Protein AF-0000000067024557 (afdb_homodimer)

pLDDT: mean 84.16, std 12.72, range [39.44, 97.31]

Solvent-accessible surface area (backbone atoms only — not comparable to full-atom values): 26526 Å² total; per-residue (Å²): 112,70,68,57,48,43,52,47,51,11,50,51,50,6,50,52,51,17,52,63,72,34,35,46,36,51,35,49,16,52,50,40,29,54,58,77,80,55,85,90,45,89,81,61,91,41,70,67,52,39,53,52,54,38,36,71,74,52,32,69,62,48,46,48,39,33,44,67,23,46,52,51,36,50,53,49,51,50,50,45,51,67,61,42,46,60,52,36,23,50,51,23,19,50,50,33,37,50,50,53,50,50,51,52,45,62,70,37,33,39,34,50,37,27,20,54,51,41,40,63,56,55,82,85,50,85,75,69,92,54,90,44,48,67,52,32,44,50,50,41,34,69,74,65,29,64,71,57,45,47,52,29,42,68,41,48,57,60,50,62,50,38,58,54,46,20,50,53,43,29,50,53,53,49,58,75,47,54,90,68,71,80,52,74,65,55,55,49,48,34,49,53,49,19,43,44,53,26,47,64,74,48,31,43,38,55,24,40,20,47,19,32,48,63,66,43,90,57,62,62,63,70,64,77,67,38,35,48,36,26,44,66,38,57,50,58,33,49,59,57,28,51,51,39,23,50,53,40,23,52,50,43,36,51,51,57,70,74,96,110,70,67,57,47,43,51,48,51,12,50,52,50,5,50,52,52,16,51,64,72,33,35,46,35,52,35,49,16,51,49,41,26,53,59,78,79,53,84,92,45,90,84,60,93,42,70,68,51,39,52,52,54,39,35,71,73,52,31,69,62,48,45,48,39,32,44,67,23,47,52,53,35,50,52,50,50,51,50,45,50,66,60,43,46,59,52,35,24,49,51,22,19,49,50,32,38,51,49,54,49,51,50,53,46,62,70,37,34,39,33,51,38,26,19,54,50,40,42,62,57,56,82,85,49,85,76,69,90,53,90,43,50,69,51,32,43,49,51,42,33,69,74,66,29,65,71,57,45,47,52,30,43,70,41,48,56,59,51,62,52,38,59,56,47,21,50,53,43,29,52,50,54,48,60,75,47,53,90,67,72,79,53,73,64,56,56,51,48,36,50,54,49,18,44,44,52,25,46,65,74,49,32,44,39,54,24,40,20,49,20,31,50,64,67,42,90,58,63,63,63,71,65,76,68,38,34,49,36,27,45,67,37,57,50,58,34,50,60,58,27,51,50,39,22,51,52,39,21,53,50,43,36,52,52,55,70,74,94

Radius of gyration: 33.51 Å; Cα contacts (8 Å, |Δi|>4): 613; chains: 2; bounding box: 57×98×65 Å

Organism: Dracunculus medinensis (NCBI:txid318479)

Sequence (518 aa):
MATNFEHFIGGFAGGIASTLVCHPLDLLKIRFSANEGKRCRPQYSGYLDAVKNIYRVEGLRGLYRGLSPNLTGAALSYGFYFQFYFLFIVYFVLYLYSYHIMKSKSLTNPIWLSKTRLCLQYEIQSDKKYSGMVNCIYSTARNDGIKSLYKGFLPGLFGTSHGALQFMLYNYFKNIRFKELQVTFEYLLFSAGSKIIATSATFPYQVLRTLKNLDSSQLIPEGIRGFYKGLLAGNLRQLPAAIVIFLTYENVRHIIRNSMATNFEHFIGGFAGGIASTLVCHPLDLLKIRFSANEGKRCRPQYSGYLDAVKNIYRVEGLRGLYRGLSPNLTGAALSYGFYFQFYFLFIVYFVLYLYSYHIMKSKSLTNPIWLSKTRLCLQYEI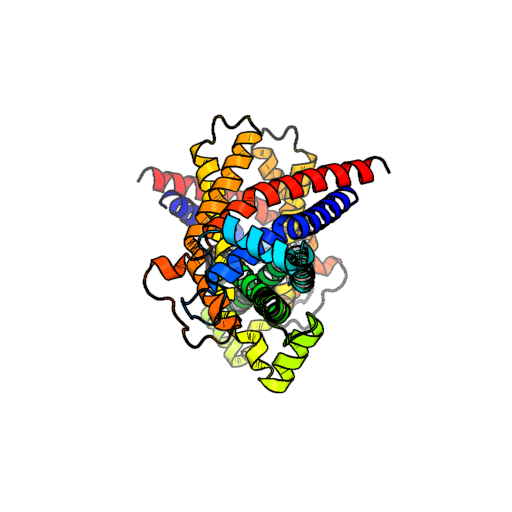QSDKKYSGMVNCIYSTARNDGIKSLYKGFLPGLFGTSHGALQFMLYNYFKNIRFKELQVTFEYLLFSAGSKIIATSATFPYQVLRTLKNLDSSQLIPEGIRGFYKGLLAGNLRQLPAAIVIFLTYENVRHIIRNS

Foldseek 3Di:
DVVVVVVLVVVLVVQLVCLQVCQLVVVLVVLVVPPPVDPVDDDAPDSVSVVVVQCVVPNVVSSCPPSVVSNVVSNVVSVCVPPCPVVVVVVVVVVVVLVVVLVVLVVCLLQVLLVLLVVPQDPVDPDGPAPDSVRSSVCCCVVVNNCLSCQLPVLVSVCVVLVVQLVVQLVVQCVVVVPDPPDPVSSVVSNLVSNLVSCQVSQLSVLLSSCRSVVHPPSHADDPVRSCVCSVVVSVVSVVVVVCVVVVVVVVVVVVVVD/DVVVVVVLVVVLVVQLVCLQVCQLVVVLVVLVVPPPVDPVHDDAPDSVSVVVVQCVVPNVVSSCPPSVVSNVVSNVVSVCVPPCPVVVVVVVVVVVVLVVVLVVLVVCLLQVLLVLLVVPQDPVDPDGPAPDSVRSSVCCCVPVNNVLSCQLPVLVSVCVCLVVQLVVQLVVQCVVVVPDPPDPVVSVCSNLVSNLVSCQVSQLSVLLSSCSSVVHPPSHADDPVRSCVCSVVVSVVSVVVVVCVVVVVVVVVVVVVVD

Nearest PDB structures (foldseek):
  8g8w-assembly1_A  TM=4.930E-01  e=5.284E-05  Homo sapiens
  1okc-assembly1_A  TM=5.653E-01  e=1.783E-05  Bos taurus
  8g8w-assembly1_A  TM=4.897E-01  e=8.815E-05  Homo sapiens

Structure (mmCIF, N/CA/C/O backbone):
data_AF-0000000067024557-model_v1
#
loop_
_entity.id
_entity.type
_entity.pdbx_description
1 polymer 'Mitochondrial carrier protein'
#
loop_
_atom_site.group_PDB
_atom_site.id
_atom_site.type_symbol
_atom_site.label_atom_id
_atom_site.label_alt_id
_atom_site.label_comp_id
_atom_site.label_asym_id
_atom_site.label_entity_id
_atom_site.label_seq_id
_atom_site.pdbx_PDB_ins_code
_atom_site.Cartn_x
_atom_site.Cartn_y
_atom_site.Cartn_z
_atom_site.occupancy
_atom_site.B_iso_or_equiv
_atom_site.auth_seq_id
_atom_site.auth_comp_id
_atom_site.auth_asym_id
_atom_site.auth_atom_id
_atom_site.pdbx_PDB_model_num
ATOM 1 N N . MET A 1 1 ? 13.031 2.691 -20.906 1 39.69 1 MET A N 1
ATOM 2 C CA . MET A 1 1 ? 11.844 1.954 -21.344 1 39.69 1 MET A CA 1
ATOM 3 C C . MET A 1 1 ? 12.242 0.651 -22.031 1 39.69 1 MET A C 1
ATOM 5 O O . MET A 1 1 ? 11.609 -0.385 -21.812 1 39.69 1 MET A O 1
ATOM 9 N N . ALA A 1 2 ? 13.289 0.75 -22.906 1 49.78 2 ALA A N 1
ATOM 10 C CA . ALA A 1 2 ? 13.789 -0.347 -23.734 1 49.78 2 ALA A CA 1
ATOM 11 C C . ALA A 1 2 ? 14.336 -1.478 -22.859 1 49.78 2 ALA A C 1
ATOM 13 O O . ALA A 1 2 ? 14.086 -2.654 -23.141 1 49.78 2 ALA A O 1
ATOM 14 N N . THR A 1 3 ? 14.891 -1.06 -21.781 1 59.91 3 THR A N 1
ATOM 15 C CA . THR A 1 3 ? 15.531 -2.012 -20.875 1 59.91 3 THR A CA 1
ATOM 16 C C . THR A 1 3 ? 14.492 -2.82 -20.109 1 59.91 3 THR A C 1
ATOM 18 O O . THR A 1 3 ? 14.617 -4.039 -19.969 1 59.91 3 THR A O 1
ATOM 21 N N . ASN A 1 4 ? 13.359 -2.172 -19.891 1 65.12 4 ASN A N 1
ATOM 22 C CA . ASN A 1 4 ? 12.305 -2.863 -19.141 1 65.12 4 ASN A CA 1
ATOM 23 C C . ASN A 1 4 ? 11.594 -3.893 -20.016 1 65.12 4 ASN A C 1
ATOM 25 O O . ASN A 1 4 ? 11.234 -4.973 -19.547 1 65.12 4 ASN A O 1
ATOM 29 N N . PHE A 1 5 ? 11.586 -3.512 -21.297 1 75.31 5 PHE A N 1
ATOM 30 C CA . PHE A 1 5 ? 10.898 -4.41 -22.219 1 75.31 5 PHE A CA 1
ATOM 31 C C . PHE A 1 5 ? 11.711 -5.68 -22.453 1 75.31 5 PHE A C 1
ATOM 33 O O . PHE A 1 5 ? 11.148 -6.773 -22.516 1 75.31 5 PHE A O 1
ATOM 40 N N . GLU A 1 6 ? 12.984 -5.508 -22.562 1 79.44 6 GLU A N 1
ATOM 41 C CA . GLU A 1 6 ? 13.867 -6.656 -22.75 1 79.44 6 GLU A CA 1
ATOM 42 C C . GLU A 1 6 ? 13.766 -7.617 -21.562 1 79.44 6 GLU A C 1
ATOM 44 O O . GLU A 1 6 ? 13.781 -8.836 -21.75 1 79.44 6 GLU A O 1
ATOM 49 N N . HIS A 1 7 ? 13.68 -7.039 -20.438 1 77.62 7 HIS A N 1
ATOM 50 C CA . HIS A 1 7 ? 13.57 -7.859 -19.234 1 77.62 7 HIS A CA 1
ATOM 51 C C . HIS A 1 7 ? 12.211 -8.555 -19.172 1 77.62 7 HIS A C 1
ATOM 53 O O . HIS A 1 7 ? 12.117 -9.711 -18.75 1 77.62 7 HIS A O 1
ATOM 59 N N . PHE A 1 8 ? 11.258 -7.82 -19.641 1 77.69 8 PHE A N 1
ATOM 60 C CA . PHE A 1 8 ? 9.914 -8.383 -19.609 1 77.69 8 PHE A CA 1
ATOM 61 C C . PHE A 1 8 ? 9.781 -9.547 -20.578 1 77.69 8 PHE A C 1
ATOM 63 O O . PHE A 1 8 ? 9.305 -10.625 -20.219 1 77.69 8 PHE A O 1
ATOM 70 N N . ILE A 1 9 ? 10.227 -9.367 -21.766 1 84.38 9 ILE A N 1
ATOM 71 C CA . ILE A 1 9 ? 10.109 -10.398 -22.781 1 84.38 9 ILE A CA 1
ATOM 72 C C . ILE A 1 9 ? 11.008 -11.586 -22.422 1 84.38 9 ILE A C 1
ATOM 74 O O . ILE A 1 9 ? 10.633 -12.742 -22.656 1 84.38 9 ILE A O 1
ATOM 78 N N . GLY A 1 10 ? 12.18 -11.242 -21.969 1 85.31 10 GLY A N 1
ATOM 79 C CA . GLY A 1 10 ? 13.062 -12.312 -21.531 1 85.31 10 GLY A CA 1
ATOM 80 C C . GLY A 1 10 ? 12.469 -13.164 -20.422 1 85.31 10 GLY A C 1
ATOM 81 O O . GLY A 1 10 ? 12.531 -14.398 -20.484 1 85.31 10 GLY A O 1
ATOM 82 N N . GLY A 1 11 ? 11.906 -12.547 -19.469 1 81.88 11 GLY A N 1
ATOM 83 C CA . GLY A 1 11 ? 11.25 -13.266 -18.391 1 81.88 11 GLY A CA 1
ATOM 84 C C . GLY A 1 11 ? 10.047 -14.07 -18.844 1 81.88 11 GLY A C 1
ATOM 85 O O . GLY A 1 11 ? 9.867 -15.219 -18.438 1 81.88 11 GLY A O 1
ATOM 86 N N . PHE A 1 12 ? 9.266 -13.484 -19.625 1 84.75 12 PHE A N 1
ATOM 87 C CA . PHE A 1 12 ? 8.07 -14.148 -20.141 1 84.75 12 PHE A CA 1
ATOM 88 C C . PHE A 1 12 ? 8.453 -15.375 -20.953 1 84.75 12 PHE A C 1
ATOM 90 O O . PHE A 1 12 ? 7.891 -16.453 -20.766 1 84.75 12 PHE A O 1
ATOM 97 N N . ALA A 1 13 ? 9.414 -15.211 -21.828 1 89.44 13 ALA A N 1
ATOM 98 C CA . ALA A 1 13 ? 9.875 -16.328 -22.656 1 89.44 13 ALA A CA 1
ATOM 99 C C . ALA A 1 13 ? 10.508 -17.422 -21.797 1 89.44 13 ALA A C 1
ATOM 101 O O . ALA A 1 13 ? 10.32 -18.609 -22.062 1 89.44 13 ALA A O 1
ATOM 102 N N . GLY A 1 14 ? 11.266 -16.969 -20.891 1 89.5 14 GLY A N 1
ATOM 103 C CA . GLY A 1 14 ? 11.844 -17.938 -19.969 1 89.5 14 GLY A CA 1
ATOM 104 C C . GLY A 1 14 ? 10.797 -18.75 -19.219 1 89.5 14 GLY A C 1
ATOM 105 O O . GLY A 1 14 ? 10.938 -19.953 -19.062 1 89.5 14 GLY A O 1
ATOM 106 N N . GLY A 1 15 ? 9.758 -18.141 -18.781 1 87.44 15 GLY A N 1
ATOM 107 C CA . GLY A 1 15 ? 8.664 -18.812 -18.094 1 87.44 15 GLY A CA 1
ATOM 108 C C . GLY A 1 15 ? 7.949 -19.828 -18.969 1 87.44 15 GLY A C 1
ATOM 109 O O . GLY A 1 15 ? 7.688 -20.953 -18.531 1 87.44 15 GLY A O 1
ATOM 110 N N . ILE A 1 16 ? 7.676 -19.438 -20.109 1 91.06 16 ILE A N 1
ATOM 111 C CA . ILE A 1 16 ? 7 -20.328 -21.047 1 91.06 16 ILE A CA 1
ATOM 112 C C . ILE A 1 16 ? 7.891 -21.531 -21.359 1 91.06 16 ILE A C 1
ATOM 114 O O . ILE A 1 16 ? 7.43 -22.672 -21.328 1 91.06 16 ILE A O 1
ATOM 118 N N . ALA A 1 17 ? 9.164 -21.25 -21.656 1 93.88 17 ALA A N 1
ATOM 119 C CA . ALA A 1 17 ? 10.102 -22.328 -21.984 1 93.88 17 ALA A CA 1
ATOM 120 C C . ALA A 1 17 ? 10.266 -23.281 -20.812 1 93.88 17 ALA A C 1
ATOM 122 O O . ALA A 1 17 ? 10.32 -24.5 -21 1 93.88 17 ALA A O 1
ATOM 123 N N . SER A 1 18 ? 10.336 -22.734 -19.672 1 92.31 18 SER A N 1
ATOM 124 C CA . SER A 1 18 ? 10.5 -23.578 -18.484 1 92.31 18 SER A CA 1
ATOM 125 C C . SER A 1 18 ? 9.25 -24.422 -18.25 1 92.31 18 SER A C 1
ATOM 127 O O . SER A 1 18 ? 9.352 -25.578 -17.797 1 92.31 18 SER A O 1
ATOM 129 N N . THR A 1 19 ? 8.055 -23.891 -18.484 1 94 19 THR A N 1
ATOM 130 C CA . THR A 1 19 ? 6.809 -24.641 -18.344 1 94 19 THR A CA 1
ATOM 131 C C . THR A 1 19 ? 6.762 -25.797 -19.328 1 94 19 THR A C 1
ATOM 133 O O . THR A 1 19 ? 6.34 -26.906 -18.984 1 94 19 THR A O 1
ATOM 136 N N . LEU A 1 20 ? 7.234 -25.516 -20.516 1 95.56 20 LEU A N 1
ATOM 137 C CA . LEU A 1 20 ? 7.254 -26.547 -21.547 1 95.56 20 LEU A CA 1
ATOM 138 C C . LEU A 1 20 ? 8.227 -27.656 -21.188 1 95.56 20 LEU A C 1
ATOM 140 O O . LEU A 1 20 ? 7.891 -28.844 -21.266 1 95.56 20 LEU A O 1
ATOM 144 N N . VAL A 1 21 ? 9.398 -27.344 -20.766 1 95.25 21 VAL A N 1
ATOM 145 C CA . VAL A 1 21 ? 10.461 -28.312 -20.516 1 95.25 21 VAL A CA 1
ATOM 146 C C . VAL A 1 21 ? 10.156 -29.109 -19.25 1 95.25 21 VAL A C 1
ATOM 148 O O . VAL A 1 21 ? 10.43 -30.312 -19.188 1 95.25 21 VAL A O 1
ATOM 151 N N . CYS A 1 22 ? 9.539 -28.5 -18.328 1 95.38 22 CYS A N 1
ATOM 152 C CA . CYS A 1 22 ? 9.359 -29.141 -17.031 1 95.38 22 CYS A CA 1
ATOM 153 C C . CYS A 1 22 ? 7.961 -29.75 -16.906 1 95.38 22 CYS A C 1
ATOM 155 O O . CYS A 1 22 ? 7.613 -30.297 -15.859 1 95.38 22 CYS A O 1
ATOM 157 N N . HIS A 1 23 ? 7.152 -29.719 -17.938 1 97.31 23 HIS A N 1
ATOM 158 C CA . HIS A 1 23 ? 5.773 -30.188 -17.859 1 97.31 23 HIS A CA 1
ATOM 159 C C . HIS A 1 23 ? 5.703 -31.656 -17.469 1 97.31 23 HIS A C 1
ATOM 161 O O . HIS A 1 23 ? 4.848 -32.062 -16.672 1 97.31 23 HIS A O 1
ATOM 167 N N . PRO A 1 24 ? 6.598 -32.531 -17.984 1 96.81 24 PRO A N 1
ATOM 168 C CA . PRO A 1 24 ? 6.52 -33.938 -17.609 1 96.81 24 PRO A CA 1
ATOM 169 C C . PRO A 1 24 ? 6.668 -34.156 -16.109 1 96.81 24 PRO A C 1
ATOM 171 O O . PRO A 1 24 ? 6.02 -35.031 -15.531 1 96.81 24 PRO A O 1
ATOM 174 N N . LEU A 1 25 ? 7.48 -33.344 -15.523 1 96.25 25 LEU A N 1
ATOM 175 C CA . LEU A 1 25 ? 7.641 -33.469 -14.078 1 96.25 25 LEU A CA 1
ATOM 176 C C . LEU A 1 25 ? 6.391 -32.969 -13.352 1 96.25 25 LEU A C 1
ATOM 178 O O . LEU A 1 25 ? 6.027 -33.5 -12.305 1 96.25 25 LEU A O 1
ATOM 182 N N . ASP A 1 26 ? 5.773 -31.984 -13.945 1 95.81 26 ASP A N 1
ATOM 183 C CA . ASP A 1 26 ? 4.52 -31.5 -13.383 1 95.81 26 ASP A CA 1
ATOM 184 C C . ASP A 1 26 ? 3.428 -32.562 -13.477 1 95.81 26 ASP A C 1
ATOM 186 O O . ASP A 1 26 ? 2.633 -32.75 -12.555 1 95.81 26 ASP A O 1
ATOM 190 N N . LEU A 1 27 ? 3.404 -33.219 -14.633 1 96.81 27 LEU A N 1
ATOM 191 C CA . LEU A 1 27 ? 2.461 -34.312 -14.828 1 96.81 27 LEU A CA 1
ATOM 192 C C . LEU A 1 27 ? 2.652 -35.406 -13.758 1 96.81 27 LEU A C 1
ATOM 194 O O . LEU A 1 27 ? 1.683 -35.844 -13.156 1 96.81 27 LEU A O 1
ATOM 198 N N . LEU A 1 28 ? 3.877 -35.781 -13.516 1 96.06 28 LEU A N 1
ATOM 199 C CA . LEU A 1 28 ? 4.172 -36.812 -12.539 1 96.06 28 LEU A CA 1
ATOM 200 C C . LEU A 1 28 ? 3.789 -36.344 -11.133 1 96.06 28 LEU A C 1
ATOM 202 O O . LEU A 1 28 ? 3.258 -37.125 -10.344 1 96.06 28 LEU A O 1
ATOM 206 N N . LYS A 1 29 ? 4.062 -35.125 -10.844 1 95.56 29 LYS A N 1
ATOM 207 C CA . LYS A 1 29 ? 3.676 -34.562 -9.547 1 95.56 29 LYS A CA 1
ATOM 208 C C . LYS A 1 29 ? 2.178 -34.719 -9.305 1 95.56 29 LYS A C 1
ATOM 210 O O . LYS A 1 29 ? 1.76 -35.188 -8.242 1 95.56 29 LYS A O 1
ATOM 215 N N . ILE A 1 30 ? 1.387 -34.375 -10.266 1 95.31 30 ILE A N 1
ATOM 216 C CA . ILE A 1 30 ? -0.067 -34.406 -10.156 1 95.31 30 ILE A CA 1
ATOM 217 C C . ILE A 1 30 ? -0.545 -35.875 -10.039 1 95.31 30 ILE A C 1
ATOM 219 O O . ILE A 1 30 ? -1.392 -36.188 -9.195 1 95.31 30 ILE A O 1
ATOM 223 N N . ARG A 1 31 ? -0.007 -36.781 -10.82 1 93.44 31 ARG A N 1
ATOM 224 C CA . ARG A 1 31 ? -0.454 -38.156 -10.82 1 93.44 31 ARG A CA 1
ATOM 225 C C . ARG A 1 31 ? -0.089 -38.844 -9.516 1 93.44 31 ARG A C 1
ATOM 227 O O . ARG A 1 31 ? -0.868 -39.656 -8.992 1 93.44 31 ARG A O 1
ATOM 234 N N . PHE A 1 32 ? 1.042 -38.5 -9.016 1 93.31 32 PHE A N 1
ATOM 235 C CA . PHE A 1 32 ? 1.424 -39.125 -7.742 1 93.31 32 PHE A CA 1
ATOM 236 C C . PHE A 1 32 ? 0.636 -38.5 -6.594 1 93.31 32 PHE A C 1
ATOM 238 O O . PHE A 1 32 ? 0.302 -39.188 -5.625 1 93.31 32 PHE A O 1
ATOM 245 N N . SER A 1 33 ? 0.325 -37.188 -6.723 1 91.5 33 SER A N 1
ATOM 246 C CA . SER A 1 33 ? -0.466 -36.531 -5.695 1 91.5 33 SER A CA 1
ATOM 247 C C . SER A 1 33 ? -1.893 -37.062 -5.656 1 91.5 33 SER A C 1
ATOM 249 O O . SER A 1 33 ? -2.527 -37.094 -4.602 1 91.5 33 SER A O 1
ATOM 251 N N . ALA A 1 34 ? -2.344 -37.531 -6.805 1 89.62 34 ALA A N 1
ATOM 252 C CA . ALA A 1 34 ? -3.721 -38 -6.91 1 89.62 34 ALA A CA 1
ATOM 253 C C . ALA A 1 34 ? -3.82 -39.469 -6.547 1 89.62 34 ALA A C 1
ATOM 255 O O . ALA A 1 34 ? -4.918 -40.031 -6.453 1 89.62 34 ALA A O 1
ATOM 256 N N . ASN A 1 35 ? -2.711 -40.094 -6.34 1 84.56 35 ASN A N 1
ATOM 257 C CA . ASN A 1 35 ? -2.721 -41.531 -6.082 1 84.56 35 ASN A CA 1
ATOM 258 C C . ASN A 1 35 ? -3.279 -41.844 -4.699 1 84.56 35 ASN A C 1
ATOM 260 O O . ASN A 1 35 ? -2.596 -41.656 -3.691 1 84.56 35 ASN A O 1
ATOM 264 N N . GLU A 1 36 ? -4.551 -42.219 -4.68 1 76.38 36 GLU A N 1
ATOM 265 C CA . GLU A 1 36 ? -5.215 -42.594 -3.432 1 76.38 36 GLU A CA 1
ATOM 266 C C . GLU A 1 36 ? -5.121 -44.094 -3.17 1 76.38 36 GLU A C 1
ATOM 268 O O . GLU A 1 36 ? -5.777 -44.625 -2.266 1 76.38 36 GLU A O 1
ATOM 273 N N . GLY A 1 37 ? -4.285 -44.75 -3.971 1 71.12 37 GLY A N 1
ATOM 274 C CA . GLY A 1 37 ? -4.199 -46.188 -3.797 1 71.12 37 GLY A CA 1
ATOM 275 C C . GLY A 1 37 ? -5.355 -46.938 -4.434 1 71.12 37 GLY A C 1
ATOM 276 O O . GLY A 1 37 ? -5.574 -48.094 -4.145 1 71.12 37 GLY A O 1
ATOM 277 N N . LYS A 1 38 ? -6.191 -46.156 -5.195 1 64.31 38 LYS A N 1
ATOM 278 C CA . LYS A 1 38 ? -7.332 -46.812 -5.828 1 64.31 38 LYS A CA 1
ATOM 279 C C . LYS A 1 38 ? -6.902 -47.562 -7.086 1 64.31 38 LYS A C 1
ATOM 281 O O . LYS A 1 38 ? -6.023 -47.094 -7.82 1 64.31 38 LYS A O 1
ATOM 286 N N . ARG A 1 39 ? -7.449 -48.75 -7.246 1 63.69 39 ARG A N 1
ATOM 287 C CA . ARG A 1 39 ? -7.121 -49.688 -8.305 1 63.69 39 ARG A CA 1
ATOM 288 C C . ARG A 1 39 ? -7.43 -49.094 -9.68 1 63.69 39 ARG A C 1
ATOM 290 O O . ARG A 1 39 ? -6.844 -49.531 -10.688 1 63.69 39 ARG A O 1
ATOM 297 N N . CYS A 1 40 ? -8.18 -48.062 -9.812 1 63.34 40 CYS A N 1
ATOM 298 C CA . CYS A 1 40 ? -8.617 -47.562 -11.117 1 63.34 40 CYS A CA 1
ATOM 299 C C . CYS A 1 40 ? -7.551 -46.688 -11.75 1 63.34 40 CYS A C 1
ATOM 301 O O . CYS A 1 40 ? -7.641 -46.344 -12.938 1 63.34 40 CYS A O 1
ATOM 303 N N . ARG A 1 41 ? -6.508 -46.469 -11.102 1 75.62 41 ARG A N 1
ATOM 304 C CA . ARG A 1 41 ? -5.406 -45.688 -11.633 1 75.62 41 ARG A CA 1
ATOM 305 C C . ARG A 1 41 ? -4.125 -46.5 -11.719 1 75.62 41 ARG A C 1
ATOM 307 O O . ARG A 1 41 ? -3.916 -47.406 -10.922 1 75.62 41 ARG A O 1
ATOM 314 N N . PRO A 1 42 ? -3.445 -46.25 -12.758 1 77.88 42 PRO A N 1
ATOM 315 C CA . PRO A 1 42 ? -2.186 -46.969 -12.836 1 77.88 42 PRO A CA 1
ATOM 316 C C . PRO A 1 42 ? -1.304 -46.781 -11.609 1 77.88 42 PRO A C 1
ATOM 318 O O . PRO A 1 42 ? -1.241 -45.688 -11.055 1 77.88 42 PRO A O 1
ATOM 321 N N . GLN A 1 43 ? -0.885 -47.938 -11.031 1 80.44 43 GLN A N 1
ATOM 322 C CA . GLN A 1 43 ? 0.022 -47.875 -9.891 1 80.44 43 GLN A CA 1
ATOM 323 C C . GLN A 1 43 ? 1.476 -48 -10.336 1 80.44 43 GLN A C 1
ATOM 325 O O .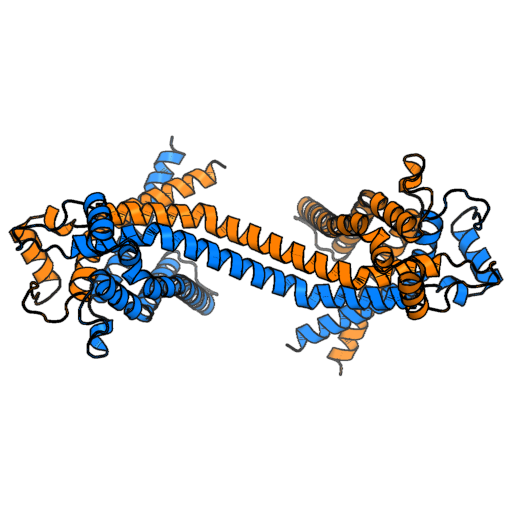 GLN A 1 43 ? 1.881 -49.031 -10.883 1 80.44 43 GLN A O 1
ATOM 330 N N . TYR A 1 44 ? 2.189 -46.875 -10.203 1 86.75 44 TYR A N 1
ATOM 331 C CA . TYR A 1 44 ? 3.592 -46.844 -10.602 1 86.75 44 TYR A CA 1
ATOM 332 C C . TYR A 1 44 ? 4.496 -47.219 -9.438 1 86.75 44 TYR A C 1
ATOM 334 O O . TYR A 1 44 ? 4.219 -46.906 -8.289 1 86.75 44 TYR A O 1
ATOM 342 N N . SER A 1 45 ? 5.539 -47.969 -9.641 1 86.88 45 SER A N 1
ATOM 343 C CA . SER A 1 45 ? 6.508 -48.344 -8.617 1 86.88 45 SER A CA 1
ATOM 344 C C . SER A 1 45 ? 7.43 -47.188 -8.289 1 86.88 45 SER A C 1
ATOM 346 O O . SER A 1 45 ? 7.984 -47.094 -7.188 1 86.88 45 SER A O 1
ATOM 348 N N . GLY A 1 46 ? 7.555 -46.312 -9.188 1 90.75 46 GLY A N 1
ATOM 349 C CA . GLY A 1 46 ? 8.391 -45.125 -9.055 1 90.75 46 GLY A CA 1
ATOM 350 C C . GLY A 1 46 ? 8.219 -44.125 -10.195 1 90.75 46 GLY A C 1
ATOM 351 O O . GLY A 1 46 ? 7.395 -44.344 -11.086 1 90.75 46 GLY A O 1
ATOM 352 N N . TYR A 1 47 ? 8.906 -43.094 -10.164 1 92.88 47 TYR A N 1
ATOM 353 C CA . TYR A 1 47 ? 8.773 -42.031 -11.164 1 92.88 47 TYR A CA 1
ATOM 354 C C . TYR A 1 47 ? 9.289 -42.5 -12.516 1 92.88 47 TYR A C 1
ATOM 356 O O . TYR A 1 47 ? 8.695 -42.219 -13.555 1 92.88 47 TYR A O 1
ATOM 364 N N . LEU A 1 48 ? 10.43 -43.25 -12.492 1 93.56 48 LEU A N 1
ATOM 365 C CA . LEU A 1 48 ? 10.977 -43.75 -13.742 1 93.56 48 LEU A CA 1
ATOM 366 C C . LEU A 1 48 ? 10.047 -44.781 -14.375 1 93.56 48 LEU A C 1
ATOM 368 O O . LEU A 1 48 ? 9.891 -44.812 -15.602 1 93.56 48 LEU A O 1
ATOM 372 N N . ASP A 1 49 ? 9.453 -45.594 -13.539 1 94 49 ASP A N 1
ATOM 373 C CA . ASP A 1 49 ? 8.469 -46.562 -14.016 1 94 49 ASP A CA 1
ATOM 374 C C . ASP A 1 49 ? 7.266 -45.844 -14.641 1 94 49 ASP A C 1
ATOM 376 O O . ASP A 1 49 ? 6.75 -46.281 -15.672 1 94 49 ASP A O 1
ATOM 380 N N . ALA A 1 50 ? 6.914 -44.812 -14.023 1 93.81 50 ALA A N 1
ATOM 381 C CA . ALA A 1 50 ? 5.789 -44.031 -14.539 1 93.81 50 ALA A CA 1
ATOM 382 C C . ALA A 1 50 ? 6.102 -43.438 -15.914 1 93.81 50 ALA A C 1
ATOM 384 O O . ALA A 1 50 ? 5.293 -43.562 -16.844 1 93.81 50 ALA A O 1
ATOM 385 N N . VAL A 1 51 ? 7.309 -42.875 -16.125 1 95.25 51 VAL A N 1
ATOM 386 C CA . VAL A 1 51 ? 7.711 -42.281 -17.406 1 95.25 51 VAL A CA 1
ATOM 387 C C . VAL A 1 51 ? 7.738 -43.344 -18.484 1 95.25 51 VAL A C 1
ATOM 389 O O . VAL A 1 51 ? 7.238 -43.125 -19.594 1 95.25 51 VAL A O 1
ATOM 392 N N . LYS A 1 52 ? 8.242 -44.5 -18.141 1 95.06 52 LYS A N 1
ATOM 393 C CA . LYS A 1 52 ? 8.352 -45.594 -19.109 1 95.06 52 LYS A CA 1
ATOM 394 C C . LYS A 1 52 ? 6.969 -46.094 -19.547 1 95.06 52 LYS A C 1
ATOM 396 O O . LYS A 1 52 ? 6.727 -46.312 -20.719 1 95.06 52 LYS A O 1
ATOM 401 N N . ASN A 1 53 ? 6.102 -46.219 -18.547 1 93.12 53 ASN A N 1
ATOM 402 C CA . ASN A 1 53 ? 4.754 -46.688 -18.828 1 93.12 53 ASN A CA 1
ATOM 403 C C . ASN A 1 53 ? 3.965 -45.688 -19.672 1 93.12 53 ASN A C 1
ATOM 405 O O . ASN A 1 53 ? 3.279 -46.094 -20.609 1 93.12 53 ASN A O 1
ATOM 409 N N . ILE A 1 54 ? 4.09 -44.469 -19.406 1 94.19 54 ILE A N 1
ATOM 410 C CA . ILE A 1 54 ? 3.371 -43.438 -20.141 1 94.19 54 ILE A CA 1
ATOM 411 C C . ILE A 1 54 ? 3.889 -43.375 -21.578 1 94.19 54 ILE A C 1
ATOM 413 O O . ILE A 1 54 ? 3.104 -43.344 -22.531 1 94.19 54 ILE A O 1
ATOM 417 N N . TYR A 1 55 ? 5.215 -43.344 -21.688 1 94.25 55 TYR A N 1
ATOM 418 C CA . TYR A 1 55 ? 5.844 -43.25 -23 1 94.25 55 TYR A CA 1
ATOM 419 C C . TYR A 1 55 ? 5.512 -44.469 -23.859 1 94.25 55 TYR A C 1
ATOM 421 O O . TYR A 1 55 ? 5.324 -44.344 -25.062 1 94.25 55 TYR A O 1
ATOM 429 N N . ARG A 1 56 ? 5.398 -45.625 -23.297 1 93.12 56 ARG A N 1
ATOM 430 C CA . ARG A 1 56 ? 5.113 -46.875 -24.016 1 93.12 56 ARG A CA 1
ATOM 431 C C . ARG A 1 56 ? 3.709 -46.844 -24.609 1 93.12 56 ARG A C 1
ATOM 433 O O . ARG A 1 56 ? 3.49 -47.344 -25.719 1 93.12 56 ARG A O 1
ATOM 440 N N . VAL A 1 57 ? 2.871 -46.219 -23.891 1 91 57 VAL A N 1
ATOM 441 C CA . VAL A 1 57 ? 1.471 -46.281 -24.297 1 91 57 VAL A CA 1
ATOM 442 C C . VAL A 1 57 ? 1.176 -45.188 -25.297 1 91 57 VAL A C 1
ATOM 444 O O . VAL A 1 57 ? 0.572 -45.438 -26.344 1 91 57 VAL A O 1
ATOM 447 N N . GLU A 1 58 ? 1.643 -43.906 -25.062 1 92.69 58 GLU A N 1
ATOM 448 C CA . GLU A 1 58 ? 1.237 -42.781 -25.906 1 92.69 58 GLU A CA 1
ATOM 449 C C . GLU A 1 58 ? 2.447 -42 -26.375 1 92.69 58 GLU A C 1
ATOM 451 O O . GLU A 1 58 ? 2.297 -40.969 -27.047 1 92.69 58 GLU A O 1
ATOM 456 N N . GLY A 1 59 ? 3.621 -42.375 -26 1 92.69 59 GLY A N 1
ATOM 457 C CA . GLY A 1 59 ? 4.812 -41.656 -26.406 1 92.69 59 GLY A CA 1
ATOM 458 C C . GLY A 1 59 ? 4.965 -40.312 -25.719 1 92.69 59 GLY A C 1
ATOM 459 O O . GLY A 1 59 ? 4.578 -40.156 -24.562 1 92.69 59 GLY A O 1
ATOM 460 N N . LEU A 1 60 ? 5.508 -39.375 -26.438 1 93.56 60 LEU A N 1
ATOM 461 C CA . LEU A 1 60 ? 5.77 -38.062 -25.875 1 93.56 60 LEU A CA 1
ATOM 462 C C . LEU A 1 60 ? 4.465 -37.312 -25.609 1 93.56 60 LEU A C 1
ATOM 464 O O . LEU A 1 60 ? 4.387 -36.5 -24.703 1 93.56 60 LEU A O 1
ATOM 468 N N . ARG A 1 61 ? 3.508 -37.625 -26.391 1 93.62 61 ARG A N 1
ATOM 469 C CA . ARG A 1 61 ? 2.217 -36.938 -26.234 1 93.62 61 ARG A CA 1
ATOM 470 C C . ARG A 1 61 ? 1.623 -37.219 -24.859 1 93.62 61 ARG A C 1
ATOM 472 O O . ARG A 1 61 ? 0.971 -36.375 -24.266 1 93.62 61 ARG A O 1
ATOM 479 N N . GLY A 1 62 ? 1.857 -38.438 -24.406 1 93.94 62 GLY A N 1
ATOM 480 C CA . GLY A 1 62 ? 1.379 -38.812 -23.078 1 93.94 62 GLY A CA 1
ATOM 481 C C . GLY A 1 62 ? 2.049 -38.031 -21.969 1 93.94 62 GLY A C 1
ATOM 482 O O . GLY A 1 62 ? 1.407 -37.656 -20.984 1 93.94 62 GLY A O 1
ATOM 483 N N . LEU A 1 63 ? 3.303 -37.656 -22.141 1 95.81 63 LEU A N 1
ATOM 484 C CA . LEU A 1 63 ? 4.074 -36.906 -21.141 1 95.81 63 LEU A CA 1
ATOM 485 C C . LEU A 1 63 ? 3.703 -35.438 -21.141 1 95.81 63 LEU A C 1
ATOM 487 O O . LEU A 1 63 ? 4.023 -34.719 -20.203 1 95.81 63 LEU A O 1
ATOM 491 N N . TYR A 1 64 ? 2.959 -35 -22.172 1 96.94 64 TYR A N 1
ATOM 492 C CA . TYR A 1 64 ? 2.617 -33.594 -22.281 1 96.94 64 TYR A CA 1
ATOM 493 C C . TYR A 1 64 ? 1.109 -33.375 -22.188 1 96.94 64 TYR A C 1
ATOM 495 O O . TYR A 1 64 ? 0.591 -32.344 -22.594 1 96.94 64 TYR A O 1
ATOM 503 N N . ARG A 1 65 ? 0.537 -34.375 -21.609 1 94.69 65 ARG A N 1
ATOM 504 C CA . ARG A 1 65 ? -0.887 -34.219 -21.328 1 94.69 65 ARG A CA 1
ATOM 505 C C . ARG A 1 65 ? -1.127 -33.125 -20.312 1 94.69 65 ARG A C 1
ATOM 507 O O . ARG A 1 65 ? -0.477 -33.094 -19.266 1 94.69 65 ARG A O 1
ATOM 514 N N . GLY A 1 66 ? -2.061 -32.125 -20.641 1 95.94 66 GLY A N 1
ATOM 515 C CA . GLY A 1 66 ? -2.338 -31.031 -19.734 1 95.94 66 GLY A CA 1
ATOM 516 C C . GLY A 1 66 ? -1.443 -29.828 -19.984 1 95.94 66 GLY A C 1
ATOM 517 O O . GLY A 1 66 ? -1.426 -28.891 -19.188 1 95.94 66 GLY A O 1
ATOM 518 N N . LEU A 1 67 ? -0.735 -29.844 -21.047 1 96.75 67 LEU A N 1
ATOM 519 C CA . LEU A 1 67 ? 0.211 -28.766 -21.344 1 96.75 67 LEU A CA 1
ATOM 520 C C . LEU A 1 67 ? -0.521 -27.469 -21.656 1 96.75 67 LEU A C 1
ATOM 522 O O . LEU A 1 67 ? -0.1 -26.391 -21.234 1 96.75 67 LEU A O 1
ATOM 526 N N . SER A 1 68 ? -1.59 -27.531 -22.391 1 95.94 68 SER A N 1
ATOM 527 C CA . SER A 1 68 ? -2.305 -26.344 -22.844 1 95.94 68 SER A CA 1
ATOM 528 C C . SER A 1 68 ? -2.758 -25.484 -21.672 1 95.94 68 SER A C 1
ATOM 530 O O . SER A 1 68 ? -2.449 -24.297 -21.609 1 95.94 68 SER A O 1
ATOM 532 N N . PRO A 1 69 ? -3.453 -26.078 -20.734 1 96.31 69 PRO A N 1
ATOM 533 C CA . PRO A 1 69 ? -3.834 -25.25 -19.594 1 96.31 69 PRO A CA 1
ATOM 534 C C . PRO A 1 69 ? -2.633 -24.828 -18.734 1 96.31 69 PRO A C 1
ATOM 536 O O . PRO A 1 69 ? -2.643 -23.75 -18.141 1 96.31 69 PRO A O 1
ATOM 539 N N . ASN A 1 70 ? -1.631 -25.609 -18.672 1 96.31 70 ASN A N 1
ATOM 540 C CA . ASN A 1 70 ? -0.425 -25.234 -17.953 1 96.31 70 ASN A CA 1
ATOM 541 C C . ASN A 1 70 ? 0.216 -23.984 -18.547 1 96.31 70 ASN A C 1
ATOM 543 O O . ASN A 1 70 ? 0.541 -23.031 -17.828 1 96.31 70 ASN A O 1
ATOM 547 N N . LEU A 1 71 ? 0.321 -23.984 -19.828 1 94.56 71 LEU A N 1
ATOM 548 C CA . LEU A 1 71 ? 0.908 -22.844 -20.531 1 94.56 71 LEU A CA 1
ATOM 549 C C . LEU A 1 71 ? 0.013 -21.625 -20.422 1 94.56 71 LEU A C 1
ATOM 551 O O . LEU A 1 71 ? 0.498 -20.516 -20.156 1 94.56 71 LEU A O 1
ATOM 555 N N . THR A 1 72 ? -1.208 -21.812 -20.578 1 93.12 72 THR A N 1
ATOM 556 C CA . THR A 1 72 ? -2.164 -20.719 -20.5 1 93.12 72 THR A CA 1
ATOM 557 C C . THR A 1 72 ? -2.203 -20.141 -19.094 1 93.12 72 THR A C 1
ATOM 559 O O . THR A 1 72 ? -2.17 -18.922 -18.922 1 93.12 72 THR A O 1
ATOM 562 N N . GLY A 1 73 ? -2.322 -21.016 -18.141 1 91.31 73 GLY A N 1
ATOM 563 C CA . GLY A 1 73 ? -2.326 -20.578 -16.75 1 91.31 73 GLY A CA 1
ATOM 564 C C . GLY A 1 73 ? -1.051 -19.859 -16.359 1 91.31 73 GLY A C 1
ATOM 565 O O . GLY A 1 73 ? -1.1 -18.812 -15.695 1 91.31 73 GLY A O 1
ATOM 566 N N . ALA A 1 74 ? 0.021 -20.438 -16.734 1 88.56 74 ALA A N 1
ATOM 567 C CA . ALA A 1 74 ? 1.312 -19.828 -16.422 1 88.56 74 ALA A CA 1
ATOM 568 C C . ALA A 1 74 ? 1.431 -18.438 -17.062 1 88.56 74 ALA A C 1
ATOM 570 O O . ALA A 1 74 ? 1.872 -17.484 -16.422 1 88.56 74 ALA A O 1
ATOM 571 N N . ALA A 1 75 ? 1.074 -18.297 -18.25 1 83.88 75 ALA A N 1
ATOM 572 C CA . ALA A 1 75 ? 1.129 -17.031 -18.969 1 83.88 75 ALA A CA 1
ATOM 573 C C . ALA A 1 75 ? 0.244 -15.984 -18.312 1 83.88 75 ALA A C 1
ATOM 575 O O . ALA A 1 75 ? 0.66 -14.836 -18.109 1 83.88 75 ALA A O 1
ATOM 576 N N . LEU A 1 76 ? -0.898 -16.438 -17.922 1 83.19 76 LEU A N 1
ATOM 577 C CA . LEU A 1 76 ? -1.827 -15.523 -17.281 1 83.19 76 LEU A CA 1
ATOM 578 C C . LEU A 1 76 ? -1.328 -15.125 -15.898 1 83.19 76 LEU A C 1
ATOM 580 O O . LEU A 1 76 ? -1.463 -13.969 -15.492 1 83.19 76 LEU A O 1
ATOM 584 N N . SER A 1 77 ? -0.791 -16.094 -15.211 1 78.25 77 SER A N 1
ATOM 585 C CA . SER A 1 77 ? -0.275 -15.812 -13.875 1 78.25 77 SER A CA 1
ATOM 586 C C . SER A 1 77 ? 0.889 -14.828 -13.93 1 78.25 77 SER A C 1
ATOM 588 O O . SER A 1 77 ? 0.998 -13.945 -13.078 1 78.25 77 SER A O 1
ATOM 590 N N . TYR A 1 78 ? 1.723 -15.008 -14.883 1 71.88 78 TYR A N 1
ATOM 591 C CA . TYR A 1 78 ? 2.832 -14.078 -15.062 1 71.88 78 TYR A CA 1
ATOM 592 C C . TYR A 1 78 ? 2.326 -12.703 -15.469 1 71.88 78 TYR A C 1
ATOM 594 O O . TYR A 1 78 ? 2.863 -11.68 -15.023 1 71.88 78 TYR A O 1
ATOM 602 N N . GLY A 1 79 ? 1.42 -12.664 -16.312 1 67.12 79 GLY A N 1
ATOM 603 C CA . GLY A 1 79 ? 0.833 -11.391 -16.719 1 67.12 79 GLY A CA 1
ATOM 604 C C . GLY A 1 79 ? 0.208 -10.625 -15.578 1 67.12 79 GLY A C 1
ATOM 605 O O . GLY A 1 79 ? 0.374 -9.414 -15.469 1 67.12 79 GLY A O 1
ATOM 606 N N . PHE A 1 80 ? -0.51 -11.398 -14.789 1 67.69 80 PHE A N 1
ATOM 607 C CA . PHE A 1 80 ? -1.14 -10.773 -13.633 1 67.69 80 PHE A CA 1
ATOM 608 C C . PHE A 1 80 ? -0.09 -10.305 -12.633 1 67.69 80 PHE A C 1
ATOM 610 O O . PHE A 1 80 ? -0.259 -9.266 -11.984 1 67.69 80 PHE A O 1
ATOM 617 N N . TYR A 1 81 ? 0.892 -11.141 -12.422 1 60.06 81 TYR A N 1
ATOM 618 C CA . TYR A 1 81 ? 1.947 -10.789 -11.477 1 60.06 81 TYR A CA 1
ATOM 619 C C . TYR A 1 81 ? 2.635 -9.492 -11.898 1 60.06 81 TYR A C 1
ATOM 621 O O . TYR A 1 81 ? 2.895 -8.625 -11.062 1 60.06 81 TYR A O 1
ATOM 629 N N . PHE A 1 82 ? 3.152 -9.383 -13.133 1 53.69 82 PHE A N 1
ATOM 630 C CA . PHE A 1 82 ? 3.859 -8.195 -13.586 1 53.69 82 PHE A CA 1
ATOM 631 C C . PHE A 1 82 ? 2.967 -6.961 -13.492 1 53.69 82 PHE A C 1
ATOM 633 O O . PHE A 1 82 ? 3.424 -5.887 -13.094 1 53.69 82 PHE A O 1
ATOM 640 N N . GLN A 1 83 ? 1.923 -6.891 -14.227 1 49.72 83 GLN A N 1
ATOM 641 C CA . GLN A 1 83 ? 1.105 -5.691 -14.352 1 49.72 83 GLN A CA 1
ATOM 642 C C . GLN A 1 83 ? 0.525 -5.27 -13.008 1 49.72 83 GLN A C 1
ATOM 644 O O . GLN A 1 83 ? 0.553 -4.09 -12.656 1 49.72 83 GLN A O 1
ATOM 649 N N . PHE A 1 84 ? -0.166 -6.199 -12.32 1 48.72 84 PHE A N 1
ATOM 650 C CA . PHE A 1 84 ? -1.216 -5.809 -11.383 1 48.72 84 PHE A CA 1
ATOM 651 C C . PHE A 1 84 ? -0.674 -5.734 -9.961 1 48.72 84 PHE A C 1
ATOM 653 O O . PHE A 1 84 ? -1.095 -4.879 -9.18 1 48.72 84 PHE A O 1
ATOM 660 N N . TYR A 1 85 ? 0.315 -6.68 -9.742 1 49.31 85 TYR A N 1
ATOM 661 C CA . TYR A 1 85 ? 0.616 -6.793 -8.32 1 49.31 85 TYR A CA 1
ATOM 662 C C . TYR A 1 85 ? 1.216 -5.496 -7.789 1 49.31 85 TYR A C 1
ATOM 664 O O . TYR A 1 85 ? 0.762 -4.969 -6.77 1 49.31 85 TYR A O 1
ATOM 672 N N . PHE A 1 86 ? 2.18 -5.016 -8.57 1 49.94 86 PHE A N 1
ATOM 673 C CA . PHE A 1 86 ? 2.867 -3.844 -8.039 1 49.94 86 PHE A CA 1
ATOM 674 C C . PHE A 1 86 ? 1.974 -2.611 -8.117 1 49.94 86 PHE A C 1
ATOM 676 O O . PHE A 1 86 ? 1.898 -1.83 -7.168 1 49.94 86 PHE A O 1
ATOM 683 N N . LEU A 1 87 ? 1.251 -2.549 -9.289 1 49.94 87 LEU A N 1
ATOM 684 C CA . LEU A 1 87 ? 0.44 -1.353 -9.484 1 49.94 87 LEU A CA 1
ATOM 685 C C . LEU A 1 87 ? -0.721 -1.309 -8.5 1 49.94 87 LEU A C 1
ATOM 687 O O . LEU A 1 87 ? -1.051 -0.245 -7.969 1 49.94 87 LEU A O 1
ATOM 691 N N . PHE A 1 88 ? -1.274 -2.51 -8.266 1 50.03 88 PHE A N 1
ATOM 692 C CA . PHE A 1 88 ? -2.406 -2.605 -7.352 1 50.03 88 PHE A CA 1
ATOM 693 C C . PHE A 1 88 ? -1.977 -2.297 -5.922 1 50.03 88 PHE A C 1
ATOM 695 O O . PHE A 1 88 ? -2.68 -1.593 -5.191 1 50.03 88 PHE A O 1
ATOM 702 N N . ILE A 1 89 ? -0.841 -2.865 -5.641 1 54.78 89 ILE A N 1
ATOM 703 C CA . ILE A 1 89 ? -0.332 -2.596 -4.301 1 54.78 89 ILE A CA 1
ATOM 704 C C . ILE A 1 89 ? -0.156 -1.09 -4.109 1 54.78 89 ILE A C 1
ATOM 706 O O . ILE A 1 89 ? -0.563 -0.537 -3.086 1 54.78 89 ILE A O 1
ATOM 710 N N . VAL A 1 90 ? 0.29 -0.446 -5.172 1 57.03 90 VAL A N 1
ATOM 711 C CA . VAL A 1 90 ? 0.543 0.989 -5.086 1 57.03 90 VAL A CA 1
ATOM 712 C C . VAL A 1 90 ? -0.781 1.741 -4.973 1 57.03 90 VAL A C 1
ATOM 714 O O . VAL A 1 90 ? -0.925 2.631 -4.129 1 57.03 90 VAL A O 1
ATOM 717 N N . TYR A 1 91 ? -1.791 1.359 -5.84 1 53.09 91 TYR A N 1
ATOM 718 C CA . TYR A 1 91 ? -3.068 2.062 -5.812 1 53.09 91 TYR A CA 1
ATOM 719 C C . TYR A 1 91 ? -3.779 1.852 -4.48 1 53.09 91 TYR A C 1
ATOM 721 O O . TYR A 1 91 ? -4.391 2.777 -3.941 1 53.09 91 TYR A O 1
ATOM 729 N N . PHE A 1 92 ? -3.668 0.584 -3.977 1 54.59 92 PHE A N 1
ATOM 730 C CA . PHE A 1 92 ? -4.312 0.263 -2.707 1 54.59 92 PHE A CA 1
ATOM 731 C C . PHE A 1 92 ? -3.678 1.048 -1.565 1 54.59 92 PHE A C 1
ATOM 733 O O . PHE A 1 92 ? -4.383 1.59 -0.711 1 54.59 92 PHE A O 1
ATOM 740 N N . VAL A 1 93 ? -2.418 1.142 -1.632 1 61.03 93 VAL A N 1
ATOM 741 C CA . VAL A 1 93 ? -1.694 1.898 -0.616 1 61.03 93 VAL A CA 1
ATOM 742 C C . VAL A 1 93 ? -2.078 3.375 -0.699 1 61.03 93 VAL A C 1
ATOM 744 O O . VAL A 1 93 ? -2.328 4.016 0.324 1 61.03 93 VAL A O 1
ATOM 747 N N . LEU A 1 94 ? -2.264 3.859 -1.892 1 62.88 94 LEU A N 1
ATOM 748 C CA . LEU A 1 94 ? -2.615 5.262 -2.086 1 62.88 94 LEU A CA 1
ATOM 749 C C . LEU A 1 94 ? -4.023 5.543 -1.577 1 62.88 94 LEU A C 1
ATOM 751 O O . LEU A 1 94 ? -4.277 6.598 -0.987 1 62.88 94 LEU A O 1
ATOM 755 N N . TYR A 1 95 ? -4.918 4.668 -1.865 1 60.94 95 TYR A N 1
ATOM 756 C CA . TYR A 1 95 ? -6.297 4.824 -1.415 1 60.94 95 TYR A CA 1
ATOM 757 C C . TYR A 1 95 ? -6.379 4.812 0.107 1 60.94 95 TYR A C 1
ATOM 759 O O . TYR A 1 95 ? -7.055 5.648 0.707 1 60.94 95 TYR A O 1
ATOM 767 N N . LEU A 1 96 ? -5.77 3.781 0.739 1 63.62 96 LEU A N 1
ATOM 768 C CA . LEU A 1 96 ? -5.777 3.691 2.195 1 63.62 96 LEU A CA 1
ATOM 769 C C . LEU A 1 96 ? -5.156 4.938 2.818 1 63.62 96 LEU A C 1
ATOM 771 O O . LEU A 1 96 ? -5.652 5.445 3.828 1 63.62 96 LEU A O 1
ATOM 775 N N . TYR A 1 97 ? -4.137 5.453 2.207 1 68.94 97 TYR A N 1
ATOM 776 C CA . TYR A 1 97 ? -3.484 6.672 2.664 1 68.94 97 TYR A CA 1
ATOM 777 C C . TYR A 1 97 ? -4.434 7.863 2.586 1 68.94 97 TYR A C 1
ATOM 779 O O . TYR A 1 97 ? -4.562 8.625 3.545 1 68.94 97 TYR A O 1
ATOM 787 N N . SER A 1 98 ? -5.109 7.941 1.466 1 69.19 98 SER A N 1
ATOM 788 C CA . SER A 1 98 ? -6.035 9.055 1.274 1 69.19 98 SER A CA 1
ATOM 789 C C . SER A 1 98 ? -7.176 9 2.287 1 69.19 98 SER A C 1
ATOM 791 O O . SER A 1 98 ? -7.598 10.039 2.807 1 69.19 98 SER A O 1
ATOM 793 N N . TYR A 1 99 ? -7.656 7.836 2.564 1 69.56 99 TYR A N 1
ATOM 794 C CA . TYR A 1 99 ? -8.742 7.648 3.52 1 69.56 99 TYR A CA 1
ATOM 795 C C . TYR A 1 99 ? -8.312 8.062 4.922 1 69.56 99 TYR A C 1
ATOM 797 O O . TYR A 1 99 ? -9.039 8.773 5.617 1 69.56 99 TYR A O 1
ATOM 805 N N . HIS A 1 100 ? -7.195 7.523 5.398 1 72.88 100 HIS A N 1
ATOM 806 C CA . HIS A 1 100 ? -6.715 7.84 6.738 1 72.88 100 HIS A CA 1
ATOM 807 C C . HIS A 1 100 ? -6.426 9.328 6.879 1 72.88 100 HIS A C 1
ATOM 809 O O . HIS A 1 100 ? -6.68 9.922 7.934 1 72.88 100 HIS A O 1
ATOM 815 N N . ILE A 1 101 ? -5.945 9.953 5.871 1 73.75 101 ILE A N 1
ATOM 816 C CA . ILE A 1 101 ? -5.676 11.383 5.879 1 73.75 101 ILE A CA 1
ATOM 817 C C . ILE A 1 101 ? -6.988 12.156 5.98 1 73.75 101 ILE A C 1
ATOM 819 O O . ILE A 1 101 ? -7.098 13.117 6.746 1 73.75 101 ILE A O 1
ATOM 823 N N . MET A 1 102 ? -7.938 11.695 5.203 1 78.38 102 MET A N 1
ATOM 824 C CA . MET A 1 102 ? -9.242 12.359 5.219 1 78.38 102 MET A CA 1
ATOM 825 C C . MET A 1 102 ? -9.891 12.242 6.59 1 78.38 102 MET A C 1
ATOM 827 O O . MET A 1 102 ? -10.492 13.203 7.082 1 78.38 102 MET A O 1
ATOM 831 N N . LYS A 1 103 ? -9.742 11.039 7.176 1 79.81 103 LYS A N 1
ATOM 832 C CA . LYS A 1 103 ? -10.305 10.828 8.508 1 79.81 103 LYS A CA 1
ATOM 833 C C . LYS A 1 103 ? -9.594 11.703 9.547 1 79.81 103 LYS A C 1
ATOM 835 O O . LYS A 1 103 ? -10.242 12.32 10.391 1 79.81 103 LYS A O 1
ATOM 840 N N . SER A 1 104 ? -8.297 11.695 9.516 1 81.5 104 SER A N 1
ATOM 841 C CA . SER A 1 104 ? -7.516 12.523 10.422 1 81.5 104 SER A CA 1
ATOM 842 C C . SER A 1 104 ? -7.863 14 10.266 1 81.5 104 SER A C 1
ATOM 844 O O . SER A 1 104 ? -8.047 14.711 11.258 1 81.5 104 SER A O 1
ATOM 846 N N . LYS A 1 105 ? -8.094 14.453 9.062 1 84.94 105 LYS A N 1
ATOM 847 C CA . LYS A 1 105 ? -8.414 15.852 8.789 1 84.94 105 LYS A CA 1
ATOM 848 C C . LYS A 1 105 ? -9.828 16.188 9.25 1 84.94 105 LYS A C 1
ATOM 850 O O . LYS A 1 105 ? -10.086 17.297 9.719 1 84.94 105 LYS A O 1
ATOM 855 N N . SER A 1 106 ? -10.672 15.266 9.07 1 88 106 SER A N 1
ATOM 856 C CA . SER A 1 106 ? -12.047 15.477 9.508 1 88 106 SER A CA 1
ATOM 857 C C . SER A 1 106 ? -12.133 15.609 11.023 1 88 106 SER A C 1
ATOM 859 O O . SER A 1 106 ? -12.914 16.406 11.539 1 88 106 SER A O 1
ATOM 861 N N . LEU A 1 107 ? -11.312 14.859 11.711 1 88.31 107 LEU A N 1
ATOM 862 C CA . LEU A 1 107 ? -11.32 14.898 13.164 1 88.31 107 LEU A CA 1
ATOM 863 C C . LEU A 1 107 ? -10.656 16.172 13.68 1 88.31 107 LEU A C 1
ATOM 865 O O . LEU A 1 107 ? -11.055 16.719 14.719 1 88.31 107 LEU A O 1
ATOM 869 N N . THR A 1 108 ? -9.758 16.688 12.984 1 92.31 108 THR A N 1
ATOM 870 C CA . THR A 1 108 ? -8.969 17.812 13.484 1 92.31 108 THR A CA 1
ATOM 871 C C . THR A 1 108 ? -9.508 19.125 12.93 1 92.31 108 THR A C 1
ATOM 873 O O . THR A 1 108 ? -9.18 20.203 13.453 1 92.31 108 THR A O 1
ATOM 876 N N . ASN A 1 109 ? -10.32 19.078 11.961 1 94.38 109 ASN A N 1
ATOM 877 C CA . ASN A 1 109 ? -10.766 20.312 11.305 1 94.38 109 ASN A CA 1
ATOM 878 C C . ASN A 1 109 ? -11.453 21.25 12.289 1 94.38 109 ASN A C 1
ATOM 880 O O . ASN A 1 109 ? -11.18 22.453 12.305 1 94.38 109 ASN A O 1
ATOM 884 N N . PRO A 1 110 ? -12.305 20.797 13.172 1 96.12 110 PRO A N 1
ATOM 885 C CA . PRO A 1 110 ? -12.938 21.703 14.141 1 96.12 110 PRO A CA 1
ATOM 886 C C . PRO A 1 110 ? -11.922 22.406 15.039 1 96.12 110 PRO A C 1
ATOM 888 O O . PRO A 1 110 ? -12.133 23.547 15.438 1 96.12 110 PRO A O 1
ATOM 891 N N . ILE A 1 111 ? -10.898 21.672 15.336 1 96.31 111 ILE A N 1
ATOM 892 C CA . ILE A 1 111 ? -9.859 22.234 16.188 1 96.31 111 ILE A CA 1
ATOM 893 C C . ILE A 1 111 ? -9.133 23.359 15.477 1 96.31 111 ILE A C 1
ATOM 895 O O . ILE A 1 111 ? -8.953 24.453 16.031 1 96.31 111 ILE A O 1
ATOM 899 N N . TRP A 1 112 ? -8.859 23.109 14.227 1 95.94 112 TRP A N 1
ATOM 900 C CA . TRP A 1 112 ? -8.18 24.141 13.453 1 95.94 112 TRP A CA 1
ATOM 901 C C . TRP A 1 112 ? -9.102 25.312 13.172 1 95.94 112 TRP A C 1
ATOM 903 O O . TRP A 1 112 ? -8.664 26.469 13.125 1 95.94 112 TRP A O 1
ATOM 913 N N . LEU A 1 113 ? -10.352 25.062 12.914 1 96.75 113 LEU A N 1
ATOM 914 C CA . LEU A 1 113 ? -11.32 26.141 12.766 1 96.75 113 LEU A CA 1
ATOM 915 C C . LEU A 1 113 ? -11.352 27.016 14.016 1 96.75 113 LEU A C 1
ATOM 917 O O . LEU A 1 113 ? -11.344 28.25 13.914 1 96.75 113 LEU A O 1
ATOM 921 N N . SER A 1 114 ? -11.391 26.406 15.164 1 97.19 114 SER A N 1
ATOM 922 C CA . SER A 1 114 ? -11.414 27.156 16.406 1 97.19 114 SER A CA 1
ATOM 923 C C . SER A 1 114 ? -10.141 27.984 16.578 1 97.19 114 SER A C 1
ATOM 925 O O . SER A 1 114 ? -10.172 29.078 17.141 1 97.19 114 SER A O 1
ATOM 927 N N . LYS A 1 115 ? -9.039 27.438 16.156 1 97 115 LYS A N 1
ATOM 928 C CA . LYS A 1 115 ? -7.793 28.219 16.188 1 97 115 LYS A CA 1
ATOM 929 C C . LYS A 1 115 ? -7.922 29.5 15.391 1 97 115 LYS A C 1
ATOM 931 O O . LYS A 1 115 ? -7.574 30.578 15.875 1 97 115 LYS A O 1
ATOM 936 N N . THR A 1 116 ? -8.406 29.359 14.211 1 96.06 116 THR A N 1
ATOM 937 C CA . THR A 1 116 ? -8.547 30.516 13.32 1 96.06 116 THR A CA 1
ATOM 938 C C . THR A 1 116 ? -9.492 31.547 13.93 1 96.06 116 THR A C 1
ATOM 940 O O . THR A 1 116 ? -9.18 32.75 13.953 1 96.06 116 THR A O 1
ATOM 943 N N . ARG A 1 117 ? -10.555 31.172 14.453 1 95.06 117 ARG A N 1
ATOM 944 C CA . ARG A 1 117 ? -11.555 32.062 15 1 95.06 117 ARG A CA 1
ATOM 945 C C . ARG A 1 117 ? -11.055 32.75 16.281 1 95.06 117 ARG A C 1
ATOM 947 O O . ARG A 1 117 ? -11.305 33.938 16.516 1 95.06 117 ARG A O 1
ATOM 954 N N . LEU A 1 118 ? -10.367 31.953 17.062 1 95.88 118 LEU A N 1
ATOM 955 C CA . LEU A 1 118 ? -9.828 32.531 18.297 1 95.88 118 LEU A CA 1
ATOM 956 C C . LEU A 1 118 ? -8.711 33.531 17.984 1 95.88 118 LEU A C 1
ATOM 958 O O . LEU A 1 118 ? -8.602 34.562 18.625 1 95.88 118 LEU A O 1
ATOM 962 N N . CYS A 1 119 ? -7.918 33.188 17.016 1 95.12 119 CYS A N 1
ATOM 963 C CA . CYS A 1 119 ? -6.855 34.094 16.594 1 95.12 119 CYS A CA 1
ATOM 964 C C . CYS A 1 119 ? -7.43 35.406 16.062 1 95.12 119 CYS A C 1
ATOM 966 O O . CYS A 1 119 ? -6.777 36.469 16.141 1 95.12 119 CYS A O 1
ATOM 968 N N . LEU A 1 120 ? -8.633 35.344 15.586 1 91.94 120 LEU A N 1
ATOM 969 C CA . LEU A 1 120 ? -9.219 36.531 14.953 1 91.94 120 LEU A CA 1
ATOM 970 C C . LEU A 1 120 ? -10.148 37.25 15.914 1 91.94 120 LEU A C 1
ATOM 972 O O . LEU A 1 120 ? -10.875 38.188 15.516 1 91.94 120 LEU A O 1
ATOM 976 N N . GLN A 1 121 ? -10.102 36.812 17.125 1 90.94 121 GLN A N 1
ATOM 977 C CA . GLN A 1 121 ? -10.734 37.594 18.172 1 90.94 121 GLN A CA 1
ATOM 978 C C . GLN A 1 121 ? -9.797 38.688 18.688 1 90.94 121 GLN A C 1
ATOM 980 O O . GLN A 1 121 ? -8.93 38.406 19.531 1 90.94 121 GLN A O 1
ATOM 985 N N . TYR A 1 122 ? -10.008 39.844 18.188 1 89.19 122 TYR A N 1
ATOM 986 C CA . TYR A 1 122 ? -9.078 40.938 18.406 1 89.19 122 TYR A CA 1
ATOM 987 C C . TYR A 1 122 ? -9.203 41.469 19.828 1 89.19 122 TYR A C 1
ATOM 989 O O . TYR A 1 122 ? -10.281 41.406 20.422 1 89.19 122 TYR A O 1
ATOM 997 N N . GLU A 1 123 ? -8.164 42.031 20.312 1 86 123 GLU A N 1
ATOM 998 C CA . GLU A 1 123 ? -8.062 42.531 21.688 1 86 123 GLU A CA 1
ATOM 999 C C . GLU A 1 123 ? -8.922 43.781 21.906 1 86 123 GLU A C 1
ATOM 1001 O O . GLU A 1 123 ? -9.391 44.031 23.016 1 86 123 GLU A O 1
ATOM 1006 N N . ILE A 1 124 ? -9.148 44.469 20.844 1 79.44 124 ILE A N 1
ATOM 1007 C CA . ILE A 1 124 ? -9.867 45.719 20.938 1 79.44 124 ILE A CA 1
ATOM 1008 C C . ILE A 1 124 ? -11.359 45.438 21.172 1 79.44 124 ILE A C 1
ATOM 1010 O O . ILE A 1 124 ? -12.086 46.312 21.641 1 79.44 124 ILE A O 1
ATOM 1014 N N . GLN A 1 125 ? -11.758 44.25 20.891 1 78.25 125 GLN A N 1
ATOM 1015 C CA . GLN A 1 125 ? -13.164 43.906 21.062 1 78.25 125 GLN A CA 1
ATOM 1016 C C . GLN A 1 125 ? -13.477 43.594 22.531 1 78.25 125 GLN A C 1
ATOM 1018 O O . GLN A 1 125 ? -12.781 42.781 23.156 1 78.25 125 GLN A O 1
ATOM 1023 N N . SER A 1 126 ? -14.289 44.25 23.078 1 76.44 126 SER A N 1
ATOM 1024 C CA . SER A 1 126 ? -14.656 44.094 24.484 1 76.44 126 SER A CA 1
ATOM 1025 C C . SER A 1 126 ? -15.414 42.812 24.734 1 76.44 126 SER A C 1
ATOM 1027 O O . SER A 1 126 ? -15.188 42.125 25.734 1 76.44 126 SER A O 1
ATOM 1029 N N . ASP A 1 127 ? -16.234 42.469 23.781 1 81.69 127 ASP A N 1
ATOM 1030 C CA . ASP A 1 127 ? -17.031 41.25 23.938 1 81.69 127 ASP A CA 1
ATOM 1031 C C . ASP A 1 127 ? -16.453 40.125 23.109 1 81.69 127 ASP A C 1
ATOM 1033 O O . ASP A 1 127 ? -16.562 40.125 21.875 1 81.69 127 ASP A O 1
ATOM 1037 N N . LYS A 1 128 ? -15.789 39.25 23.828 1 86.25 128 LYS A N 1
ATOM 1038 C CA . LYS A 1 128 ? -15.25 38.062 23.156 1 86.25 128 LYS A CA 1
ATOM 1039 C C . LYS A 1 128 ? -16.344 37.062 22.875 1 86.25 128 LYS A C 1
ATOM 1041 O O . LYS A 1 128 ? -17.141 36.75 23.766 1 86.25 128 LYS A O 1
ATOM 1046 N N . LYS A 1 129 ? -16.422 36.688 21.672 1 88.75 129 LYS A N 1
ATOM 1047 C CA . LYS A 1 129 ? -17.453 35.719 21.234 1 88.75 129 LYS A CA 1
ATOM 1048 C C . LYS A 1 129 ? -17.203 34.344 21.844 1 88.75 129 LYS A C 1
ATOM 1050 O O . LYS A 1 129 ? -18.141 33.656 22.219 1 88.75 129 LYS A O 1
ATOM 1055 N N . TYR A 1 130 ? -15.914 34.031 21.938 1 93.75 130 TYR A N 1
ATOM 1056 C CA . TYR A 1 130 ? -15.547 32.719 22.422 1 93.75 130 TYR A CA 1
ATOM 1057 C C . TYR A 1 130 ? -14.609 32.812 23.625 1 93.75 130 TYR A C 1
ATOM 1059 O O . TYR A 1 130 ? -13.719 33.656 23.656 1 93.75 130 TYR A O 1
ATOM 1067 N N . SER A 1 131 ? -14.703 31.938 24.578 1 92.69 131 SER A N 1
ATOM 1068 C CA . SER A 1 131 ? -13.867 31.938 25.766 1 92.69 131 SER A CA 1
ATOM 1069 C C . SER A 1 131 ? -12.68 30.984 25.625 1 92.69 131 SER A C 1
ATOM 1071 O O . SER A 1 131 ? -11.688 31.109 26.344 1 92.69 131 SER A O 1
ATOM 1073 N N . GLY A 1 132 ? -12.852 30.062 24.734 1 94.44 132 GLY A N 1
ATOM 1074 C CA . GLY A 1 132 ? -11.805 29.078 24.5 1 94.44 132 GLY A CA 1
ATOM 1075 C C . GLY A 1 132 ? -12.109 28.125 23.359 1 94.44 132 GLY A C 1
ATOM 1076 O O . GLY A 1 132 ? -13.07 28.328 22.625 1 94.44 132 GLY A O 1
ATOM 1077 N N . MET A 1 133 ? -11.234 27.203 23.234 1 96.31 133 MET A N 1
ATOM 1078 C CA . MET A 1 133 ? -11.336 26.266 22.125 1 96.31 133 MET A CA 1
ATOM 1079 C C . MET A 1 133 ? -12.633 25.469 22.188 1 96.31 133 MET A C 1
ATOM 1081 O O . MET A 1 133 ? -13.383 25.406 21.219 1 96.31 133 MET A O 1
ATOM 1085 N N . VAL A 1 134 ? -12.922 24.891 23.328 1 97 134 VAL A N 1
ATOM 1086 C CA . VAL A 1 134 ? -14.086 24.016 23.484 1 97 134 VAL A CA 1
ATOM 1087 C C . VAL A 1 134 ? -15.367 24.828 23.312 1 97 134 VAL A C 1
ATOM 1089 O O . VAL A 1 134 ? -16.297 24.375 22.625 1 97 134 VAL A O 1
ATOM 1092 N N . ASN A 1 135 ? -15.375 26.016 23.906 1 97.12 135 ASN A N 1
ATOM 1093 C CA . ASN A 1 135 ? -16.516 26.906 23.75 1 97.12 135 ASN A CA 1
ATOM 1094 C C . ASN A 1 135 ? -16.734 27.297 22.281 1 97.12 135 ASN A C 1
ATOM 1096 O O . ASN A 1 135 ? -17.859 27.375 21.812 1 97.12 135 ASN A O 1
ATOM 1100 N N . CYS A 1 136 ? -15.633 27.547 21.672 1 96.69 136 CYS A N 1
ATOM 1101 C CA . CYS A 1 136 ? -15.711 27.938 20.266 1 96.69 136 CYS A CA 1
ATOM 1102 C C . CYS A 1 136 ? -16.312 26.812 19.422 1 96.69 136 CYS A C 1
ATOM 1104 O O . CYS A 1 136 ? -17.219 27.062 18.625 1 96.69 136 CYS A O 1
ATOM 1106 N N . ILE A 1 137 ? -15.883 25.594 19.625 1 97 137 ILE A N 1
ATOM 1107 C CA . ILE A 1 137 ? -16.359 24.453 18.859 1 97 137 ILE A CA 1
ATOM 1108 C C . ILE A 1 137 ? -17.828 24.188 19.172 1 97 137 ILE A C 1
ATOM 1110 O O . ILE A 1 137 ? -18.641 24.031 18.266 1 97 137 ILE A O 1
ATOM 1114 N N . TYR A 1 138 ? -18.125 24.281 20.391 1 96.88 138 TYR A N 1
ATOM 1115 C CA . TYR A 1 138 ? -19.484 24 20.812 1 96.88 138 TYR A CA 1
ATOM 1116 C C . TYR A 1 138 ? -20.453 25.078 20.312 1 96.88 138 TYR A C 1
ATOM 1118 O O . TYR A 1 138 ? -21.531 24.766 19.797 1 96.88 138 TYR A O 1
ATOM 1126 N N . SER A 1 139 ? -20.078 26.312 20.484 1 96.06 139 SER A N 1
ATOM 1127 C CA . SER A 1 139 ? -20.922 27.422 20.062 1 96.06 139 SER A CA 1
ATOM 1128 C C . SER A 1 139 ? -21.125 27.438 18.547 1 96.06 139 SER A C 1
ATOM 1130 O O . SER A 1 139 ? -22.203 27.75 18.062 1 96.06 139 SER A O 1
ATOM 1132 N N . THR A 1 140 ? -20.094 27.125 17.875 1 95.31 140 THR A N 1
ATOM 1133 C CA . THR A 1 140 ? -20.188 27.078 16.422 1 95.31 140 THR A CA 1
ATOM 1134 C C . THR A 1 140 ? -21.141 25.969 15.977 1 95.31 140 THR A C 1
ATOM 1136 O O . THR A 1 140 ? -21.984 26.188 15.117 1 95.31 140 THR A O 1
ATOM 1139 N N . ALA A 1 141 ? -20.984 24.766 16.547 1 95.56 141 ALA A N 1
ATOM 1140 C CA . ALA A 1 141 ? -21.828 23.625 16.203 1 95.56 141 ALA A CA 1
ATOM 1141 C C . ALA A 1 141 ? -23.281 23.906 16.578 1 95.56 141 ALA A C 1
ATOM 1143 O O . ALA A 1 141 ? -24.203 23.547 15.828 1 95.56 141 ALA A O 1
ATOM 1144 N N . ARG A 1 142 ? -23.516 24.609 17.672 1 95.5 142 ARG A N 1
ATOM 1145 C CA . ARG A 1 142 ? -24.859 24.859 18.188 1 95.5 142 ARG A CA 1
ATOM 1146 C C . ARG A 1 142 ? -25.547 25.984 17.422 1 95.5 142 ARG A C 1
ATOM 1148 O O . ARG A 1 142 ? -26.719 25.875 17.078 1 95.5 142 ARG A O 1
ATOM 1155 N N . ASN A 1 143 ? -24.812 26.969 17.172 1 94.31 143 ASN A N 1
ATOM 1156 C CA . ASN A 1 143 ? -25.422 28.156 16.578 1 94.31 143 ASN A CA 1
ATOM 1157 C C . ASN A 1 143 ? -25.438 28.078 15.055 1 94.31 143 ASN A C 1
ATOM 1159 O O . ASN A 1 143 ? -26.375 28.547 14.414 1 94.31 143 ASN A O 1
ATOM 1163 N N . ASP A 1 144 ? -24.422 27.5 14.477 1 92.69 144 ASP A N 1
ATOM 1164 C CA . ASP A 1 144 ? -24.297 27.516 13.023 1 92.69 144 ASP A CA 1
ATOM 1165 C C . ASP A 1 144 ? -24.5 26.109 12.438 1 92.69 144 ASP A C 1
ATOM 1167 O O . ASP A 1 144 ? -24.578 25.953 11.219 1 92.69 144 ASP A O 1
ATOM 1171 N N . GLY A 1 145 ? -24.484 25.062 13.273 1 92.94 145 GLY A N 1
ATOM 1172 C CA . GLY A 1 145 ? -24.641 23.703 12.797 1 92.94 145 GLY A CA 1
ATOM 1173 C C . GLY A 1 145 ? -23.328 22.953 12.742 1 92.94 145 GLY A C 1
ATOM 1174 O O . GLY A 1 145 ? -22.266 23.547 12.555 1 92.94 145 GLY A O 1
ATOM 1175 N N . ILE A 1 146 ? -23.422 21.719 12.727 1 94.25 146 ILE A N 1
ATOM 1176 C CA . ILE A 1 146 ? -22.25 20.859 12.773 1 94.25 146 ILE A CA 1
ATOM 1177 C C . ILE A 1 146 ? -21.453 21 11.469 1 94.25 146 ILE A C 1
ATOM 1179 O O . ILE A 1 146 ? -20.234 20.922 11.477 1 94.25 146 ILE A O 1
ATOM 1183 N N . LYS A 1 147 ? -22.141 21.266 10.391 1 93.5 147 LYS A N 1
ATOM 1184 C CA . LYS A 1 147 ? -21.469 21.406 9.094 1 93.5 147 LYS A CA 1
ATOM 1185 C C . LYS A 1 147 ? -20.547 22.625 9.07 1 93.5 147 LYS A C 1
ATOM 1187 O O . LYS A 1 147 ? -19.594 22.656 8.305 1 93.5 147 LYS A O 1
ATOM 1192 N N . SER A 1 148 ? -20.797 23.547 9.945 1 94 148 SER A N 1
ATOM 1193 C CA . SER A 1 148 ? -20 24.766 9.992 1 94 148 SER A CA 1
ATOM 1194 C C . SER A 1 148 ? -18.609 24.5 10.547 1 94 148 SER A C 1
ATOM 1196 O O . SER A 1 148 ? -17.688 25.281 10.32 1 94 148 SER A O 1
ATOM 1198 N N . LEU A 1 149 ? -18.484 23.359 11.258 1 95.5 149 LEU A N 1
ATOM 1199 C CA . LEU A 1 149 ? -17.188 22.969 11.805 1 95.5 149 LEU A CA 1
ATOM 1200 C C . LEU A 1 149 ? -16.25 22.516 10.688 1 95.5 149 LEU A C 1
ATOM 1202 O O . LEU A 1 149 ? -15.039 22.406 10.906 1 95.5 149 LEU A O 1
ATOM 1206 N N . TYR A 1 150 ? -16.844 22.422 9.438 1 94.19 150 TYR A N 1
ATOM 1207 C CA . TYR A 1 150 ? -16.047 21.875 8.344 1 94.19 150 TYR A CA 1
ATOM 1208 C C . TYR A 1 150 ? -15.922 22.875 7.203 1 94.19 150 TYR A C 1
ATOM 1210 O O . TYR A 1 150 ? -15.586 22.5 6.074 1 94.19 150 TYR A O 1
ATOM 1218 N N . LYS A 1 151 ? -16.172 24.141 7.348 1 90.38 151 LYS A N 1
ATOM 1219 C CA . LYS A 1 151 ? -16.109 25.203 6.344 1 90.38 151 LYS A CA 1
ATOM 1220 C C . LYS A 1 151 ? -14.734 25.281 5.703 1 90.38 151 LYS A C 1
ATOM 1222 O O . LYS A 1 151 ? -14.609 25.562 4.512 1 90.38 151 LYS A O 1
ATOM 1227 N N . GLY A 1 152 ? -13.648 25 6.309 1 90.56 152 GLY A N 1
ATOM 1228 C CA . GLY A 1 152 ? -12.289 25.047 5.789 1 90.56 152 GLY A CA 1
ATOM 1229 C C . GLY A 1 152 ? -11.734 23.688 5.434 1 90.56 152 GLY A C 1
ATOM 1230 O O . GLY A 1 152 ? -10.547 23.547 5.148 1 90.56 152 GLY A O 1
ATOM 1231 N N . PHE A 1 153 ? -12.664 22.812 5.211 1 92.31 153 PHE A N 1
ATOM 1232 C CA . PHE A 1 153 ? -12.211 21.438 5.039 1 92.31 153 PHE A CA 1
ATOM 1233 C C . PHE A 1 153 ? -11.648 21.234 3.641 1 92.31 153 PHE A C 1
ATOM 1235 O O . PHE A 1 153 ? -10.594 20.609 3.482 1 92.31 153 PHE A O 1
ATOM 1242 N N . LEU A 1 154 ? -12.336 21.688 2.643 1 86.75 154 LEU A N 1
ATOM 1243 C CA . LEU A 1 154 ? -11.938 21.469 1.259 1 86.75 154 LEU A CA 1
ATOM 1244 C C . LEU A 1 154 ? -10.57 22.078 0.976 1 86.75 154 LEU A C 1
ATOM 1246 O O . LEU A 1 154 ? -9.656 21.406 0.505 1 86.75 154 LEU A O 1
ATOM 1250 N N . PRO A 1 155 ? -10.367 23.359 1.25 1 88.06 155 PRO A N 1
ATOM 1251 C CA . PRO A 1 155 ? -9.008 23.875 1.074 1 88.06 155 PRO A CA 1
ATOM 1252 C C . PRO A 1 155 ? -7.992 23.188 1.98 1 88.06 155 PRO A C 1
ATOM 1254 O O . PRO A 1 155 ? -6.824 23.031 1.608 1 88.06 155 PRO A O 1
ATOM 1257 N N . GLY A 1 156 ? -8.438 22.703 3.104 1 87.88 156 GLY A N 1
ATOM 1258 C CA . GLY A 1 156 ? -7.57 21.953 3.992 1 87.88 156 GLY A CA 1
ATOM 1259 C C . GLY A 1 156 ? -7.07 20.656 3.377 1 87.88 156 GLY A C 1
ATOM 1260 O O . GLY A 1 156 ? -5.941 20.234 3.633 1 87.88 156 GLY A O 1
ATOM 1261 N N . LEU A 1 157 ? -7.887 20.125 2.605 1 84.81 157 LEU A N 1
ATOM 1262 C CA . LEU A 1 157 ? -7.504 18.891 1.937 1 84.81 157 LEU A CA 1
ATOM 1263 C C . LEU A 1 157 ? -6.398 19.141 0.916 1 84.81 157 LEU A C 1
ATOM 1265 O O . LEU A 1 157 ? -5.52 18.297 0.728 1 84.81 157 LEU A O 1
ATOM 1269 N N . PHE A 1 158 ? -6.43 20.234 0.32 1 83.69 158 PHE A N 1
ATOM 1270 C CA . PHE A 1 158 ? -5.379 20.594 -0.628 1 83.69 158 PHE A CA 1
ATOM 1271 C C . PHE A 1 158 ? -4.047 20.781 0.085 1 83.69 158 PHE A C 1
ATOM 1273 O O . PHE A 1 158 ? -2.984 20.656 -0.531 1 83.69 158 PHE A O 1
ATOM 1280 N N . GLY A 1 159 ? -4.148 20.969 1.305 1 82.19 159 GLY A N 1
ATOM 1281 C CA . GLY A 1 159 ? -2.947 21.141 2.107 1 82.19 159 GLY A CA 1
ATOM 1282 C C . GLY A 1 159 ? -2.111 19.875 2.215 1 82.19 159 GLY A C 1
ATOM 1283 O O . GLY A 1 159 ? -0.909 19.953 2.477 1 82.19 159 GLY A O 1
ATOM 1284 N N . THR A 1 160 ? -2.736 18.844 1.953 1 75.81 160 THR A N 1
ATOM 1285 C CA . THR A 1 160 ? -2.025 17.562 2.02 1 75.81 160 THR A CA 1
ATOM 1286 C C . THR A 1 160 ? -0.954 17.484 0.936 1 75.81 160 THR A C 1
ATOM 1288 O O . THR A 1 160 ? 0.028 16.766 1.078 1 75.81 160 THR A O 1
ATOM 1291 N N . SER A 1 161 ? -1.124 18.281 -0.062 1 77.5 161 SER A N 1
ATOM 1292 C CA . SER A 1 161 ? -0.161 18.281 -1.158 1 77.5 161 SER A CA 1
ATOM 1293 C C . SER A 1 161 ? 1.127 19 -0.766 1 77.5 161 SER A C 1
ATOM 1295 O O . SER A 1 161 ? 2.17 18.797 -1.39 1 77.5 161 SER A O 1
ATOM 1297 N N . HIS A 1 162 ? 0.987 19.766 0.299 1 83.38 162 HIS A N 1
ATOM 1298 C CA . HIS A 1 162 ? 2.156 20.5 0.759 1 83.38 162 HIS A CA 1
ATOM 1299 C C . HIS A 1 162 ? 3.309 19.562 1.093 1 83.38 162 HIS A C 1
ATOM 1301 O O . HIS A 1 162 ? 4.441 19.781 0.662 1 83.38 162 HIS A O 1
ATOM 1307 N N . GLY A 1 163 ? 3.125 18.531 1.794 1 77.94 163 GLY A N 1
ATOM 1308 C CA . GLY A 1 163 ? 4.16 17.578 2.178 1 77.94 163 GLY A CA 1
ATOM 1309 C C . GLY A 1 163 ? 4.797 16.875 0.992 1 77.94 163 GLY A C 1
ATOM 1310 O O . GLY A 1 163 ? 6.016 16.703 0.945 1 77.94 163 GLY A O 1
ATOM 1311 N N . ALA A 1 164 ? 3.934 16.531 0.166 1 74.5 164 ALA A N 1
ATOM 1312 C CA . ALA A 1 164 ? 4.43 15.859 -1.036 1 74.5 164 ALA A CA 1
ATOM 1313 C C . ALA A 1 164 ? 5.355 16.781 -1.829 1 74.5 164 ALA A C 1
ATOM 1315 O O . ALA A 1 164 ? 6.406 16.344 -2.309 1 74.5 164 ALA A O 1
ATOM 1316 N N . LEU A 1 165 ? 4.926 17.984 -1.932 1 82.06 165 LEU A N 1
ATOM 1317 C CA . LEU A 1 165 ? 5.727 18.953 -2.676 1 82.06 165 LEU A CA 1
ATOM 1318 C C . LEU A 1 165 ? 7.051 19.219 -1.968 1 82.06 165 LEU A C 1
ATOM 1320 O O . LEU A 1 165 ? 8.102 19.281 -2.611 1 82.06 165 LEU A O 1
ATOM 1324 N N . GLN A 1 166 ? 6.965 19.359 -0.686 1 86.44 166 GLN A N 1
ATOM 1325 C CA . GLN A 1 166 ? 8.18 19.578 0.087 1 86.44 166 GLN A CA 1
ATOM 1326 C C . GLN A 1 166 ? 9.156 18.406 -0.071 1 86.44 166 GLN A C 1
ATOM 1328 O O . GLN A 1 166 ? 10.359 18.609 -0.251 1 86.44 166 GLN A O 1
ATOM 1333 N N . PHE A 1 167 ? 8.703 17.234 -0.039 1 80.19 167 PHE A N 1
ATOM 1334 C CA . PHE A 1 167 ? 9.531 16.031 -0.158 1 80.19 167 PHE A CA 1
ATOM 1335 C C . PHE A 1 167 ? 10.172 15.953 -1.539 1 80.19 167 PHE A C 1
ATOM 1337 O O . PHE A 1 167 ? 11.344 15.609 -1.666 1 80.19 167 PHE A O 1
ATOM 1344 N N . MET A 1 168 ? 9.367 16.141 -2.494 1 79.88 168 MET A N 1
ATOM 1345 C CA . MET A 1 168 ? 9.859 16.125 -3.867 1 79.88 168 MET A CA 1
ATOM 1346 C C . MET A 1 168 ? 10.984 17.125 -4.062 1 79.88 168 MET A C 1
ATOM 1348 O O . MET A 1 168 ? 12.016 16.812 -4.652 1 79.88 168 MET A O 1
ATOM 1352 N N . LEU A 1 169 ? 10.836 18.328 -3.57 1 84.94 169 LEU A N 1
ATOM 1353 C CA . LEU A 1 169 ? 11.828 19.391 -3.711 1 84.94 169 LEU A CA 1
ATOM 1354 C C . LEU A 1 169 ? 13.086 19.062 -2.914 1 84.94 169 LEU A C 1
ATOM 1356 O O . LEU A 1 169 ? 14.203 19.266 -3.398 1 84.94 169 LEU A O 1
ATOM 1360 N N . TYR A 1 170 ? 12.852 18.562 -1.746 1 85.62 170 TYR A N 1
ATOM 1361 C CA . TYR A 1 170 ? 13.977 18.156 -0.909 1 85.62 170 TYR A CA 1
ATOM 1362 C C . TYR A 1 170 ? 14.844 17.125 -1.616 1 85.62 170 TYR A C 1
ATOM 1364 O O . TYR A 1 170 ? 16.078 17.25 -1.657 1 85.62 170 TYR A O 1
ATOM 1372 N N . ASN A 1 171 ? 14.25 16.125 -2.203 1 77.69 171 ASN A N 1
ATOM 1373 C CA . ASN A 1 171 ? 14.977 15.078 -2.918 1 77.69 171 ASN A CA 1
ATOM 1374 C C . ASN A 1 171 ? 15.625 15.617 -4.191 1 77.69 171 ASN A C 1
ATOM 1376 O O . ASN A 1 171 ? 16.719 15.195 -4.562 1 77.69 171 ASN A O 1
ATOM 1380 N N . TYR A 1 172 ? 14.914 16.484 -4.867 1 81.31 172 TYR A N 1
ATOM 1381 C CA . TYR A 1 172 ? 15.461 17.109 -6.066 1 81.31 172 TYR A CA 1
ATOM 1382 C C . TYR A 1 172 ? 16.75 17.859 -5.75 1 81.31 172 TYR A C 1
ATOM 1384 O O . TYR A 1 172 ? 17.734 17.734 -6.465 1 81.31 172 TYR A O 1
ATOM 1392 N N . PHE A 1 173 ? 16.75 18.625 -4.641 1 85 173 PHE A N 1
ATOM 1393 C CA . PHE A 1 173 ? 17.922 19.391 -4.23 1 85 173 PHE A CA 1
ATOM 1394 C C . PHE A 1 173 ? 19.062 18.469 -3.822 1 85 173 PHE A C 1
ATOM 1396 O O . PHE A 1 173 ? 20.219 18.734 -4.125 1 85 173 PHE A O 1
ATOM 1403 N N . LYS A 1 174 ? 18.672 17.438 -3.135 1 79.94 174 LYS A N 1
ATOM 1404 C CA . LYS A 1 174 ? 19.672 16.469 -2.686 1 79.94 174 LYS A CA 1
ATOM 1405 C C . LYS A 1 174 ? 20.344 15.781 -3.869 1 79.94 174 LYS A C 1
ATOM 1407 O O . LYS A 1 174 ? 21.547 15.523 -3.836 1 79.94 174 LYS A O 1
ATOM 1412 N N . ASN A 1 175 ? 19.594 15.508 -4.832 1 74.31 175 ASN A N 1
ATOM 1413 C CA . ASN A 1 175 ? 20.094 14.773 -5.992 1 74.31 175 ASN A CA 1
ATOM 1414 C C . ASN A 1 175 ? 21.016 15.648 -6.852 1 74.31 175 ASN A C 1
ATOM 1416 O O . ASN A 1 175 ? 21.938 15.141 -7.492 1 74.31 175 ASN A O 1
ATOM 1420 N N . ILE A 1 176 ? 20.641 16.828 -7 1 72.38 176 ILE A N 1
ATOM 1421 C CA . ILE A 1 176 ? 21.484 17.719 -7.789 1 72.38 176 ILE A CA 1
ATOM 1422 C C . ILE A 1 176 ? 22.859 17.844 -7.137 1 72.38 176 ILE A C 1
ATOM 1424 O O . ILE A 1 176 ? 23.875 17.969 -7.828 1 72.38 176 ILE A O 1
ATOM 1428 N N . ARG A 1 177 ? 22.891 17.828 -5.824 1 64.06 177 ARG A N 1
ATOM 1429 C CA . ARG A 1 177 ? 24.188 18.047 -5.184 1 64.06 177 ARG A CA 1
ATOM 1430 C C . ARG A 1 177 ? 24.75 16.75 -4.617 1 64.06 177 ARG A C 1
ATOM 1432 O O . ARG A 1 177 ? 25.641 16.781 -3.762 1 64.06 177 ARG A O 1
ATOM 1439 N N . PHE A 1 178 ? 24.422 15.609 -5.094 1 53.25 178 PHE A N 1
ATOM 1440 C CA . PHE A 1 178 ? 24.766 14.289 -4.578 1 53.25 178 PHE A CA 1
ATOM 1441 C C . PHE A 1 178 ? 26.234 14.242 -4.18 1 53.25 178 PHE A C 1
ATOM 1443 O O . PHE A 1 178 ? 26.594 13.586 -3.193 1 53.25 178 PHE A O 1
ATOM 1450 N N . LYS A 1 179 ? 27.109 14.5 -5.133 1 52.56 179 LYS A N 1
ATOM 1451 C CA . LYS A 1 179 ? 28.484 13.992 -5.027 1 52.56 179 LYS A CA 1
ATOM 1452 C C . LYS A 1 179 ? 29.188 14.586 -3.818 1 52.56 179 LYS A C 1
ATOM 1454 O O . LYS A 1 179 ? 30.141 14 -3.301 1 52.56 179 LYS A O 1
ATOM 1459 N N . GLU A 1 180 ? 28.859 15.633 -3.332 1 51.62 180 GLU A N 1
ATOM 1460 C CA . GLU A 1 180 ? 29.812 16.234 -2.4 1 51.62 180 GLU A CA 1
ATOM 1461 C C . GLU A 1 180 ? 29.125 16.594 -1.083 1 51.62 180 GLU A C 1
ATOM 1463 O O . GLU A 1 180 ? 29.688 17.359 -0.288 1 51.62 180 GLU A O 1
ATOM 1468 N N . LEU A 1 181 ? 27.922 16.156 -0.846 1 55.19 181 LEU A N 1
ATOM 1469 C CA . LEU A 1 181 ? 27.25 16.734 0.322 1 55.19 181 LEU A CA 1
ATOM 1470 C C . LEU A 1 181 ? 27.75 16.078 1.605 1 55.19 181 LEU A C 1
ATOM 1472 O O . LEU A 1 181 ? 27.547 14.875 1.813 1 55.19 181 LEU A O 1
ATOM 1476 N N . GLN A 1 182 ? 28.875 16.484 2.02 1 54.53 182 GLN A N 1
ATOM 1477 C CA . GLN A 1 182 ? 29.516 16.016 3.236 1 54.53 182 GLN A CA 1
ATOM 1478 C C . GLN A 1 182 ? 28.922 16.688 4.473 1 54.53 182 GLN A C 1
ATOM 1480 O O . GLN A 1 182 ? 29.156 16.25 5.598 1 54.53 182 GLN A O 1
ATOM 1485 N N . VAL A 1 183 ? 28.172 17.875 4.332 1 60.88 183 VAL A N 1
ATOM 1486 C CA . VAL A 1 183 ? 27.984 18.625 5.57 1 60.88 183 VAL A CA 1
ATOM 1487 C C . VAL A 1 183 ? 26.516 18.641 5.957 1 60.88 183 VAL A C 1
ATOM 1489 O O . VAL A 1 183 ? 25.641 18.828 5.098 1 60.88 183 VAL A O 1
ATOM 1492 N N . THR A 1 184 ? 26.172 18.438 7.18 1 67 184 THR A N 1
ATOM 1493 C CA . THR A 1 184 ? 24.891 18.453 7.871 1 67 184 THR A CA 1
ATOM 1494 C C . THR A 1 184 ? 24.141 19.75 7.574 1 67 184 THR A C 1
ATOM 1496 O O . THR A 1 184 ? 22.922 19.734 7.363 1 67 184 THR A O 1
ATOM 1499 N N . PHE A 1 185 ? 24.922 20.828 7.34 1 72.5 185 PHE A N 1
ATOM 1500 C CA . PHE A 1 185 ? 24.297 22.141 7.16 1 72.5 185 PHE A CA 1
ATOM 1501 C C . PHE A 1 185 ? 23.609 22.219 5.805 1 72.5 185 PHE A C 1
ATOM 1503 O O . PHE A 1 185 ? 22.547 22.844 5.684 1 72.5 185 PHE A O 1
ATOM 1510 N N . GLU A 1 186 ? 24.094 21.516 4.895 1 75.81 186 GLU A N 1
ATOM 1511 C CA . GLU A 1 186 ? 23.5 21.531 3.564 1 75.81 186 GLU A CA 1
ATOM 1512 C C . GLU A 1 186 ? 22.125 20.875 3.576 1 75.81 186 GLU A C 1
ATOM 1514 O O . GLU A 1 186 ? 21.188 21.344 2.924 1 75.81 186 GLU A O 1
ATOM 1519 N N . TYR A 1 187 ? 22.047 19.875 4.379 1 77.44 187 TYR A N 1
ATOM 1520 C CA . TYR A 1 187 ? 20.766 19.188 4.488 1 77.44 187 TYR A CA 1
ATOM 1521 C C . TYR A 1 187 ? 19.719 20.094 5.145 1 77.44 187 TYR A C 1
ATOM 1523 O O . TYR A 1 187 ? 18.547 20.062 4.773 1 77.44 187 TYR A O 1
ATOM 1531 N N . LEU A 1 188 ? 20.188 20.891 6.012 1 75.31 188 LEU A N 1
ATOM 1532 C CA . LEU A 1 188 ? 19.266 21.812 6.676 1 75.31 188 LEU A CA 1
ATOM 1533 C C . LEU A 1 188 ? 18.797 22.891 5.711 1 75.31 188 LEU A C 1
ATOM 1535 O O . LEU A 1 188 ? 17.625 23.281 5.734 1 75.31 188 LEU A O 1
ATOM 1539 N N . LEU A 1 189 ? 19.656 23.266 4.883 1 79.25 189 LEU A N 1
ATOM 1540 C CA . LEU A 1 189 ? 19.312 24.281 3.893 1 79.25 189 LEU A CA 1
ATOM 1541 C C . LEU A 1 189 ? 18.344 23.719 2.863 1 79.25 189 LEU A C 1
ATOM 1543 O O . LEU A 1 189 ? 17.422 24.406 2.43 1 79.25 189 LEU A O 1
ATOM 1547 N N . PHE A 1 190 ? 18.625 22.453 2.518 1 83.75 190 PHE A N 1
ATOM 1548 C CA . PHE A 1 190 ? 17.719 21.812 1.575 1 83.75 190 PHE A CA 1
ATOM 1549 C C . PHE A 1 190 ? 16.328 21.641 2.189 1 83.75 190 PHE A C 1
ATOM 1551 O O . PHE A 1 190 ? 15.32 21.844 1.513 1 83.75 190 PHE A O 1
ATOM 1558 N N . SER A 1 191 ? 16.312 21.297 3.408 1 83.19 191 SER A N 1
ATOM 1559 C CA . SER A 1 191 ? 15.039 21.109 4.102 1 83.19 191 SER A CA 1
ATOM 1560 C C . SER A 1 191 ? 14.297 22.438 4.238 1 83.19 191 SER A C 1
ATOM 1562 O O . SER A 1 191 ? 13.109 22.516 3.916 1 83.19 191 SER A O 1
ATOM 1564 N N . ALA A 1 192 ? 14.984 23.484 4.711 1 82.94 192 ALA A N 1
ATOM 1565 C CA . ALA A 1 192 ? 14.367 24.797 4.891 1 82.94 192 ALA A CA 1
ATOM 1566 C C . ALA A 1 192 ? 13.922 25.375 3.551 1 82.94 192 ALA A C 1
ATOM 1568 O O . ALA A 1 192 ? 12.82 25.922 3.439 1 82.94 192 ALA A O 1
ATOM 1569 N N . GLY A 1 193 ? 14.828 25.203 2.578 1 87.81 193 GLY A N 1
ATOM 1570 C CA . GLY A 1 193 ? 14.492 25.719 1.26 1 87.81 193 GLY A CA 1
ATOM 1571 C C . GLY A 1 193 ? 13.289 25.047 0.639 1 87.81 193 GLY A C 1
ATOM 1572 O O . GLY A 1 193 ? 12.422 25.719 0.07 1 87.81 193 GLY A O 1
ATOM 1573 N N . SER A 1 194 ? 13.281 23.703 0.75 1 89.75 194 SER A N 1
ATOM 1574 C CA . SER A 1 194 ? 12.141 22.969 0.21 1 89.75 194 SER A CA 1
ATOM 1575 C C . SER A 1 194 ? 10.844 23.344 0.917 1 89.75 194 SER A C 1
ATOM 1577 O O . SER A 1 194 ? 9.797 23.438 0.284 1 89.75 194 SER A O 1
ATOM 1579 N N . LYS A 1 195 ? 10.867 23.625 2.17 1 89.38 195 LYS A N 1
ATOM 1580 C CA . LYS A 1 195 ? 9.68 23.984 2.938 1 89.38 195 LYS A CA 1
ATOM 1581 C C . LYS A 1 195 ? 9.18 25.375 2.553 1 89.38 195 LYS A C 1
ATOM 1583 O O . LYS A 1 195 ? 7.977 25.594 2.404 1 89.38 195 LYS A O 1
ATOM 1588 N N . ILE A 1 196 ? 10.07 26.297 2.381 1 91.75 196 ILE A N 1
ATOM 1589 C CA . ILE A 1 196 ? 9.711 27.672 2.031 1 91.75 196 ILE A CA 1
ATOM 1590 C C . ILE A 1 196 ? 9.047 27.703 0.658 1 91.75 196 ILE A C 1
ATOM 1592 O O . ILE A 1 196 ? 7.996 28.328 0.481 1 91.75 196 ILE A O 1
ATOM 1596 N N . ILE A 1 197 ? 9.641 27 -0.288 1 94.19 197 ILE A N 1
ATOM 1597 C CA . ILE A 1 197 ? 9.086 26.969 -1.636 1 94.19 197 ILE A CA 1
ATOM 1598 C C . ILE A 1 197 ? 7.73 26.281 -1.623 1 94.19 197 ILE A C 1
ATOM 1600 O O . ILE A 1 197 ? 6.773 26.75 -2.234 1 94.19 197 ILE A O 1
ATOM 1604 N N . ALA A 1 198 ? 7.688 25.156 -0.905 1 92.19 198 ALA A N 1
ATOM 1605 C CA . ALA A 1 198 ? 6.434 24.422 -0.821 1 92.19 198 ALA A CA 1
ATOM 1606 C C . ALA A 1 198 ? 5.34 25.266 -0.169 1 92.19 198 ALA A C 1
ATOM 1608 O O . ALA A 1 198 ? 4.203 25.281 -0.643 1 92.19 198 ALA A O 1
ATOM 1609 N N . THR A 1 199 ? 5.641 25.969 0.87 1 92.75 199 THR A N 1
ATOM 1610 C CA . THR A 1 199 ? 4.688 26.828 1.563 1 92.75 199 THR A CA 1
ATOM 1611 C C . THR A 1 199 ? 4.238 27.969 0.662 1 92.75 199 THR A C 1
ATOM 1613 O O . THR A 1 199 ? 3.047 28.281 0.588 1 92.75 199 THR A O 1
ATOM 1616 N N . SER A 1 200 ? 5.16 28.562 -0 1 95.06 200 SER A N 1
ATOM 1617 C CA . SER A 1 200 ? 4.832 29.672 -0.885 1 95.06 200 SER A CA 1
ATOM 1618 C C . SER A 1 200 ? 3.928 29.234 -2.027 1 95.06 200 SER A C 1
ATOM 1620 O O . SER A 1 200 ? 2.982 29.938 -2.391 1 95.06 200 SER A O 1
ATOM 1622 N N . ALA A 1 201 ? 4.199 28.047 -2.564 1 93.38 201 ALA A N 1
ATOM 1623 C CA . ALA A 1 201 ? 3.43 27.531 -3.697 1 93.38 201 ALA A CA 1
ATOM 1624 C C . ALA A 1 201 ? 2.018 27.141 -3.27 1 93.38 201 ALA A C 1
ATOM 1626 O O . ALA A 1 201 ? 1.072 27.25 -4.055 1 93.38 201 ALA A O 1
ATOM 1627 N N . THR A 1 202 ? 1.899 26.766 -2 1 92.5 202 THR A N 1
ATOM 1628 C CA . THR A 1 202 ? 0.606 26.25 -1.561 1 92.5 202 THR A CA 1
ATOM 1629 C C . THR A 1 202 ? -0.102 27.266 -0.668 1 92.5 202 THR A C 1
ATOM 1631 O O . THR A 1 202 ? -1.161 26.969 -0.108 1 92.5 202 THR A O 1
ATOM 1634 N N . PHE A 1 203 ? 0.367 28.469 -0.583 1 94.31 203 PHE A N 1
ATOM 1635 C CA . PHE A 1 203 ? -0.14 29.422 0.397 1 94.31 203 PHE A CA 1
ATOM 1636 C C . PHE A 1 203 ? -1.573 29.812 0.07 1 94.31 203 PHE A C 1
ATOM 1638 O O . PHE A 1 203 ? -2.361 30.109 0.971 1 94.31 203 PHE A O 1
ATOM 1645 N N . PRO A 1 204 ? -1.964 29.797 -1.174 1 92 204 PRO A N 1
ATOM 1646 C CA . PRO A 1 204 ? -3.328 30.203 -1.515 1 92 204 PRO A CA 1
ATOM 1647 C C . PRO A 1 204 ? -4.391 29.375 -0.797 1 92 204 PRO A C 1
ATOM 1649 O O . PRO A 1 204 ? -5.414 29.906 -0.367 1 92 204 PRO A O 1
ATOM 1652 N N . TYR A 1 205 ? -4.094 28.125 -0.668 1 92.56 205 TYR A N 1
ATOM 1653 C CA . TYR A 1 205 ? -5.117 27.328 -0.004 1 92.56 205 TYR A CA 1
ATOM 1654 C C . TYR A 1 205 ? -5.266 27.734 1.457 1 92.56 205 TYR A C 1
ATOM 1656 O O . TYR A 1 205 ? -6.355 27.641 2.025 1 92.56 205 TYR A O 1
ATOM 1664 N N . GLN A 1 206 ? -4.164 28.172 2.041 1 93.06 206 GLN A N 1
ATOM 1665 C CA . GLN A 1 206 ? -4.211 28.578 3.441 1 93.06 206 GLN A CA 1
ATOM 1666 C C . GLN A 1 206 ? -5.055 29.828 3.623 1 93.06 206 GLN A C 1
ATOM 1668 O O . GLN A 1 206 ? -5.805 29.953 4.594 1 93.06 206 GLN A O 1
ATOM 1673 N N . VAL A 1 207 ? -4.887 30.734 2.709 1 93.81 207 VAL A N 1
ATOM 1674 C CA . VAL A 1 207 ? -5.664 31.953 2.771 1 93.81 207 VAL A CA 1
ATOM 1675 C C . VAL A 1 207 ? -7.145 31.641 2.58 1 93.81 207 VAL A C 1
ATOM 1677 O O . VAL A 1 207 ? -7.992 32.125 3.34 1 93.81 207 VAL A O 1
ATOM 1680 N N . LEU A 1 208 ? -7.426 30.812 1.616 1 91.81 208 LEU A N 1
ATOM 1681 C CA . LEU A 1 208 ? -8.805 30.422 1.357 1 91.81 208 LEU A CA 1
ATOM 1682 C C . LEU A 1 208 ? -9.414 29.734 2.57 1 91.81 208 LEU A C 1
ATOM 1684 O O . LEU A 1 208 ? -10.57 29.984 2.92 1 91.81 208 LEU A O 1
ATOM 1688 N N . ARG A 1 209 ? -8.609 28.953 3.193 1 93.69 209 ARG A N 1
ATOM 1689 C CA . ARG A 1 209 ? -9.078 28.219 4.367 1 93.69 209 ARG A CA 1
ATOM 1690 C C . ARG A 1 209 ? -9.391 29.172 5.516 1 93.69 209 ARG A C 1
ATOM 1692 O O . ARG A 1 209 ? -10.406 29.031 6.203 1 93.69 209 ARG A O 1
ATOM 1699 N N . THR A 1 210 ? -8.57 30.156 5.699 1 93.88 210 THR A N 1
ATOM 1700 C CA . THR A 1 210 ? -8.773 31.141 6.75 1 93.88 210 THR A CA 1
ATOM 1701 C C . THR A 1 210 ? -10.062 31.922 6.516 1 93.88 210 THR A C 1
ATOM 1703 O O . THR A 1 210 ? -10.859 32.125 7.438 1 93.88 210 THR A O 1
ATOM 1706 N N . LEU A 1 211 ? -10.305 32.281 5.281 1 91.75 211 LEU A N 1
ATOM 1707 C CA . LEU A 1 211 ? -11.5 33.062 4.941 1 91.75 211 LEU A CA 1
ATOM 1708 C C . LEU A 1 211 ? -12.758 32.219 5.102 1 91.75 211 LEU A C 1
ATOM 1710 O O . LEU A 1 211 ? -13.773 32.719 5.602 1 91.75 211 LEU A O 1
ATOM 1714 N N . LYS A 1 212 ? -12.633 31 4.75 1 91.38 212 LYS A N 1
ATOM 1715 C CA . LYS A 1 212 ? -13.781 30.109 4.879 1 91.38 212 LYS A CA 1
ATOM 1716 C C . LYS A 1 212 ? -14.094 29.812 6.344 1 91.38 212 LYS A C 1
ATOM 1718 O O . LYS A 1 212 ? -15.258 29.75 6.734 1 91.38 212 LYS A O 1
ATOM 1723 N N . ASN A 1 213 ? -13.039 29.688 7.117 1 92.56 213 ASN A N 1
ATOM 1724 C CA . ASN A 1 213 ? -13.219 29.438 8.539 1 92.56 213 ASN A CA 1
ATOM 1725 C C . ASN A 1 213 ? -13.898 30.609 9.242 1 92.56 213 ASN A C 1
ATOM 1727 O O . ASN A 1 213 ? -14.594 30.422 10.242 1 92.56 213 ASN A O 1
ATOM 1731 N N . LEU A 1 214 ? -13.742 31.766 8.75 1 86.38 214 LEU A N 1
ATOM 1732 C CA . LEU A 1 214 ? -14.305 32.969 9.336 1 86.38 214 LEU A CA 1
ATOM 1733 C C . LEU A 1 214 ? -15.695 33.25 8.773 1 86.38 214 LEU A C 1
ATOM 1735 O O . LEU A 1 214 ? -16.406 34.125 9.273 1 86.38 214 LEU A O 1
ATOM 1739 N N . ASP A 1 2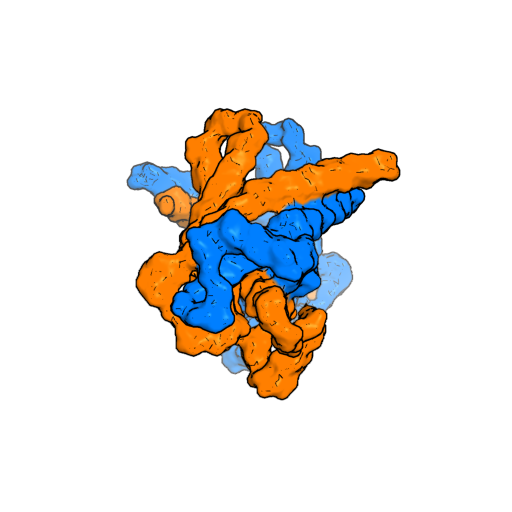15 ? -16.172 32.375 7.891 1 79.94 215 ASP A N 1
ATOM 1740 C CA . ASP A 1 215 ? -17.438 32.625 7.199 1 79.94 215 ASP A CA 1
ATOM 1741 C C . ASP A 1 215 ? -17.438 34.031 6.582 1 79.94 215 ASP A C 1
ATOM 1743 O O . ASP A 1 215 ? -18.406 34.781 6.762 1 79.94 215 ASP A O 1
ATOM 1747 N N . SER A 1 216 ? -16.312 34.312 6.016 1 71.38 216 SER A N 1
ATOM 1748 C CA . SER A 1 216 ? -16.188 35.625 5.395 1 71.38 216 SER A CA 1
ATOM 1749 C C . SER A 1 216 ? -17.094 35.75 4.176 1 71.38 216 SER A C 1
ATOM 1751 O O . SER A 1 216 ? -17.406 34.75 3.523 1 71.38 216 SER A O 1
ATOM 1753 N N . SER A 1 217 ? -17.609 36.906 4.074 1 70.5 217 SER A N 1
ATOM 1754 C CA . SER A 1 217 ? -18.391 37.219 2.883 1 70.5 217 SER A CA 1
ATOM 1755 C C . SER A 1 217 ? -17.547 37.125 1.619 1 70.5 217 SER A C 1
ATOM 1757 O O . SER A 1 217 ? -18.078 36.812 0.542 1 70.5 217 SER A O 1
ATOM 1759 N N . GLN A 1 218 ? -16.266 37.375 1.794 1 69.88 218 GLN A N 1
ATOM 1760 C CA . GLN A 1 218 ? -15.328 37.25 0.687 1 69.88 218 GLN A CA 1
ATOM 1761 C C . GLN A 1 218 ? -14.672 35.875 0.666 1 69.88 218 GLN A C 1
ATOM 1763 O O . GLN A 1 218 ? -13.719 35.625 1.41 1 69.88 218 GLN A O 1
ATOM 1768 N N . LEU A 1 219 ? -15.18 35.094 -0.116 1 72.5 219 LEU A N 1
ATOM 1769 C CA . LEU A 1 219 ? -14.703 33.688 -0.131 1 72.5 219 LEU A CA 1
ATOM 1770 C C . LEU A 1 219 ? -13.398 33.594 -0.91 1 72.5 219 LEU A C 1
ATOM 1772 O O . LEU A 1 219 ? -12.594 32.688 -0.658 1 72.5 219 LEU A O 1
ATOM 1776 N N . ILE A 1 220 ? -13.219 34.688 -1.78 1 79 220 ILE A N 1
ATOM 1777 C CA . ILE A 1 220 ? -12.023 34.656 -2.607 1 79 220 ILE A CA 1
ATOM 1778 C C . ILE A 1 220 ? -11.32 36 -2.529 1 79 220 ILE A C 1
ATOM 1780 O O . ILE A 1 220 ? -11.961 37.062 -2.68 1 79 220 ILE A O 1
ATOM 1784 N N . PRO A 1 221 ? -10.055 35.938 -2.15 1 81 221 PRO A N 1
ATOM 1785 C CA . PRO A 1 221 ? -9.32 37.219 -2.053 1 81 221 PRO A CA 1
ATOM 1786 C C . PRO A 1 221 ? -9.281 37.969 -3.371 1 81 221 PRO A C 1
ATOM 1788 O O . PRO A 1 221 ? -9.438 37.375 -4.441 1 81 221 PRO A O 1
ATOM 1791 N N . GLU A 1 222 ? -9.141 39.281 -3.162 1 79 222 GLU A N 1
ATOM 1792 C CA . GLU A 1 222 ? -9.062 40.125 -4.352 1 79 222 GLU A CA 1
ATOM 1793 C C . GLU A 1 222 ? -7.637 40.188 -4.891 1 79 222 GLU A C 1
ATOM 1795 O O . GLU A 1 222 ? -6.703 40.5 -4.145 1 79 222 GLU A O 1
ATOM 1800 N N . GLY A 1 223 ? -7.48 39.844 -6.223 1 81.94 223 GLY A N 1
ATOM 1801 C CA . GLY A 1 223 ? -6.176 39.906 -6.859 1 81.94 223 GLY A CA 1
ATOM 1802 C C . GLY A 1 223 ? -5.25 38.781 -6.457 1 81.94 223 GLY A C 1
ATOM 1803 O O . GLY A 1 223 ? -5.52 38.062 -5.492 1 81.94 223 GLY A O 1
ATOM 1804 N N . ILE A 1 224 ? -4.203 38.656 -7.051 1 87.69 224 ILE A N 1
ATOM 1805 C CA . ILE A 1 224 ? -3.23 37.594 -6.801 1 87.69 224 ILE A CA 1
ATOM 1806 C C . ILE A 1 224 ? -2.533 37.844 -5.465 1 87.69 224 ILE A C 1
ATOM 1808 O O . ILE A 1 224 ? -2.225 36.906 -4.734 1 87.69 224 ILE A O 1
ATOM 1812 N N . ARG A 1 225 ? -2.379 39.094 -5.121 1 89 225 ARG A N 1
ATOM 1813 C CA . ARG A 1 225 ? -1.702 39.438 -3.877 1 89 225 ARG A CA 1
ATOM 1814 C C . ARG A 1 225 ? -2.533 39.031 -2.666 1 89 225 ARG A C 1
ATOM 1816 O O . ARG A 1 225 ? -1.985 38.75 -1.597 1 89 225 ARG A O 1
ATOM 1823 N N . GLY A 1 226 ? -3.775 39 -2.879 1 89.88 226 GLY A N 1
ATOM 1824 C CA . GLY A 1 226 ? -4.668 38.594 -1.799 1 89.88 226 GLY A CA 1
ATOM 1825 C C . GLY A 1 226 ? -4.484 37.156 -1.356 1 89.88 226 GLY A C 1
ATOM 1826 O O . GLY A 1 226 ? -4.719 36.812 -0.194 1 89.88 226 GLY A O 1
ATOM 1827 N N . PHE A 1 227 ? -3.918 36.406 -2.258 1 92.94 227 PHE A N 1
ATOM 1828 C CA . PHE A 1 227 ? -3.75 34.969 -1.971 1 92.94 227 PHE A CA 1
ATOM 1829 C C . PHE A 1 227 ? -2.459 34.719 -1.199 1 92.94 227 PHE A C 1
ATOM 1831 O O . PHE A 1 227 ? -2.195 33.594 -0.768 1 92.94 227 PHE A O 1
ATOM 1838 N N . TYR A 1 228 ? -1.713 35.781 -0.959 1 94.19 228 TYR A N 1
ATOM 1839 C CA . TYR A 1 228 ? -0.416 35.594 -0.322 1 94.19 228 TYR A CA 1
ATOM 1840 C C . TYR A 1 228 ? -0.273 36.469 0.91 1 94.19 228 TYR A C 1
ATOM 1842 O O . TYR A 1 228 ? 0.834 36.688 1.417 1 94.19 228 TYR A O 1
ATOM 1850 N N . LYS A 1 229 ? -1.426 37 1.31 1 92.31 229 LYS A N 1
ATOM 1851 C CA . LYS A 1 229 ? -1.411 37.75 2.555 1 92.31 229 LYS A CA 1
ATOM 1852 C C . LYS A 1 229 ? -1.086 36.875 3.746 1 92.31 229 LYS A C 1
ATOM 1854 O O . LYS A 1 229 ? -1.76 35.844 3.973 1 92.31 229 LYS A O 1
ATOM 1859 N N . GLY A 1 230 ? -0.04 37.219 4.438 1 93.88 230 GLY A N 1
ATOM 1860 C CA . GLY A 1 230 ? 0.376 36.406 5.582 1 93.88 230 GLY A CA 1
ATOM 1861 C C . GLY A 1 230 ? 1.539 35.5 5.27 1 93.88 230 GLY A C 1
ATOM 1862 O O . GLY A 1 230 ? 2.057 34.812 6.16 1 93.88 230 GLY A O 1
ATOM 1863 N N . LEU A 1 231 ? 1.955 35.5 4.043 1 95.06 231 LEU A N 1
ATOM 1864 C CA . LEU A 1 231 ? 2.99 34.594 3.58 1 95.06 231 LEU A CA 1
ATOM 1865 C C . LEU A 1 231 ? 4.293 34.812 4.34 1 95.06 231 LEU A C 1
ATOM 1867 O O . LEU A 1 231 ? 4.98 33.844 4.695 1 95.06 231 LEU A O 1
ATOM 1871 N N . LEU A 1 232 ? 4.633 36.031 4.539 1 94 232 LEU A N 1
ATOM 1872 C CA . LEU A 1 232 ? 5.891 36.344 5.211 1 94 232 LEU A CA 1
ATOM 1873 C C . LEU A 1 232 ? 5.934 35.719 6.598 1 94 232 LEU A C 1
ATOM 1875 O O . LEU A 1 232 ? 6.934 35.094 6.973 1 94 232 LEU A O 1
ATOM 1879 N N . ALA A 1 233 ? 4.922 35.906 7.379 1 94.12 233 ALA A N 1
ATOM 1880 C CA . ALA A 1 233 ? 4.859 35.281 8.703 1 94.12 233 ALA A CA 1
ATOM 1881 C C . ALA A 1 233 ? 4.871 33.75 8.602 1 94.12 233 ALA A C 1
ATOM 1883 O O . ALA A 1 233 ? 5.48 33.062 9.43 1 94.12 233 ALA A O 1
ATOM 1884 N N . GLY A 1 234 ? 4.223 33.25 7.527 1 93.62 234 GLY A N 1
ATOM 1885 C CA . GLY A 1 234 ? 4.184 31.828 7.297 1 93.62 234 GLY A CA 1
ATOM 1886 C C . GLY A 1 234 ? 5.551 31.234 7.02 1 93.62 234 GLY A C 1
ATOM 1887 O O . GLY A 1 234 ? 5.844 30.109 7.441 1 93.62 234 GLY A O 1
ATOM 1888 N N . ASN A 1 235 ? 6.34 31.922 6.328 1 94.25 235 ASN A N 1
ATOM 1889 C CA . ASN A 1 235 ? 7.66 31.422 5.98 1 94.25 235 ASN A CA 1
ATOM 1890 C C . ASN A 1 235 ? 8.68 31.719 7.078 1 94.25 235 ASN A C 1
ATOM 1892 O O . ASN A 1 235 ? 9.602 30.938 7.305 1 94.25 235 ASN A O 1
ATOM 1896 N N . LEU A 1 236 ? 8.531 32.719 7.785 1 93.06 236 LEU A N 1
ATOM 1897 C CA . LEU A 1 236 ? 9.477 33.125 8.828 1 93.06 236 LEU A CA 1
ATOM 1898 C C . LEU A 1 236 ? 9.438 32.125 9.992 1 93.06 236 LEU A C 1
ATOM 1900 O O . LEU A 1 236 ? 10.445 31.922 10.672 1 93.06 236 LEU A O 1
ATOM 1904 N N . ARG A 1 237 ? 8.359 31.578 10.172 1 91.44 237 ARG A N 1
ATOM 1905 C CA . ARG A 1 237 ? 8.211 30.688 11.32 1 91.44 237 ARG A CA 1
ATOM 1906 C C . ARG A 1 237 ? 8.953 29.375 11.102 1 91.44 237 ARG A C 1
ATOM 1908 O O . ARG A 1 237 ? 9.203 28.625 12.055 1 91.44 237 ARG A O 1
ATOM 1915 N N . GLN A 1 238 ? 9.266 29.094 9.859 1 86.62 238 GLN A N 1
ATOM 1916 C CA . GLN A 1 238 ? 9.789 27.766 9.531 1 86.62 238 GLN A CA 1
ATOM 1917 C C . GLN A 1 238 ? 11.172 27.562 10.133 1 86.62 238 GLN A C 1
ATOM 1919 O O . GLN A 1 238 ? 11.453 26.5 10.703 1 86.62 238 GLN A O 1
ATOM 1924 N N . LEU A 1 239 ? 12.023 28.562 9.992 1 82.44 239 LEU A N 1
ATOM 1925 C CA . LEU A 1 239 ? 13.391 28.406 10.469 1 82.44 239 LEU A CA 1
ATOM 1926 C C . LEU A 1 239 ? 13.422 28.281 11.992 1 82.44 239 LEU A C 1
ATOM 1928 O O . LEU A 1 239 ? 14.016 27.359 12.539 1 82.44 239 LEU A O 1
ATOM 1932 N N . PRO A 1 240 ? 12.773 29.172 12.727 1 87.44 240 PRO A N 1
ATOM 1933 C CA . PRO A 1 240 ? 12.742 29 14.18 1 87.44 240 PRO A CA 1
ATOM 1934 C C . PRO A 1 240 ? 12.094 27.688 14.617 1 87.44 240 PRO A C 1
ATOM 1936 O O . PRO A 1 240 ? 12.531 27.078 15.594 1 87.44 240 PRO A O 1
ATOM 1939 N N . ALA A 1 241 ? 11.055 27.359 13.953 1 87.38 241 ALA A N 1
ATOM 1940 C CA . ALA A 1 241 ? 10.406 26.094 14.297 1 87.38 241 ALA A CA 1
ATOM 1941 C C . ALA A 1 241 ? 11.383 24.922 14.172 1 87.38 241 ALA A C 1
ATOM 1943 O O . ALA A 1 241 ? 11.438 24.062 15.047 1 87.38 241 ALA A O 1
ATOM 1944 N N . ALA A 1 242 ? 12.133 24.891 13.094 1 82.94 242 ALA A N 1
ATOM 1945 C CA . ALA A 1 242 ? 13.102 23.828 12.867 1 82.94 242 ALA A CA 1
ATOM 1946 C C . ALA A 1 242 ? 14.18 23.812 13.945 1 82.94 242 ALA A C 1
ATOM 1948 O O . ALA A 1 242 ? 14.57 22.75 14.438 1 82.94 242 ALA A O 1
ATOM 1949 N N . ILE A 1 243 ? 14.617 25 14.281 1 84.44 243 ILE A N 1
ATOM 1950 C CA . ILE A 1 243 ? 15.664 25.125 15.289 1 84.44 243 ILE A CA 1
ATOM 1951 C C . ILE A 1 243 ? 15.148 24.625 16.641 1 84.44 243 ILE A C 1
ATOM 1953 O O . ILE A 1 243 ? 15.836 23.859 17.312 1 84.44 243 ILE A O 1
ATOM 1957 N N . VAL A 1 244 ? 13.984 25 16.953 1 89.81 244 VAL A N 1
ATOM 1958 C CA . VAL A 1 244 ? 13.414 24.609 18.25 1 89.81 244 VAL A CA 1
ATOM 1959 C C . VAL A 1 244 ? 13.172 23.094 18.266 1 89.81 244 VAL A C 1
ATOM 1961 O O . VAL A 1 244 ? 13.422 22.438 19.281 1 89.81 244 VAL A O 1
ATOM 1964 N N . ILE A 1 245 ? 12.672 22.594 17.203 1 85.12 245 ILE A N 1
ATOM 1965 C CA . ILE A 1 245 ? 12.438 21.156 17.125 1 85.12 245 ILE A CA 1
ATOM 1966 C C . ILE A 1 245 ? 13.758 20.406 17.328 1 85.12 245 ILE A C 1
ATOM 1968 O O . ILE A 1 245 ? 13.828 19.469 18.109 1 85.12 245 ILE A O 1
ATOM 1972 N N . PHE A 1 246 ? 14.773 20.828 16.625 1 83 246 PHE A N 1
ATOM 1973 C CA . PHE A 1 246 ? 16.062 20.172 16.688 1 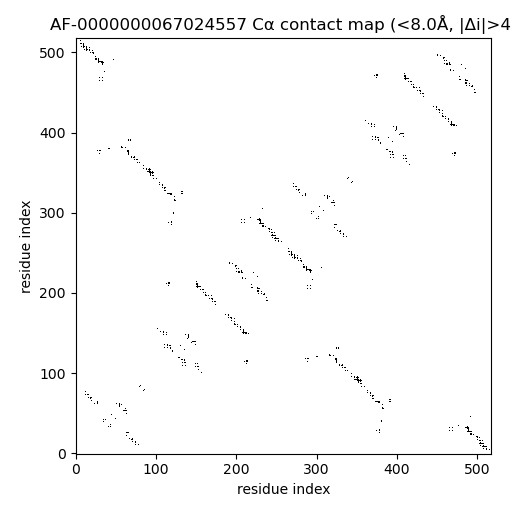83 246 PHE A CA 1
ATOM 1974 C C . PHE A 1 246 ? 16.656 20.25 18.094 1 83 246 PHE A C 1
ATOM 1976 O O . PHE A 1 246 ? 17.125 19.25 18.641 1 83 246 PHE A O 1
ATOM 1983 N N . LEU A 1 247 ? 16.656 21.438 18.625 1 88.62 247 LEU A N 1
ATOM 1984 C CA . LEU A 1 247 ? 17.219 21.641 19.953 1 88.62 247 LEU A CA 1
ATOM 1985 C C . LEU A 1 247 ? 16.469 20.828 21 1 88.62 247 LEU A C 1
ATOM 1987 O O . LEU A 1 247 ? 17.078 20.219 21.891 1 88.62 247 LEU A O 1
ATOM 1991 N N . THR A 1 248 ? 15.18 20.891 20.922 1 90.62 248 THR A N 1
ATOM 1992 C CA . THR A 1 248 ? 14.367 20.141 21.875 1 90.62 248 THR A CA 1
ATOM 1993 C C . THR A 1 248 ? 14.578 18.641 21.719 1 90.62 248 THR A C 1
ATOM 1995 O O . THR A 1 248 ? 14.68 17.922 22.703 1 90.62 248 THR A O 1
ATOM 1998 N N . TYR A 1 249 ? 14.594 18.188 20.5 1 85.56 249 TYR A N 1
ATOM 1999 C CA . TYR A 1 249 ? 14.836 16.781 20.188 1 85.56 249 TYR A CA 1
ATOM 2000 C C . TYR A 1 249 ? 16.141 16.312 20.797 1 85.56 249 TYR A C 1
ATOM 2002 O O . TYR A 1 249 ? 16.188 15.266 21.453 1 85.56 249 TYR A O 1
ATOM 2010 N N . GLU A 1 250 ? 17.188 17.094 20.594 1 86.56 250 GLU A N 1
ATOM 2011 C CA . GLU A 1 250 ? 18.516 16.734 21.094 1 86.56 250 GLU A CA 1
ATOM 2012 C C . GLU A 1 250 ? 18.531 16.734 22.625 1 86.56 250 GLU A C 1
ATOM 2014 O O . GLU A 1 250 ? 19.141 15.852 23.234 1 86.56 250 GLU A O 1
ATOM 2019 N N . ASN A 1 251 ? 17.922 17.672 23.203 1 91.56 251 ASN A N 1
ATOM 2020 C CA . ASN A 1 251 ? 17.906 17.766 24.656 1 91.56 251 ASN A CA 1
ATOM 2021 C C . ASN A 1 251 ? 17.125 16.609 25.281 1 91.56 251 ASN A C 1
ATOM 2023 O O . ASN A 1 251 ? 17.547 16.031 26.281 1 91.56 251 ASN A O 1
ATOM 2027 N N . VAL A 1 252 ? 16.031 16.375 24.688 1 90 252 VAL A N 1
ATOM 2028 C CA . VAL A 1 252 ? 15.203 15.297 25.219 1 90 252 VAL A CA 1
ATOM 2029 C C . VAL A 1 252 ? 15.922 13.961 25.062 1 90 252 VAL A C 1
ATOM 2031 O O . VAL A 1 252 ? 15.898 13.133 25.969 1 90 252 VAL A O 1
ATOM 2034 N N . ARG A 1 253 ? 16.469 13.734 23.938 1 86.38 253 ARG A N 1
ATOM 2035 C CA . ARG A 1 253 ? 17.219 12.508 23.703 1 86.38 253 ARG A CA 1
ATOM 2036 C C . ARG A 1 253 ? 18.359 12.367 24.703 1 86.38 253 ARG A C 1
ATOM 2038 O O . ARG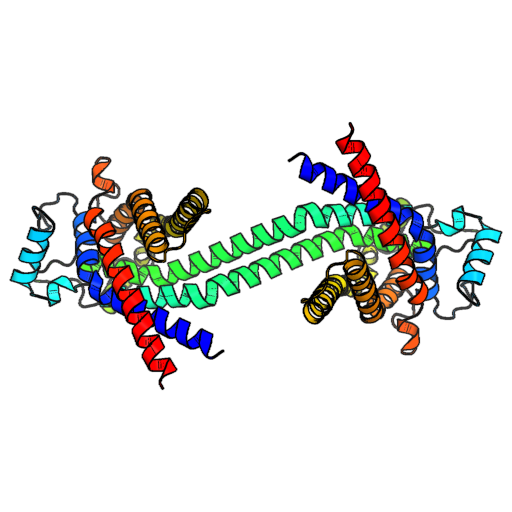 A 1 253 ? 18.625 11.273 25.203 1 86.38 253 ARG A O 1
ATOM 2045 N N . HIS A 1 254 ? 19.016 13.469 24.969 1 89.06 254 HIS A N 1
ATOM 2046 C CA . HIS A 1 254 ? 20.109 13.477 25.938 1 89.06 254 HIS A CA 1
ATOM 2047 C C . HIS A 1 254 ? 19.609 13.109 27.328 1 89.06 254 HIS A C 1
ATOM 2049 O O . HIS A 1 254 ? 20.266 12.352 28.047 1 89.06 254 HIS A O 1
ATOM 2055 N N . ILE A 1 255 ? 18.484 13.625 27.672 1 90.81 255 ILE A N 1
ATOM 2056 C CA . ILE A 1 255 ? 17.891 13.375 28.984 1 90.81 255 ILE A CA 1
ATOM 2057 C C . ILE A 1 255 ? 17.5 11.898 29.094 1 90.81 255 ILE A C 1
ATOM 2059 O O . ILE A 1 255 ? 17.75 11.266 30.125 1 90.81 255 ILE A O 1
ATOM 2063 N N . ILE A 1 256 ? 16.953 11.391 28.031 1 88.38 256 ILE A N 1
ATOM 2064 C CA . ILE A 1 256 ? 16.469 10.016 28.062 1 88.38 256 ILE A CA 1
ATOM 2065 C C . ILE A 1 256 ? 17.641 9.047 28.078 1 88.38 256 ILE A C 1
ATOM 2067 O O . ILE A 1 256 ? 17.625 8.039 28.766 1 88.38 256 ILE A O 1
ATOM 2071 N N . ARG A 1 257 ? 18.609 9.328 27.297 1 82.69 257 ARG A N 1
ATOM 2072 C CA . ARG A 1 257 ? 19.781 8.469 27.219 1 82.69 257 ARG A CA 1
ATOM 2073 C C . ARG A 1 257 ? 20.562 8.461 28.531 1 82.69 257 ARG A C 1
ATOM 2075 O O . ARG A 1 257 ? 21.172 7.453 28.891 1 82.69 257 ARG A O 1
ATOM 2082 N N . ASN A 1 258 ? 20.609 9.484 29.219 1 84.12 258 ASN A N 1
ATOM 2083 C CA . ASN A 1 258 ? 21.328 9.602 30.484 1 84.12 258 ASN A CA 1
ATOM 2084 C C . ASN A 1 258 ? 20.469 9.203 31.672 1 84.12 258 ASN A C 1
ATOM 2086 O O . ASN A 1 258 ? 20.906 9.266 32.812 1 84.12 258 ASN A O 1
ATOM 2090 N N . SER A 1 259 ? 19.266 8.93 31.406 1 74.88 259 SER A N 1
ATOM 2091 C CA . SER A 1 259 ? 18.406 8.438 32.469 1 74.88 259 SER A CA 1
ATOM 2092 C C . SER A 1 259 ? 18.453 6.914 32.562 1 74.88 259 SER A C 1
ATOM 2094 O O . SER A 1 259 ? 18.562 6.23 31.547 1 74.88 259 SER A O 1
ATOM 2096 N N . MET B 1 1 ? 13.641 -1.168 20.516 1 39.44 1 MET B N 1
ATOM 2097 C CA . MET B 1 1 ? 12.391 -0.573 20.984 1 39.44 1 MET B CA 1
ATOM 2098 C C . MET B 1 1 ? 12.648 0.759 21.688 1 39.44 1 MET B C 1
ATOM 2100 O O . MET B 1 1 ? 11.898 1.719 21.484 1 39.44 1 MET B O 1
ATOM 2104 N N . ALA B 1 2 ? 13.727 0.77 22.516 1 49.5 2 ALA B N 1
ATOM 2105 C CA . ALA B 1 2 ? 14.117 1.91 23.344 1 49.5 2 ALA B CA 1
ATOM 2106 C C . ALA B 1 2 ? 14.508 3.104 22.484 1 49.5 2 ALA B C 1
ATOM 2108 O O . ALA B 1 2 ? 14.133 4.242 22.766 1 49.5 2 ALA B O 1
ATOM 2109 N N . THR B 1 3 ? 15.102 2.758 21.391 1 59.78 3 THR B N 1
ATOM 2110 C CA . THR B 1 3 ? 15.609 3.785 20.484 1 59.78 3 THR B CA 1
ATOM 2111 C C . THR B 1 3 ? 14.469 4.469 19.75 1 59.78 3 THR B C 1
ATOM 2113 O O . THR B 1 3 ? 14.445 5.695 19.625 1 59.78 3 THR B O 1
ATOM 2116 N N . ASN B 1 4 ? 13.406 3.688 19.531 1 64.88 4 ASN B N 1
ATOM 2117 C CA . ASN B 1 4 ? 12.273 4.254 18.812 1 64.88 4 ASN B CA 1
ATOM 2118 C C . ASN B 1 4 ? 11.453 5.188 19.703 1 64.88 4 ASN B C 1
ATOM 2120 O O . ASN B 1 4 ? 10.961 6.219 19.234 1 64.88 4 ASN B O 1
ATOM 2124 N N . PHE B 1 5 ? 11.516 4.805 20.984 1 75.12 5 PHE B N 1
ATOM 2125 C CA . PHE B 1 5 ? 10.75 5.613 21.922 1 75.12 5 PHE B CA 1
ATOM 2126 C C . PHE B 1 5 ? 11.406 6.969 22.141 1 75.12 5 PHE B C 1
ATOM 2128 O O . PHE B 1 5 ? 10.727 7.992 22.234 1 75.12 5 PHE B O 1
ATOM 2135 N N . GLU B 1 6 ? 12.695 6.945 22.234 1 79.25 6 GLU B N 1
ATOM 2136 C CA . GLU B 1 6 ? 13.445 8.188 22.406 1 79.25 6 GLU B CA 1
ATOM 2137 C C . GLU B 1 6 ? 13.211 9.141 21.234 1 79.25 6 GLU B C 1
ATOM 2139 O O . GLU B 1 6 ? 13.094 10.352 21.422 1 79.25 6 GLU B O 1
ATOM 2144 N N . HIS B 1 7 ? 13.172 8.555 20.109 1 77.38 7 HIS B N 1
ATOM 2145 C CA . HIS B 1 7 ? 12.945 9.359 18.906 1 77.38 7 HIS B CA 1
ATOM 2146 C C . HIS B 1 7 ? 11.516 9.891 18.875 1 77.38 7 HIS B C 1
ATOM 2148 O O . HIS B 1 7 ? 11.289 11.031 18.453 1 77.38 7 HIS B O 1
ATOM 2154 N N . PHE B 1 8 ? 10.656 9.055 19.359 1 77.56 8 PHE B N 1
ATOM 2155 C CA . PHE B 1 8 ? 9.25 9.461 19.344 1 77.56 8 PHE B CA 1
ATOM 2156 C C . PHE B 1 8 ? 9.008 10.602 20.328 1 77.56 8 PHE B C 1
ATOM 2158 O O . PHE B 1 8 ? 8.391 11.609 19.969 1 77.56 8 PHE B O 1
ATOM 2165 N N . ILE B 1 9 ? 9.5 10.453 21.484 1 84.19 9 ILE B N 1
ATOM 2166 C CA . ILE B 1 9 ? 9.281 11.461 22.531 1 84.19 9 ILE B CA 1
ATOM 2167 C C . ILE B 1 9 ? 10.023 12.742 22.156 1 84.19 9 ILE B C 1
ATOM 2169 O O . ILE B 1 9 ? 9.531 13.844 22.406 1 84.19 9 ILE B O 1
ATOM 2173 N N . GLY B 1 10 ? 11.227 12.539 21.688 1 85.19 10 GLY B N 1
ATOM 2174 C CA . GLY B 1 10 ? 11.977 13.711 21.25 1 85.19 10 GLY B CA 1
ATOM 2175 C C . GLY B 1 10 ? 11.273 14.492 20.156 1 85.19 10 GLY B C 1
ATOM 2176 O O . GLY B 1 10 ? 11.195 15.727 20.219 1 85.19 10 GLY B O 1
ATOM 2177 N N . GLY B 1 11 ? 10.758 13.812 19.203 1 81.81 11 GLY B N 1
ATOM 2178 C CA . GLY B 1 11 ? 10.008 14.453 18.141 1 81.81 11 GLY B CA 1
ATOM 2179 C C . GLY B 1 11 ? 8.727 15.109 18.625 1 81.81 11 GLY B C 1
ATOM 2180 O O . GLY B 1 11 ? 8.406 16.234 18.234 1 81.81 11 GLY B O 1
ATOM 2181 N N . PHE B 1 12 ? 8.031 14.438 19.406 1 84.81 12 PHE B N 1
ATOM 2182 C CA . PHE B 1 12 ? 6.777 14.961 19.938 1 84.81 12 PHE B CA 1
ATOM 2183 C C . PHE B 1 12 ? 7.023 16.219 20.766 1 84.81 12 PHE B C 1
ATOM 2185 O O . PHE B 1 12 ? 6.34 17.234 20.578 1 84.81 12 PHE B O 1
ATOM 2192 N N . ALA B 1 13 ? 8.016 16.172 21.625 1 89.38 13 ALA B N 1
ATOM 2193 C CA . ALA B 1 13 ? 8.359 17.328 22.453 1 89.38 13 ALA B CA 1
ATOM 2194 C C . ALA B 1 13 ? 8.836 18.484 21.578 1 89.38 13 ALA B C 1
ATOM 2196 O O . ALA B 1 13 ? 8.531 19.641 21.859 1 89.38 13 ALA B O 1
ATOM 2197 N N . GLY B 1 14 ? 9.641 18.141 20.672 1 89.38 14 GLY B N 1
ATOM 2198 C CA . GLY B 1 14 ? 10.078 19.172 19.75 1 89.38 14 GLY B CA 1
ATOM 2199 C C . GLY B 1 14 ? 8.938 19.844 19.016 1 89.38 14 GLY B C 1
ATOM 2200 O O . GLY B 1 14 ? 8.93 21.078 18.859 1 89.38 14 GLY B O 1
ATOM 2201 N N . GLY B 1 15 ? 7.965 19.125 18.594 1 87.44 15 GLY B N 1
ATOM 2202 C CA . GLY B 1 15 ? 6.789 19.672 17.938 1 87.44 15 GLY B CA 1
ATOM 2203 C C . GLY B 1 15 ? 5.977 20.594 18.828 1 87.44 15 GLY B C 1
ATOM 2204 O O . GLY B 1 15 ? 5.57 21.672 18.406 1 87.44 15 GLY B O 1
ATOM 2205 N N . ILE B 1 16 ? 5.762 20.156 19.969 1 91.06 16 ILE B N 1
ATOM 2206 C CA . ILE B 1 16 ? 5.004 20.969 20.922 1 91.06 16 ILE B CA 1
ATOM 2207 C C . ILE B 1 16 ? 5.754 22.266 21.219 1 91.06 16 ILE B C 1
ATOM 2209 O O . ILE B 1 16 ? 5.16 23.344 21.203 1 91.06 16 ILE B O 1
ATOM 2213 N N . ALA B 1 17 ? 7.055 22.141 21.5 1 93.81 17 ALA B N 1
ATOM 2214 C CA . ALA B 1 17 ? 7.867 23.312 21.812 1 93.81 17 ALA B CA 1
ATOM 2215 C C . ALA B 1 17 ? 7.891 24.297 20.641 1 93.81 17 ALA B C 1
ATOM 2217 O O . ALA B 1 17 ? 7.816 25.5 20.828 1 93.81 17 ALA B O 1
ATOM 2218 N N . SER B 1 18 ? 8.023 23.75 19.484 1 92.31 18 SER B N 1
ATOM 2219 C CA . SER B 1 18 ? 8.062 24.609 18.312 1 92.31 18 SER B CA 1
ATOM 2220 C C . SER B 1 18 ? 6.723 25.312 18.094 1 92.31 18 SER B C 1
ATOM 2222 O O . SER B 1 18 ? 6.68 26.453 17.656 1 92.31 18 SER B O 1
ATOM 2224 N N . THR B 1 19 ? 5.594 24.625 18.359 1 94 19 THR B N 1
ATOM 2225 C CA . THR B 1 19 ? 4.27 25.234 18.234 1 94 19 THR B CA 1
ATOM 2226 C C . THR B 1 19 ? 4.105 26.375 19.234 1 94 19 THR B C 1
ATOM 2228 O O . THR B 1 19 ? 3.551 27.422 18.891 1 94 19 THR B O 1
ATOM 2231 N N . LEU B 1 20 ? 4.629 26.156 20.406 1 95.5 20 LEU B N 1
ATOM 2232 C CA . LEU B 1 20 ? 4.547 27.172 21.438 1 95.5 20 LEU B CA 1
ATOM 2233 C C . LEU B 1 20 ? 5.383 28.391 21.062 1 95.5 20 LEU B C 1
ATOM 2235 O O . LEU B 1 20 ? 4.914 29.531 21.172 1 95.5 20 LEU B O 1
ATOM 2239 N N . VAL B 1 21 ? 6.582 28.203 20.609 1 95.19 21 VAL B N 1
ATOM 2240 C CA . VAL B 1 21 ? 7.523 29.281 20.359 1 95.19 21 VAL B CA 1
ATOM 2241 C C . VAL B 1 21 ? 7.105 30.047 19.109 1 95.19 21 VAL B C 1
ATOM 2243 O O . VAL B 1 21 ? 7.242 31.266 19.031 1 95.19 21 VAL B O 1
ATOM 2246 N N . CYS B 1 22 ? 6.539 29.375 18.188 1 95.38 22 CYS B N 1
ATOM 2247 C CA . CYS B 1 22 ? 6.266 30 16.891 1 95.38 22 CYS B CA 1
ATOM 2248 C C . CYS B 1 22 ? 4.805 30.438 16.797 1 95.38 22 CYS B C 1
ATOM 2250 O O . CYS B 1 22 ? 4.375 30.953 15.773 1 95.38 22 CYS B O 1
ATOM 2252 N N . HIS B 1 23 ? 4.02 30.312 17.844 1 97.25 23 HIS B N 1
ATOM 2253 C CA . HIS B 1 23 ? 2.594 30.609 17.797 1 97.25 23 HIS B CA 1
ATOM 2254 C C . HIS B 1 23 ? 2.348 32.062 17.406 1 97.25 23 HIS B C 1
ATOM 2256 O O . HIS B 1 23 ? 1.434 32.375 16.641 1 97.25 23 HIS B O 1
ATOM 2262 N N . PRO B 1 24 ? 3.145 33.031 17.922 1 96.81 24 PRO B N 1
ATOM 2263 C CA . PRO B 1 24 ? 2.895 34.438 17.547 1 96.81 24 PRO B CA 1
ATOM 2264 C C . PRO B 1 24 ? 2.99 34.656 16.047 1 96.81 24 PRO B C 1
ATOM 2266 O O . PRO B 1 24 ? 2.232 35.469 15.492 1 96.81 24 PRO B O 1
ATOM 2269 N N . LEU B 1 25 ? 3.881 33.969 15.445 1 96.25 25 LEU B N 1
ATOM 2270 C CA . LEU B 1 25 ? 4 34.094 14 1 96.25 25 LEU B CA 1
ATOM 2271 C C . LEU B 1 25 ? 2.801 33.469 13.297 1 96.25 25 LEU B C 1
ATOM 2273 O O . LEU B 1 25 ? 2.357 33.938 12.258 1 96.25 25 LEU B O 1
ATOM 2277 N N . ASP B 1 26 ? 2.311 32.406 13.898 1 95.88 26 ASP B N 1
ATOM 2278 C CA . ASP B 1 26 ? 1.107 31.797 13.352 1 95.88 26 ASP B CA 1
ATOM 2279 C C . ASP B 1 26 ? -0.096 32.719 13.477 1 95.88 26 ASP B C 1
ATOM 2281 O O . ASP B 1 26 ? -0.928 32.781 12.57 1 95.88 26 ASP B O 1
ATOM 2285 N N . LEU B 1 27 ? -0.171 33.375 14.641 1 96.88 27 LEU B N 1
ATOM 2286 C CA . LEU B 1 27 ? -1.229 34.375 14.852 1 96.88 27 LEU B CA 1
ATOM 2287 C C . LEU B 1 27 ? -1.184 35.438 13.789 1 96.88 27 LEU B C 1
ATOM 2289 O O . LEU B 1 27 ? -2.213 35.812 13.211 1 96.88 27 LEU B O 1
ATOM 2293 N N . LEU B 1 28 ? -0.017 35.938 13.523 1 96.12 28 LEU B N 1
ATOM 2294 C CA . LEU B 1 28 ? 0.139 37.031 12.539 1 96.12 28 LEU B CA 1
ATOM 2295 C C . LEU B 1 28 ? -0.216 36.531 11.141 1 96.12 28 LEU B C 1
ATOM 2297 O O . LEU B 1 28 ? -0.844 37.25 10.367 1 96.12 28 LEU B O 1
ATOM 2301 N N . LYS B 1 29 ? 0.19 35.344 10.844 1 95.69 29 LYS B N 1
ATOM 2302 C CA . LYS B 1 29 ? -0.153 34.75 9.555 1 95.69 29 LYS B CA 1
ATOM 2303 C C . LYS B 1 29 ? -1.664 34.75 9.344 1 95.69 29 LYS B C 1
ATOM 2305 O O . LYS B 1 29 ? -2.152 35.156 8.289 1 95.69 29 LYS B O 1
ATOM 2310 N N . ILE B 1 30 ? -2.389 34.312 10.312 1 95.38 30 ILE B N 1
ATOM 2311 C CA . ILE B 1 30 ? -3.838 34.156 10.227 1 95.38 30 ILE B CA 1
ATOM 2312 C C . ILE B 1 30 ? -4.48 35.531 10.125 1 95.38 30 ILE B C 1
ATOM 2314 O O . ILE B 1 30 ? -5.375 35.75 9.305 1 95.38 30 ILE B O 1
ATOM 2318 N N . ARG B 1 31 ? -4.039 36.5 10.906 1 93.56 31 ARG B N 1
ATOM 2319 C CA . ARG B 1 31 ? -4.641 37.844 10.922 1 93.56 31 ARG B CA 1
ATOM 2320 C C . ARG B 1 31 ? -4.383 38.562 9.609 1 93.56 31 ARG B C 1
ATOM 2322 O O . ARG B 1 31 ? -5.258 39.281 9.102 1 93.56 31 ARG B O 1
ATOM 2329 N N . PHE B 1 32 ? -3.23 38.375 9.086 1 93.38 32 PHE B N 1
ATOM 2330 C CA . PHE B 1 32 ? -2.943 39 7.805 1 93.38 32 PHE B CA 1
ATOM 2331 C C . PHE B 1 32 ? -3.68 38.312 6.672 1 93.38 32 PHE B C 1
ATOM 2333 O O . PHE B 1 32 ? -4.109 38.938 5.711 1 93.38 32 PHE B O 1
ATOM 2340 N N . SER B 1 33 ? -3.84 36.969 6.797 1 91.69 33 SER B N 1
ATOM 2341 C CA . SER B 1 33 ? -4.566 36.219 5.785 1 91.69 33 SER B CA 1
ATOM 2342 C C . SER B 1 33 ? -6.047 36.594 5.773 1 91.69 33 SER B C 1
ATOM 2344 O O . SER B 1 33 ? -6.699 36.531 4.73 1 91.69 33 SER B O 1
ATOM 2346 N N . ALA B 1 34 ? -6.52 36.969 6.93 1 89.75 34 ALA B N 1
ATOM 2347 C CA . ALA B 1 34 ? -7.941 37.281 7.066 1 89.75 34 ALA B CA 1
ATOM 2348 C C . ALA B 1 34 ? -8.219 38.75 6.707 1 89.75 34 ALA B C 1
ATOM 2350 O O . ALA B 1 34 ? -9.383 39.156 6.633 1 89.75 34 ALA B O 1
ATOM 2351 N N . ASN B 1 35 ? -7.188 39.5 6.492 1 84.69 35 ASN B N 1
ATOM 2352 C CA . ASN B 1 35 ? -7.371 40.938 6.242 1 84.69 35 ASN B CA 1
ATOM 2353 C C . ASN B 1 35 ? -7.98 41.188 4.867 1 84.69 35 ASN B C 1
ATOM 2355 O O . ASN B 1 35 ? -7.289 41.125 3.85 1 84.69 35 ASN B O 1
ATOM 2359 N N . GLU B 1 36 ? -9.281 41.406 4.867 1 76.81 36 GLU B N 1
ATOM 2360 C CA . GLU B 1 36 ? -10 41.688 3.627 1 76.81 36 GLU B CA 1
ATOM 2361 C C . GLU B 1 36 ? -10.086 43.188 3.369 1 76.81 36 GLU B C 1
ATOM 2363 O O . GLU B 1 36 ? -10.805 43.625 2.471 1 76.81 36 GLU B O 1
ATOM 2368 N N . GLY B 1 37 ? -9.336 43.938 4.184 1 71.31 37 GLY B N 1
ATOM 2369 C CA . GLY B 1 37 ? -9.414 45.375 4.012 1 71.31 37 GLY B CA 1
ATOM 2370 C C . GLY B 1 37 ? -10.641 46 4.672 1 71.31 37 GLY B C 1
ATOM 2371 O O . GLY B 1 37 ? -11 47.125 4.387 1 71.31 37 GLY B O 1
ATOM 2372 N N . LYS B 1 38 ? -11.375 45.125 5.422 1 65.12 38 LYS B N 1
ATOM 2373 C CA . LYS B 1 38 ? -12.57 45.656 6.07 1 65.12 38 LYS B CA 1
ATOM 2374 C C . LYS B 1 38 ? -12.211 46.438 7.328 1 65.12 38 LYS B C 1
ATOM 2376 O O . LYS B 1 38 ? -11.266 46.094 8.039 1 65.12 38 LYS B O 1
ATOM 2381 N N . ARG B 1 39 ? -12.875 47.562 7.523 1 63.88 39 ARG B N 1
ATOM 2382 C CA . ARG B 1 39 ? -12.648 48.531 8.586 1 63.88 39 ARG B CA 1
ATOM 2383 C C . ARG B 1 39 ? -12.859 47.906 9.961 1 63.88 39 ARG B C 1
ATOM 2385 O O . ARG B 1 39 ? -12.305 48.375 10.953 1 63.88 39 ARG B O 1
ATOM 2392 N N . CYS B 1 40 ? -13.469 46.781 10.094 1 63.44 40 CYS B N 1
ATOM 2393 C CA . CYS B 1 40 ? -13.82 46.25 11.398 1 63.44 40 CYS B CA 1
ATOM 2394 C C . CYS B 1 40 ? -12.648 45.469 12.008 1 63.44 40 CYS B C 1
ATOM 2396 O O . CYS B 1 40 ? -12.68 45.125 13.195 1 63.44 40 CYS B O 1
ATOM 2398 N N . ARG B 1 41 ? -11.602 45.375 11.344 1 76.19 41 ARG B N 1
ATOM 2399 C CA . ARG B 1 41 ? -10.406 44.719 11.852 1 76.19 41 ARG B CA 1
ATOM 2400 C C . ARG B 1 41 ? -9.227 45.688 11.922 1 76.19 41 ARG B C 1
ATOM 2402 O O . ARG B 1 41 ? -9.141 46.625 11.125 1 76.19 41 ARG B O 1
ATOM 2409 N N . PRO B 1 42 ? -8.5 45.5 12.938 1 78.25 42 PRO B N 1
ATOM 2410 C CA . PRO B 1 42 ? -7.332 46.375 13.008 1 78.25 42 PRO B CA 1
ATOM 2411 C C . PRO B 1 42 ? -6.453 46.281 11.758 1 78.25 42 PRO B C 1
ATOM 2413 O O . PRO B 1 42 ? -6.262 45.219 11.211 1 78.25 42 PRO B O 1
ATOM 2416 N N . GLN B 1 43 ? -6.191 47.469 11.188 1 80.62 43 GLN B N 1
ATOM 2417 C CA . GLN B 1 43 ? -5.309 47.531 10.023 1 80.62 43 GLN B CA 1
ATOM 2418 C C . GLN B 1 43 ? -3.869 47.812 10.445 1 80.62 43 GLN B C 1
ATOM 2420 O O . GLN B 1 43 ? -3.572 48.906 10.984 1 80.62 43 GLN B O 1
ATOM 2425 N N . TYR B 1 44 ? -3.041 46.781 10.289 1 87.06 44 TYR B N 1
ATOM 2426 C CA . TYR B 1 44 ? -1.636 46.906 10.656 1 87.06 44 TYR B CA 1
ATOM 2427 C C . TYR B 1 44 ? -0.805 47.406 9.477 1 87.06 44 TYR B C 1
ATOM 2429 O O . TYR B 1 44 ? -1.064 47.062 8.328 1 87.06 44 TYR B O 1
ATOM 2437 N N . SER B 1 45 ? 0.148 48.281 9.664 1 86.94 45 SER B N 1
ATOM 2438 C CA . SER B 1 45 ? 1.046 48.75 8.617 1 86.94 45 SER B CA 1
ATOM 2439 C C . SER B 1 45 ? 2.092 47.688 8.266 1 86.94 45 SER B C 1
ATOM 2441 O O . SER B 1 45 ? 2.629 47.688 7.156 1 86.94 45 SER B O 1
ATOM 2443 N N . GLY B 1 46 ? 2.342 46.844 9.156 1 90.81 46 GLY B N 1
ATOM 2444 C CA . GLY B 1 46 ? 3.309 45.781 9 1 90.81 46 GLY B C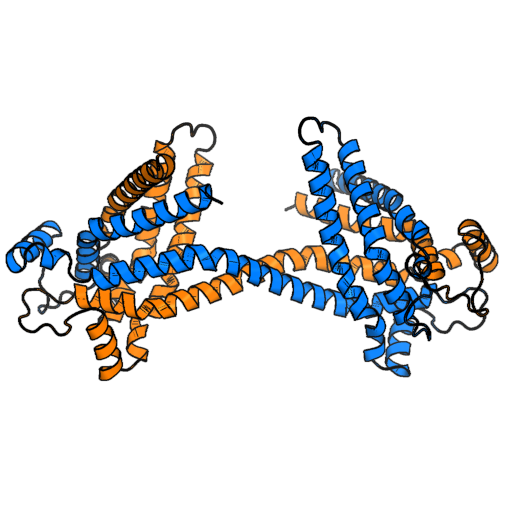A 1
ATOM 2445 C C . GLY B 1 46 ? 3.273 44.781 10.141 1 90.81 46 GLY B C 1
ATOM 2446 O O . GLY B 1 46 ? 2.455 44.875 11.055 1 90.81 46 GLY B O 1
ATOM 2447 N N . TYR B 1 47 ? 4.078 43.812 10.094 1 92.94 47 TYR B N 1
ATOM 2448 C CA . TYR B 1 47 ? 4.086 42.75 11.094 1 92.94 47 TYR B CA 1
ATOM 2449 C C . TYR B 1 47 ? 4.574 43.281 12.445 1 92.94 47 TYR B C 1
ATOM 2451 O O . TYR B 1 47 ? 4.031 42.906 13.492 1 92.94 47 TYR B O 1
ATOM 2459 N N . LEU B 1 48 ? 5.609 44.156 12.398 1 93.56 48 LEU B N 1
ATOM 2460 C CA . LEU B 1 48 ? 6.125 44.719 13.641 1 93.56 48 LEU B CA 1
ATOM 2461 C C . LEU B 1 48 ? 5.09 45.625 14.297 1 93.56 48 LEU B C 1
ATOM 2463 O O . LEU B 1 48 ? 4.961 45.625 15.523 1 93.56 48 LEU B O 1
ATOM 2467 N N . ASP B 1 49 ? 4.395 46.344 13.484 1 94.06 49 ASP B N 1
ATOM 2468 C CA . ASP B 1 49 ? 3.309 47.188 13.977 1 94.06 49 ASP B CA 1
ATOM 2469 C C . ASP B 1 49 ? 2.209 46.344 14.617 1 94.06 49 ASP B C 1
ATOM 2471 O O . ASP B 1 49 ? 1.658 46.719 15.656 1 94.06 49 ASP B O 1
ATOM 2475 N N . ALA B 1 50 ? 1.968 45.281 14 1 93.94 50 ALA B N 1
ATOM 2476 C CA . ALA B 1 50 ? 0.947 44.375 14.539 1 93.94 50 ALA B CA 1
ATOM 2477 C C . ALA B 1 50 ? 1.354 43.844 15.906 1 93.94 50 ALA B C 1
ATOM 2479 O O . ALA B 1 50 ? 0.555 43.844 16.844 1 93.94 50 ALA B O 1
ATOM 2480 N N . VAL B 1 51 ? 2.619 43.406 16.094 1 95.31 51 VAL B N 1
ATOM 2481 C CA . VAL B 1 51 ? 3.115 42.875 17.344 1 95.31 51 VAL B CA 1
ATOM 2482 C C . VAL B 1 51 ? 3.037 43.938 18.438 1 95.31 51 VAL B C 1
ATOM 2484 O O . VAL B 1 51 ? 2.594 43.656 19.562 1 95.31 51 VAL B O 1
ATOM 2487 N N . LYS B 1 52 ? 3.402 45.125 18.094 1 95.06 52 LYS B N 1
ATOM 2488 C CA . LYS B 1 52 ? 3.402 46.219 19.062 1 95.06 52 LYS B CA 1
ATOM 2489 C C . LYS B 1 52 ? 1.983 46.531 19.516 1 95.06 52 LYS B C 1
ATOM 2491 O O . LYS B 1 52 ? 1.736 46.75 20.703 1 95.06 52 LYS B O 1
ATOM 2496 N N . ASN B 1 53 ? 1.083 46.562 18.547 1 93.12 53 ASN B N 1
ATOM 2497 C CA . ASN B 1 53 ? -0.304 46.875 18.844 1 93.12 53 ASN B CA 1
ATOM 2498 C C . ASN B 1 53 ? -0.957 45.812 19.703 1 93.12 53 ASN B C 1
ATOM 2500 O O . ASN B 1 53 ? -1.667 46.125 20.672 1 93.12 53 ASN B O 1
ATOM 2504 N N . ILE B 1 54 ? -0.7 44.594 19.438 1 94.25 54 ILE B N 1
ATOM 2505 C CA . ILE B 1 54 ? -1.28 43.5 20.188 1 94.25 54 ILE B CA 1
ATOM 2506 C C . ILE B 1 54 ? -0.727 43.469 21.609 1 94.25 54 ILE B C 1
ATOM 2508 O O . ILE B 1 54 ? -1.484 43.344 22.578 1 94.25 54 ILE B O 1
ATOM 2512 N N . TYR B 1 55 ? 0.602 43.625 21.688 1 94.44 55 TYR B N 1
ATOM 2513 C CA . TYR B 1 55 ? 1.265 43.594 22.984 1 94.44 55 TYR B CA 1
ATOM 2514 C C . TYR B 1 55 ? 0.816 44.75 23.859 1 94.44 55 TYR B C 1
ATOM 2516 O O . TYR B 1 55 ? 0.683 44.625 25.078 1 94.44 55 TYR B O 1
ATOM 2524 N N . ARG B 1 56 ? 0.561 45.906 23.312 1 93.12 56 ARG B N 1
ATOM 2525 C CA . ARG B 1 56 ? 0.155 47.094 24.031 1 93.12 56 ARG B CA 1
ATOM 2526 C C . ARG B 1 56 ? -1.228 46.938 24.656 1 93.12 56 ARG B C 1
ATOM 2528 O O . ARG B 1 56 ? -1.479 47.406 25.766 1 93.12 56 ARG B O 1
ATOM 2535 N N . VAL B 1 57 ? -2.016 46.219 23.953 1 91.06 57 VAL B N 1
ATOM 2536 C CA . VAL B 1 57 ? -3.404 46.125 24.391 1 91.06 57 VAL B CA 1
ATOM 2537 C C . VAL B 1 57 ? -3.551 44.969 25.391 1 91.06 57 VAL B C 1
ATOM 2539 O O . VAL B 1 57 ? -4.16 45.156 26.453 1 91.06 57 VAL B O 1
ATOM 2542 N N . GLU B 1 58 ? -2.947 43.75 25.141 1 92.69 58 GLU B N 1
ATOM 2543 C CA . GLU B 1 58 ? -3.203 42.594 26 1 92.69 58 GLU B CA 1
ATOM 2544 C C . GLU B 1 58 ? -1.9 41.938 26.422 1 92.69 58 GLU B C 1
ATOM 2546 O O . GLU B 1 58 ? -1.919 40.906 27.094 1 92.69 58 GLU B O 1
ATOM 2551 N N . GLY B 1 59 ? -0.784 42.469 26.031 1 92.75 59 GLY B N 1
ATOM 2552 C CA . GLY B 1 59 ? 0.493 41.906 26.422 1 92.75 59 GLY B CA 1
ATOM 2553 C C . GLY B 1 59 ? 0.785 40.562 25.719 1 92.75 59 GLY B C 1
ATOM 2554 O O . GLY B 1 59 ? 0.398 40.375 24.562 1 92.75 59 GLY B O 1
ATOM 2555 N N . LEU B 1 60 ? 1.434 39.688 26.406 1 93.5 60 LEU B N 1
ATOM 2556 C CA . LEU B 1 60 ? 1.834 38.406 25.844 1 93.5 60 LEU B CA 1
ATOM 2557 C C . LEU B 1 60 ? 0.62 37.531 25.609 1 93.5 60 LEU B C 1
ATOM 2559 O O . LEU B 1 60 ? 0.62 36.719 24.688 1 93.5 60 LEU B O 1
ATOM 2563 N N . ARG B 1 61 ? -0.35 37.719 26.406 1 93.62 61 ARG B N 1
ATOM 2564 C CA . ARG B 1 61 ? -1.56 36.906 26.266 1 93.62 61 ARG B CA 1
ATOM 2565 C C . ARG B 1 61 ? -2.209 37.125 24.906 1 93.62 61 ARG B C 1
ATOM 2567 O O . ARG B 1 61 ? -2.775 36.188 24.328 1 93.62 61 ARG B O 1
ATOM 2574 N N . GLY B 1 62 ? -2.129 38.344 24.453 1 93.94 62 GLY B N 1
ATOM 2575 C CA . GLY B 1 62 ? -2.67 38.656 23.141 1 93.94 62 GLY B CA 1
ATOM 2576 C C . GLY B 1 62 ? -1.934 37.969 22.016 1 93.94 62 GLY B C 1
ATOM 2577 O O . GLY B 1 62 ? -2.549 37.531 21.031 1 93.94 62 GLY B O 1
ATOM 2578 N N . LEU B 1 63 ? -0.642 37.75 22.156 1 95.88 63 LEU B N 1
ATOM 2579 C CA . LEU B 1 63 ? 0.189 37.125 21.141 1 95.88 63 LEU B CA 1
ATOM 2580 C C . LEU B 1 63 ? -0.006 35.594 21.141 1 95.88 63 LEU B C 1
ATOM 2582 O O . LEU B 1 63 ? 0.374 34.906 20.188 1 95.88 63 LEU B O 1
ATOM 2586 N N . TYR B 1 64 ? -0.673 35.062 22.188 1 97 64 TYR B N 1
ATOM 2587 C CA . TYR B 1 64 ? -0.848 33.625 22.297 1 97 64 TYR B CA 1
ATOM 2588 C C . TYR B 1 64 ? -2.322 33.25 22.219 1 97 64 TYR B C 1
ATOM 2590 O O . TYR B 1 64 ? -2.711 32.156 22.641 1 97 64 TYR B O 1
ATOM 2598 N N . ARG B 1 65 ? -3.012 34.188 21.672 1 94.69 65 ARG B N 1
ATOM 2599 C CA . ARG B 1 65 ? -4.414 33.875 21.422 1 94.69 65 ARG B CA 1
ATOM 2600 C C . ARG B 1 65 ? -4.543 32.75 20.406 1 94.69 65 ARG B C 1
ATOM 2602 O O . ARG B 1 65 ? -3.922 32.781 19.328 1 94.69 65 ARG B O 1
ATOM 2609 N N . GLY B 1 66 ? -5.352 31.656 20.734 1 96 66 GLY B N 1
ATOM 2610 C CA . GLY B 1 66 ? -5.516 30.516 19.844 1 96 66 GLY B CA 1
ATOM 2611 C C . GLY B 1 66 ? -4.484 29.422 20.062 1 96 66 GLY B C 1
ATOM 2612 O O . GLY B 1 66 ? -4.375 28.5 19.266 1 96 66 GLY B O 1
ATOM 2613 N N . LEU B 1 67 ? -3.758 29.531 21.109 1 96.75 67 LEU B N 1
ATOM 2614 C CA . LEU B 1 67 ? -2.689 28.578 21.375 1 96.75 67 LEU B CA 1
ATOM 2615 C C . LEU B 1 67 ? -3.262 27.203 21.703 1 96.75 67 LEU B C 1
ATOM 2617 O O . LEU B 1 67 ? -2.725 26.172 21.281 1 96.75 67 LEU B O 1
ATOM 2621 N N . SER B 1 68 ? -4.316 27.125 22.469 1 95.88 68 SER B N 1
ATOM 2622 C CA . SER B 1 68 ? -4.883 25.875 22.922 1 95.88 68 SER B CA 1
ATOM 2623 C C . SER B 1 68 ? -5.258 24.969 21.75 1 95.88 68 SER B C 1
ATOM 2625 O O . SER B 1 68 ? -4.82 23.812 21.688 1 95.88 68 SER B O 1
ATOM 2627 N N . PRO B 1 69 ? -6.027 25.484 20.828 1 96.31 69 PRO B N 1
ATOM 2628 C CA . PRO B 1 69 ? -6.332 24.625 19.688 1 96.31 69 PRO B CA 1
ATOM 2629 C C . PRO B 1 69 ? -5.109 24.344 18.812 1 96.31 69 PRO B C 1
ATOM 2631 O O . PRO B 1 69 ? -5.012 23.281 18.219 1 96.31 69 PRO B O 1
ATOM 2634 N N . ASN B 1 70 ? -4.211 25.234 18.734 1 96.31 70 ASN B N 1
ATOM 2635 C CA . ASN B 1 70 ? -2.984 24.984 17.984 1 96.31 70 ASN B CA 1
ATOM 2636 C C . ASN B 1 70 ? -2.193 23.812 18.562 1 96.31 70 ASN B C 1
ATOM 2638 O O . ASN B 1 70 ? -1.771 22.922 17.828 1 96.31 70 ASN B O 1
ATOM 2642 N N . LEU B 1 71 ? -2.068 23.828 19.828 1 94.62 71 LEU B N 1
ATOM 2643 C CA . LEU B 1 71 ? -1.342 22.766 20.516 1 94.62 71 LEU B CA 1
ATOM 2644 C C . LEU B 1 71 ? -2.092 21.453 20.422 1 94.62 71 LEU B C 1
ATOM 2646 O O . LEU B 1 71 ? -1.489 20.406 20.156 1 94.62 71 LEU B O 1
ATOM 2650 N N . THR B 1 72 ? -3.326 21.5 20.625 1 93.06 72 THR B N 1
ATOM 2651 C CA . THR B 1 72 ? -4.148 20.297 20.562 1 93.06 72 THR B CA 1
ATOM 2652 C C . THR B 1 72 ? -4.152 19.719 19.141 1 93.06 72 THR B C 1
ATOM 2654 O O . THR B 1 72 ? -3.988 18.516 18.969 1 93.06 72 THR B O 1
ATOM 2657 N N . GLY B 1 73 ? -4.383 20.594 18.203 1 91.38 73 GLY B N 1
ATOM 2658 C CA . GLY B 1 73 ? -4.363 20.156 16.812 1 91.38 73 GLY B CA 1
ATOM 2659 C C . GLY B 1 73 ? -3.025 19.578 16.391 1 91.38 73 GLY B C 1
ATOM 2660 O O . GLY B 1 73 ? -2.967 18.547 15.711 1 91.38 73 GLY B O 1
ATOM 2661 N N . ALA B 1 74 ? -2.016 20.281 16.734 1 88.62 74 ALA B N 1
ATOM 2662 C CA . ALA B 1 74 ? -0.669 19.828 16.406 1 88.62 74 ALA B CA 1
ATOM 2663 C C . ALA B 1 74 ? -0.384 18.469 17.031 1 88.62 74 ALA B C 1
ATOM 2665 O O . ALA B 1 74 ? 0.144 17.562 16.375 1 88.62 74 ALA B O 1
ATOM 2666 N N . ALA B 1 75 ? -0.708 18.281 18.234 1 84.19 75 ALA B N 1
ATOM 2667 C CA . ALA B 1 75 ? -0.494 17.031 18.938 1 84.19 75 ALA B CA 1
ATOM 2668 C C . ALA B 1 75 ? -1.268 15.883 18.281 1 84.19 75 ALA B C 1
ATOM 2670 O O . ALA B 1 75 ? -0.727 14.797 18.078 1 84.19 75 ALA B O 1
ATOM 2671 N N . LEU B 1 76 ? -2.465 16.219 17.938 1 83.19 76 LEU B N 1
ATOM 2672 C CA . LEU B 1 76 ? -3.295 15.203 17.297 1 83.19 76 LEU B CA 1
ATOM 2673 C C . LEU B 1 76 ? -2.779 14.875 15.898 1 83.19 76 LEU B C 1
ATOM 2675 O O . LEU B 1 76 ? -2.789 13.711 15.492 1 83.19 76 LEU B O 1
ATOM 2679 N N . SER B 1 77 ? -2.367 15.898 15.211 1 78.38 77 SER B N 1
ATOM 2680 C CA . SER B 1 77 ? -1.849 15.68 13.859 1 78.38 77 SER B CA 1
ATOM 2681 C C . SER B 1 77 ? -0.582 14.828 13.891 1 78.38 77 SER B C 1
ATOM 2683 O O . SER B 1 77 ? -0.391 13.961 13.031 1 78.38 77 SER B O 1
ATOM 2685 N N . TYR B 1 78 ? 0.257 15.102 14.836 1 72.12 78 TYR B N 1
ATOM 2686 C CA . TYR B 1 78 ? 1.467 14.297 14.977 1 72.12 78 TYR B CA 1
ATOM 2687 C C . TYR B 1 78 ? 1.127 12.875 15.383 1 72.12 78 TYR B C 1
ATOM 2689 O O . TYR B 1 78 ? 1.764 11.922 14.93 1 72.12 78 TYR B O 1
ATOM 2697 N N . GLY B 1 79 ? 0.239 12.742 16.25 1 67.25 79 GLY B N 1
ATOM 2698 C CA . GLY B 1 79 ? -0.192 11.414 16.656 1 67.25 79 GLY B CA 1
ATOM 2699 C C . GLY B 1 79 ? -0.753 10.586 15.516 1 67.25 79 GLY B C 1
ATOM 2700 O O . GLY B 1 79 ? -0.449 9.398 15.398 1 67.25 79 GLY B O 1
ATOM 2701 N N . PHE B 1 80 ? -1.571 11.273 14.758 1 67.44 80 PHE B N 1
ATOM 2702 C CA . PHE B 1 80 ? -2.154 10.586 13.609 1 67.44 80 PHE B CA 1
ATOM 2703 C C . PHE B 1 80 ? -1.083 10.242 12.586 1 67.44 80 PHE B C 1
ATOM 2705 O O . PHE B 1 80 ? -1.149 9.195 11.938 1 67.44 80 PHE B O 1
ATOM 2712 N N . TYR B 1 81 ? -0.215 11.195 12.344 1 60.06 81 TYR B N 1
ATOM 2713 C CA . TYR B 1 81 ? 0.851 10.961 11.375 1 60.06 81 TYR B CA 1
ATOM 2714 C C . TYR B 1 81 ? 1.69 9.75 11.766 1 60.06 81 TYR B C 1
ATOM 2716 O O . TYR B 1 81 ? 2.025 8.922 10.922 1 60.06 81 TYR B O 1
ATOM 2724 N N . PHE B 1 82 ? 2.238 9.68 12.984 1 53.78 82 PHE B N 1
ATOM 2725 C CA . PHE B 1 82 ? 3.084 8.578 13.422 1 53.78 82 PHE B CA 1
ATOM 2726 C C . PHE B 1 82 ? 2.334 7.254 13.344 1 53.78 82 PHE B C 1
ATOM 2728 O O . PHE B 1 82 ? 2.898 6.242 12.922 1 53.78 82 PHE B O 1
ATOM 2735 N N . GLN B 1 83 ? 1.318 7.059 14.078 1 49.62 83 GLN B N 1
ATOM 2736 C CA . GLN B 1 83 ? 0.64 5.773 14.219 1 49.62 83 GLN B CA 1
ATOM 2737 C C . GLN B 1 83 ? 0.083 5.301 12.883 1 49.62 83 GLN B C 1
ATOM 2739 O O . GLN B 1 83 ? 0.243 4.133 12.508 1 49.62 83 GLN B O 1
ATOM 2744 N N . PHE B 1 84 ? -0.747 6.16 12.219 1 48.75 84 PHE B N 1
ATOM 2745 C CA . PHE B 1 84 ? -1.767 5.664 11.305 1 48.75 84 PHE B CA 1
ATOM 2746 C C . PHE B 1 84 ? -1.246 5.648 9.875 1 48.75 84 PHE B C 1
ATOM 2748 O O . PHE B 1 84 ? -1.575 4.75 9.094 1 48.75 84 PHE B O 1
ATOM 2755 N N . TYR B 1 85 ? -0.382 6.684 9.648 1 49.31 85 TYR B N 1
ATOM 2756 C CA . TYR B 1 85 ? -0.115 6.828 8.227 1 49.31 85 TYR B CA 1
ATOM 2757 C C . TYR B 1 85 ? 0.634 5.617 7.684 1 49.31 85 TYR B C 1
ATOM 2759 O O . TYR B 1 85 ? 0.237 5.031 6.672 1 49.31 85 TYR B O 1
ATOM 2767 N N . PHE B 1 86 ? 1.655 5.277 8.453 1 50 86 PHE B N 1
ATOM 2768 C CA . PHE B 1 86 ? 2.473 4.188 7.934 1 50 86 PHE B CA 1
ATOM 2769 C C . PHE B 1 86 ? 1.729 2.859 8.031 1 50 86 PHE B C 1
ATOM 2771 O O . PHE B 1 86 ? 1.737 2.068 7.082 1 50 86 PHE B O 1
ATOM 2778 N N . LEU B 1 87 ? 1.059 2.711 9.211 1 49.97 87 LEU B N 1
ATOM 2779 C CA . LEU B 1 87 ? 0.389 1.434 9.43 1 49.97 87 LEU B CA 1
ATOM 2780 C C . LEU B 1 87 ? -0.767 1.252 8.453 1 49.97 87 LEU B C 1
ATOM 2782 O O . LEU B 1 87 ? -0.979 0.154 7.934 1 49.97 87 LEU B O 1
ATOM 2786 N N . PHE B 1 88 ? -1.444 2.398 8.203 1 50.22 88 PHE B N 1
ATOM 2787 C CA . PHE B 1 88 ? -2.586 2.359 7.297 1 50.22 88 PHE B CA 1
ATOM 2788 C C . PHE B 1 88 ? -2.131 2.092 5.867 1 50.22 88 PHE B C 1
ATOM 2790 O O . PHE B 1 88 ? -2.752 1.305 5.148 1 50.22 88 PHE B O 1
ATOM 2797 N N . ILE B 1 89 ? -1.062 2.783 5.574 1 54.94 89 ILE B N 1
ATOM 2798 C CA . ILE B 1 89 ? -0.539 2.564 4.23 1 54.94 89 ILE B CA 1
ATOM 2799 C C . ILE B 1 89 ? -0.194 1.089 4.043 1 54.94 89 ILE B C 1
ATOM 2801 O O . ILE B 1 89 ? -0.545 0.487 3.025 1 54.94 89 ILE B O 1
ATOM 2805 N N . VAL B 1 90 ? 0.346 0.518 5.098 1 57.12 90 VAL B N 1
ATOM 2806 C CA . VAL B 1 90 ? 0.761 -0.879 5.02 1 57.12 90 VAL B CA 1
ATOM 2807 C C . VAL B 1 90 ? -0.47 -1.778 4.922 1 57.12 90 VAL B C 1
ATOM 2809 O O . VAL B 1 90 ? -0.523 -2.682 4.086 1 57.12 90 VAL B O 1
ATOM 2812 N N . TYR B 1 91 ? -1.495 -1.513 5.809 1 53.16 91 TYR B N 1
ATOM 2813 C CA . TYR B 1 91 ? -2.688 -2.354 5.801 1 53.16 91 TYR B CA 1
ATOM 2814 C C . TYR B 1 91 ? -3.436 -2.227 4.48 1 53.16 91 TYR B C 1
ATOM 2816 O O . TYR B 1 91 ? -3.945 -3.217 3.951 1 53.16 91 TYR B O 1
ATOM 2824 N N . PHE B 1 92 ? -3.48 -0.954 3.975 1 54.34 92 PHE B N 1
ATOM 2825 C CA . PHE B 1 92 ? -4.176 -0.708 2.717 1 54.34 92 PHE B CA 1
ATOM 2826 C C . PHE B 1 92 ? -3.477 -1.421 1.565 1 54.34 92 PHE B C 1
ATOM 2828 O O . PHE B 1 92 ? -4.129 -2.045 0.727 1 54.34 92 PHE B O 1
ATOM 2835 N N . VAL B 1 93 ? -2.201 -1.364 1.604 1 61.19 93 VAL B N 1
ATOM 2836 C CA . VAL B 1 93 ? -1.416 -2.039 0.576 1 61.19 93 VAL B CA 1
ATOM 2837 C C . VAL B 1 93 ? -1.627 -3.549 0.672 1 61.19 93 VAL B C 1
ATOM 2839 O O . VAL B 1 93 ? -1.82 -4.219 -0.344 1 61.19 93 VAL B O 1
ATOM 2842 N N . LEU B 1 94 ? -1.738 -4.055 1.86 1 62.94 94 LEU B N 1
ATOM 2843 C CA . LEU B 1 94 ? -1.92 -5.488 2.066 1 62.94 94 LEU B CA 1
ATOM 2844 C C . LEU B 1 94 ? -3.297 -5.934 1.588 1 62.94 94 LEU B C 1
ATOM 2846 O O . LEU B 1 94 ? -3.438 -7.012 1.003 1 62.94 94 LEU B O 1
ATOM 2850 N N . TYR B 1 95 ? -4.27 -5.16 1.893 1 60.78 95 TYR B N 1
ATOM 2851 C CA . TYR B 1 95 ? -5.629 -5.477 1.47 1 60.78 95 TYR B CA 1
ATOM 2852 C C . TYR B 1 95 ? -5.742 -5.477 -0.051 1 60.78 95 TYR B C 1
ATOM 2854 O O . TYR B 1 95 ? -6.328 -6.391 -0.636 1 60.78 95 TYR B O 1
ATOM 2862 N N . LEU B 1 96 ? -5.277 -4.391 -0.686 1 63.88 96 LEU B N 1
ATOM 2863 C CA . LEU B 1 96 ? -5.316 -4.309 -2.141 1 63.88 96 LEU B CA 1
ATOM 2864 C C . LEU B 1 96 ? -4.57 -5.477 -2.775 1 63.88 96 LEU B C 1
ATOM 2866 O O . LEU B 1 96 ? -5.023 -6.039 -3.773 1 63.88 96 LEU B O 1
ATOM 2870 N N . TYR B 1 97 ? -3.496 -5.863 -2.18 1 68.88 97 TYR B N 1
ATOM 2871 C CA . TYR B 1 97 ? -2.711 -7 -2.646 1 68.88 97 TYR B CA 1
ATOM 2872 C C . TYR B 1 97 ? -3.512 -8.297 -2.545 1 68.88 97 TYR B C 1
ATOM 2874 O O . TYR B 1 97 ? -3.574 -9.07 -3.5 1 68.88 97 TYR B O 1
ATOM 2882 N N . SER B 1 98 ? -4.148 -8.445 -1.417 1 69.38 98 SER B N 1
ATOM 2883 C CA . SER B 1 98 ? -4.934 -9.656 -1.205 1 69.38 98 SER B CA 1
ATOM 2884 C C . SER B 1 98 ? -6.09 -9.742 -2.195 1 69.38 98 SER B C 1
ATOM 2886 O O . SER B 1 98 ? -6.395 -10.82 -2.709 1 69.38 98 SER B O 1
ATOM 2888 N N . TYR B 1 99 ? -6.711 -8.641 -2.453 1 69.56 99 TYR B N 1
ATOM 2889 C CA . TYR B 1 99 ? -7.832 -8.594 -3.387 1 69.56 99 TYR B CA 1
ATOM 2890 C C . TYR B 1 99 ? -7.387 -8.961 -4.797 1 69.56 99 TYR B C 1
ATOM 2892 O O . TYR B 1 99 ? -8.031 -9.766 -5.469 1 69.56 99 TYR B O 1
ATOM 2900 N N . HIS B 1 100 ? -6.344 -8.297 -5.309 1 73 100 HIS B N 1
ATOM 2901 C CA . HIS B 1 100 ? -5.855 -8.57 -6.656 1 73 100 HIS B CA 1
ATOM 2902 C C . HIS B 1 100 ? -5.402 -10.016 -6.801 1 73 100 HIS B C 1
ATOM 2904 O O . HIS B 1 100 ? -5.609 -10.633 -7.848 1 73 100 HIS B O 1
ATOM 2910 N N . ILE B 1 101 ? -4.836 -10.57 -5.801 1 73.81 101 ILE B N 1
ATOM 2911 C CA . ILE B 1 101 ? -4.402 -11.961 -5.812 1 73.81 101 ILE B CA 1
ATOM 2912 C C . ILE B 1 101 ? -5.617 -12.875 -5.883 1 73.81 101 ILE B C 1
ATOM 2914 O O . ILE B 1 101 ? -5.629 -13.844 -6.648 1 73.81 101 ILE B O 1
ATOM 2918 N N . MET B 1 102 ? -6.598 -12.531 -5.082 1 78.31 102 MET B N 1
ATOM 2919 C CA . MET B 1 102 ? -7.812 -13.344 -5.07 1 78.31 102 MET B CA 1
ATOM 2920 C C . MET B 1 102 ? -8.508 -13.312 -6.426 1 78.31 102 MET B C 1
ATOM 2922 O O . MET B 1 102 ? -8.992 -14.336 -6.906 1 78.31 102 MET B O 1
ATOM 2926 N N . LYS B 1 103 ? -8.516 -12.094 -7.023 1 79.88 103 LYS B N 1
ATOM 2927 C CA . LYS B 1 103 ? -9.117 -11.961 -8.344 1 79.88 103 LYS B CA 1
ATOM 2928 C C . LYS B 1 103 ? -8.336 -12.75 -9.391 1 79.88 103 LYS B C 1
ATOM 2930 O O . LYS B 1 103 ? -8.922 -13.453 -10.211 1 79.88 103 LYS B O 1
ATOM 2935 N N . SER B 1 104 ? -7.043 -12.602 -9.398 1 81.5 104 SER B N 1
ATOM 2936 C CA . SER B 1 104 ? -6.188 -13.344 -10.32 1 81.5 104 SER B CA 1
ATOM 2937 C C . SER B 1 104 ? -6.367 -14.852 -10.148 1 81.5 104 SER B C 1
ATOM 2939 O O . SER B 1 104 ? -6.492 -15.586 -11.125 1 81.5 104 SER B O 1
ATOM 2941 N N . LYS B 1 105 ? -6.512 -15.312 -8.938 1 85 105 LYS B N 1
ATOM 2942 C CA . LYS B 1 105 ? -6.672 -16.734 -8.648 1 85 105 LYS B CA 1
ATOM 2943 C C . LYS B 1 105 ? -8.047 -17.234 -9.086 1 85 105 LYS B C 1
ATOM 2945 O O . LYS B 1 105 ? -8.188 -18.359 -9.562 1 85 105 LYS B O 1
ATOM 2950 N N . SER B 1 106 ? -8.984 -16.422 -8.883 1 87.94 106 SER B N 1
ATOM 2951 C CA . SER B 1 106 ? -10.336 -16.797 -9.297 1 87.94 106 SER B CA 1
ATOM 2952 C C . SER B 1 106 ? -10.438 -16.938 -10.812 1 87.94 106 SER B C 1
ATOM 2954 O O . SER B 1 106 ? -11.133 -17.828 -11.305 1 87.94 106 SER B O 1
ATOM 2956 N N . LEU B 1 107 ? -9.727 -16.094 -11.516 1 88.31 107 LEU B N 1
ATOM 2957 C CA . LEU B 1 107 ? -9.766 -16.141 -12.969 1 88.31 107 LEU B CA 1
ATOM 2958 C C . LEU B 1 107 ? -8.969 -17.328 -13.5 1 88.31 107 LEU B C 1
ATOM 2960 O O . LEU B 1 107 ? -9.328 -17.922 -14.523 1 88.31 107 LEU B O 1
ATOM 2964 N N . THR B 1 108 ? -8 -17.734 -12.812 1 92.25 108 THR B N 1
ATOM 2965 C CA . THR B 1 108 ? -7.105 -18.75 -13.336 1 92.25 108 THR B CA 1
ATOM 2966 C C . THR B 1 108 ? -7.473 -20.125 -12.773 1 92.25 108 THR B C 1
ATOM 2968 O O . THR B 1 108 ? -7.043 -21.156 -13.297 1 92.25 108 THR B O 1
ATOM 2971 N N . ASN B 1 109 ? -8.266 -20.188 -11.789 1 94.25 109 ASN B N 1
ATOM 2972 C CA . ASN B 1 109 ? -8.555 -21.453 -11.117 1 94.25 109 ASN B CA 1
ATOM 2973 C C . ASN B 1 109 ? -9.156 -22.469 -12.086 1 94.25 109 ASN B C 1
ATOM 2975 O O . ASN B 1 109 ? -8.742 -23.625 -12.102 1 94.25 109 ASN B O 1
ATOM 2979 N N . PRO B 1 110 ? -10.07 -22.109 -12.961 1 96.19 110 PRO B N 1
ATOM 2980 C CA . PRO B 1 110 ? -10.609 -23.094 -13.906 1 96.19 110 PRO B CA 1
ATOM 2981 C C . PRO B 1 110 ? -9.539 -23.672 -14.828 1 96.19 110 PRO B C 1
ATOM 2983 O O . PRO B 1 110 ? -9.617 -24.844 -15.219 1 96.19 110 PRO B O 1
ATOM 2986 N N . ILE B 1 111 ? -8.617 -22.844 -15.141 1 96.31 111 ILE B N 1
ATOM 2987 C CA . ILE B 1 111 ? -7.535 -23.266 -16.016 1 96.31 111 ILE B CA 1
ATOM 2988 C C . ILE B 1 111 ? -6.672 -24.312 -15.312 1 96.31 111 ILE B C 1
ATOM 2990 O O . ILE B 1 111 ? -6.383 -25.375 -15.867 1 96.31 111 ILE B O 1
ATOM 2994 N N . TRP B 1 112 ? -6.41 -24.016 -14.07 1 95.94 112 TRP B N 1
ATOM 2995 C CA . TRP B 1 112 ? -5.598 -24.953 -13.305 1 95.94 112 TRP B CA 1
ATOM 2996 C C . TRP B 1 112 ? -6.379 -26.234 -13 1 95.94 112 TRP B C 1
ATOM 2998 O O . TRP B 1 112 ? -5.809 -27.328 -12.969 1 95.94 112 TRP B O 1
ATOM 3008 N N . LEU B 1 113 ? -7.641 -26.125 -12.727 1 96.69 113 LEU B N 1
ATOM 3009 C CA . LEU B 1 113 ? -8.477 -27.312 -12.562 1 96.69 113 LEU B CA 1
ATOM 3010 C C . LEU B 1 113 ? -8.422 -28.203 -13.805 1 96.69 113 LEU B C 1
ATOM 3012 O O . LEU B 1 113 ? -8.266 -29.422 -13.703 1 96.69 113 LEU B O 1
ATOM 3016 N N . SER B 1 114 ? -8.555 -27.578 -14.953 1 97.19 114 SER B N 1
ATOM 3017 C CA . SER B 1 114 ? -8.508 -28.344 -16.203 1 97.19 114 SER B CA 1
ATOM 3018 C C . SER B 1 114 ? -7.156 -29.016 -16.391 1 97.19 114 SER B C 1
ATOM 3020 O O . SER B 1 114 ? -7.074 -30.109 -16.938 1 97.19 114 SER B O 1
ATOM 3022 N N . LYS B 1 115 ? -6.117 -28.359 -15.984 1 97 115 LYS B N 1
ATOM 3023 C CA . LYS B 1 115 ? -4.797 -28.969 -16.047 1 97 115 LYS B CA 1
ATOM 3024 C C . LYS B 1 115 ? -4.762 -30.266 -15.242 1 97 115 LYS B C 1
ATOM 3026 O O . LYS B 1 115 ? -4.305 -31.297 -15.734 1 97 115 LYS B O 1
ATOM 3031 N N . THR B 1 116 ? -5.234 -30.188 -14.047 1 96.06 116 THR B N 1
ATOM 3032 C CA . THR B 1 116 ? -5.223 -31.359 -13.164 1 96.06 116 THR B CA 1
ATOM 3033 C C . THR B 1 116 ? -6.055 -32.5 -13.75 1 96.06 116 THR B C 1
ATOM 3035 O O . THR B 1 116 ? -5.602 -33.625 -13.789 1 96.06 116 THR B O 1
ATOM 3038 N N . ARG B 1 117 ? -7.172 -32.219 -14.25 1 95.06 117 ARG B N 1
ATOM 3039 C CA . ARG B 1 117 ? -8.07 -33.25 -14.773 1 95.06 117 ARG B CA 1
ATOM 3040 C C . ARG B 1 117 ? -7.523 -33.844 -16.062 1 95.06 117 ARG B C 1
ATOM 3042 O O . ARG B 1 117 ? -7.633 -35.062 -16.281 1 95.06 117 ARG B O 1
ATOM 3049 N N . LEU B 1 118 ? -6.945 -33 -16.875 1 95.81 118 LEU B N 1
ATOM 3050 C CA . LEU B 1 118 ? -6.363 -33.5 -18.109 1 95.81 118 LEU B CA 1
ATOM 3051 C C . LEU B 1 118 ? -5.137 -34.375 -17.812 1 95.81 118 LEU B C 1
ATOM 3053 O O . LEU B 1 118 ? -4.918 -35.375 -18.469 1 95.81 118 LEU B O 1
ATOM 3057 N N . CYS B 1 119 ? -4.359 -33.938 -16.859 1 95.06 119 CYS B N 1
ATOM 3058 C CA . CYS B 1 119 ? -3.191 -34.719 -16.469 1 95.06 119 CYS B CA 1
ATOM 3059 C C . CYS B 1 119 ? -3.602 -36.094 -15.922 1 95.06 119 CYS B C 1
ATOM 3061 O O . CYS B 1 119 ? -2.838 -37.062 -16.016 1 95.06 119 CYS B O 1
ATOM 3063 N N . LEU B 1 120 ? -4.793 -36.188 -15.414 1 91.88 120 LEU B N 1
ATOM 3064 C CA . LEU B 1 120 ? -5.219 -37.406 -14.766 1 91.88 120 LEU B CA 1
ATOM 3065 C C . LEU B 1 120 ? -6.086 -38.25 -15.711 1 91.88 120 LEU B C 1
ATOM 3067 O O . LEU B 1 120 ? -6.688 -39.219 -15.289 1 91.88 120 LEU B O 1
ATOM 3071 N N . GLN B 1 121 ? -6.121 -37.781 -16.922 1 90.88 121 GLN B N 1
ATOM 3072 C CA . GLN B 1 121 ? -6.68 -38.656 -17.953 1 90.88 121 GLN B CA 1
ATOM 3073 C C . GLN B 1 121 ? -5.633 -39.625 -18.5 1 90.88 121 GLN B C 1
ATOM 3075 O O . GLN B 1 121 ? -4.828 -39.25 -19.359 1 90.88 121 GLN B O 1
ATOM 3080 N N . TYR B 1 122 ? -5.691 -40.781 -17.969 1 89.06 122 TYR B N 1
ATOM 3081 C CA . TYR B 1 122 ? -4.645 -41.781 -18.219 1 89.06 122 TYR B CA 1
ATOM 3082 C C . TYR B 1 122 ? -4.738 -42.344 -19.625 1 89.06 122 TYR B C 1
ATOM 3084 O O . TYR B 1 122 ? -5.824 -42.406 -20.219 1 89.06 122 TYR B O 1
ATOM 3092 N N . GLU B 1 123 ? -3.648 -42.781 -20.156 1 85.88 123 GLU B N 1
ATOM 3093 C CA . GLU B 1 123 ? -3.514 -43.25 -21.531 1 85.88 123 GLU B CA 1
ATOM 3094 C C . GLU B 1 123 ? -4.219 -44.594 -21.719 1 85.88 123 GLU B C 1
ATOM 3096 O O . GLU B 1 123 ? -4.668 -44.906 -22.828 1 85.88 123 GLU B O 1
ATOM 3101 N N . ILE B 1 124 ? -4.348 -45.281 -20.641 1 79.38 124 ILE B N 1
ATOM 3102 C CA . ILE B 1 124 ? -4.914 -46.625 -20.734 1 79.38 124 ILE B CA 1
ATOM 3103 C C . ILE B 1 124 ? -6.426 -46.531 -20.938 1 79.38 124 ILE B C 1
ATOM 3105 O O . ILE B 1 124 ? -7.051 -47.5 -21.406 1 79.38 124 ILE B O 1
ATOM 3109 N N . GLN B 1 125 ? -6.961 -45.375 -20.641 1 78 125 GLN B N 1
ATOM 3110 C CA . GLN B 1 125 ? -8.398 -45.219 -20.797 1 78 125 GLN B CA 1
ATOM 3111 C C . GLN B 1 125 ? -8.773 -44.938 -22.25 1 78 125 GLN B C 1
ATOM 3113 O O . GLN B 1 125 ? -8.195 -44.062 -22.891 1 78 125 GLN B O 1
ATOM 3118 N N . SER B 1 126 ? -9.523 -45.688 -22.797 1 76.31 126 SER B N 1
ATOM 3119 C CA . SER B 1 126 ? -9.93 -45.594 -24.203 1 76.31 126 SER B CA 1
ATOM 3120 C C . SER B 1 126 ? -10.836 -44.375 -24.422 1 76.31 126 SER B C 1
ATOM 3122 O O . SER B 1 126 ? -10.703 -43.656 -25.422 1 76.31 126 SER B O 1
ATOM 3124 N N . ASP B 1 127 ? -11.688 -44.156 -23.453 1 81.62 127 ASP B N 1
ATOM 3125 C CA . ASP B 1 127 ? -12.625 -43.031 -23.594 1 81.62 127 ASP B CA 1
ATOM 3126 C C . ASP B 1 127 ? -12.164 -41.844 -22.781 1 81.62 127 ASP B C 1
ATOM 3128 O O . ASP B 1 127 ? -12.227 -41.844 -21.547 1 81.62 127 ASP B O 1
ATOM 3132 N N . LYS B 1 128 ? -11.617 -40.906 -23.516 1 86.19 128 LYS B N 1
ATOM 3133 C CA . LYS B 1 128 ? -11.211 -39.656 -22.844 1 86.19 128 LYS B CA 1
ATOM 3134 C C . LYS B 1 128 ? -12.414 -38.781 -22.562 1 86.19 128 LYS B C 1
ATOM 3136 O O . LYS B 1 128 ? -13.258 -38.562 -23.422 1 86.19 128 LYS B O 1
ATOM 3141 N N . LYS B 1 129 ? -12.508 -38.406 -21.344 1 88.75 129 LYS B N 1
ATOM 3142 C CA . LYS B 1 129 ? -13.625 -37.562 -20.891 1 88.75 129 LYS B CA 1
ATOM 3143 C C . LYS B 1 129 ? -13.547 -36.188 -21.5 1 88.75 129 LYS B C 1
ATOM 3145 O O . LYS B 1 129 ? -14.57 -35.594 -21.875 1 88.75 129 LYS B O 1
ATOM 3150 N N . TYR B 1 130 ? -12.305 -35.719 -21.641 1 93.69 130 TYR B N 1
ATOM 3151 C CA . TYR B 1 130 ? -12.109 -34.375 -22.125 1 93.69 130 TYR B CA 1
ATOM 3152 C C . TYR B 1 130 ? -11.18 -34.375 -23.344 1 93.69 130 TYR B C 1
ATOM 3154 O O . TYR B 1 130 ? -10.195 -35.094 -23.375 1 93.69 130 TYR B O 1
ATOM 3162 N N . SER B 1 131 ? -11.398 -33.5 -24.297 1 92.69 131 SER B N 1
ATOM 3163 C CA . SER B 1 131 ? -10.594 -33.406 -25.516 1 92.69 131 SER B CA 1
ATOM 3164 C C . SER B 1 131 ? -9.516 -32.344 -25.391 1 92.69 131 SER B C 1
ATOM 3166 O O . SER B 1 131 ? -8.539 -32.344 -26.141 1 92.69 131 SER B O 1
ATOM 3168 N N . GLY B 1 132 ? -9.773 -31.453 -24.484 1 94.44 132 GLY B N 1
ATOM 3169 C CA . GLY B 1 132 ? -8.836 -30.359 -24.281 1 94.44 132 GLY B CA 1
ATOM 3170 C C . GLY B 1 132 ? -9.227 -29.438 -23.141 1 94.44 132 GLY B C 1
ATOM 3171 O O . GLY B 1 132 ? -10.148 -29.734 -22.391 1 94.44 132 GLY B O 1
ATOM 3172 N N . MET B 1 133 ? -8.469 -28.422 -23.016 1 96.31 133 MET B N 1
ATOM 3173 C CA . MET B 1 133 ? -8.656 -27.484 -21.922 1 96.31 133 MET B CA 1
ATOM 3174 C C . MET B 1 133 ? -10.039 -26.844 -21.969 1 96.31 133 MET B C 1
ATOM 3176 O O . MET B 1 133 ? -10.773 -26.875 -20.984 1 96.31 133 MET B O 1
ATOM 3180 N N . VAL B 1 134 ? -10.406 -26.312 -23.109 1 97 134 VAL B N 1
ATOM 3181 C CA . VAL B 1 134 ? -11.664 -25.578 -23.25 1 97 134 VAL B CA 1
ATOM 3182 C C . VAL B 1 134 ? -12.844 -26.531 -23.047 1 97 134 VAL B C 1
ATOM 3184 O O . VAL B 1 134 ? -13.797 -26.188 -22.344 1 97 134 VAL B O 1
ATOM 3187 N N . ASN B 1 135 ? -12.727 -27.703 -23.625 1 97.12 135 ASN B N 1
ATOM 3188 C CA . ASN B 1 135 ? -13.758 -28.719 -23.438 1 97.12 135 ASN B CA 1
ATOM 3189 C C . ASN B 1 135 ? -13.891 -29.125 -21.969 1 97.12 135 ASN B C 1
ATOM 3191 O O . ASN B 1 135 ? -15 -29.328 -21.469 1 97.12 135 ASN B O 1
ATOM 3195 N N . CYS B 1 136 ? -12.766 -29.234 -21.375 1 96.69 136 CYS B N 1
ATOM 3196 C CA . CYS B 1 136 ? -12.766 -29.625 -19.969 1 96.69 136 CYS B CA 1
ATOM 3197 C C . CYS B 1 136 ? -13.477 -28.578 -19.125 1 96.69 136 CYS B C 1
ATOM 3199 O O . CYS B 1 136 ? -14.344 -28.922 -18.312 1 96.69 136 CYS B O 1
ATOM 3201 N N . ILE B 1 137 ? -13.195 -27.328 -19.328 1 97 137 ILE B N 1
ATOM 3202 C CA . ILE B 1 137 ? -13.781 -26.234 -18.562 1 97 137 ILE B CA 1
ATOM 3203 C C . ILE B 1 137 ? -15.281 -26.156 -18.844 1 97 137 ILE B C 1
ATOM 3205 O O . ILE B 1 137 ? -16.094 -26.094 -17.922 1 97 137 ILE B O 1
ATOM 3209 N N . TYR B 1 138 ? -15.594 -26.281 -20.062 1 96.88 138 TYR B N 1
ATOM 3210 C CA . TYR B 1 138 ? -16.984 -26.172 -20.469 1 96.88 138 TYR B CA 1
ATOM 3211 C C . TYR B 1 138 ? -17.812 -27.344 -19.938 1 96.88 138 TYR B C 1
ATOM 3213 O O . TYR B 1 138 ? -18.906 -27.156 -19.391 1 96.88 138 TYR B O 1
ATOM 3221 N N . SER B 1 139 ? -17.297 -28.531 -20.109 1 96.06 139 SER B N 1
ATOM 3222 C CA . SER B 1 139 ? -18.016 -29.719 -19.672 1 96.06 139 SER B CA 1
ATOM 3223 C C . SER B 1 139 ? -18.172 -29.75 -18.156 1 96.06 139 SER B C 1
ATOM 3225 O O . SER B 1 139 ? -19.219 -30.172 -17.641 1 96.06 139 SER B O 1
ATOM 3227 N N . THR B 1 140 ? -17.172 -29.312 -17.5 1 95.25 140 THR B N 1
ATOM 3228 C CA . THR B 1 140 ? -17.25 -29.266 -16.047 1 95.25 140 THR B CA 1
ATOM 3229 C C . THR B 1 140 ? -18.312 -28.281 -15.586 1 95.25 140 THR B C 1
ATOM 3231 O O . THR B 1 140 ? -19.125 -28.578 -14.719 1 95.25 140 THR B O 1
ATOM 3234 N N . ALA B 1 141 ? -18.297 -27.062 -16.172 1 95.56 141 ALA B N 1
ATOM 3235 C CA . ALA B 1 141 ? -19.266 -26.031 -15.812 1 95.56 141 ALA B CA 1
ATOM 3236 C C . ALA B 1 141 ? -20.688 -26.484 -16.156 1 95.56 141 ALA B C 1
ATOM 3238 O O . ALA B 1 141 ? -21.625 -26.234 -15.391 1 95.56 141 ALA B O 1
ATOM 3239 N N . ARG B 1 142 ? -20.875 -27.203 -17.234 1 95.56 142 ARG B N 1
ATOM 3240 C CA . ARG B 1 142 ? -22.188 -27.609 -17.734 1 95.56 142 ARG B CA 1
ATOM 3241 C C . ARG B 1 142 ? -22.719 -28.797 -16.938 1 95.56 142 ARG B C 1
ATOM 3243 O O . ARG B 1 142 ? -23.891 -28.812 -16.562 1 95.56 142 ARG B O 1
ATOM 3250 N N . ASN B 1 143 ? -21.875 -29.688 -16.703 1 94.25 143 ASN B N 1
ATOM 3251 C CA . ASN B 1 143 ? -22.328 -30.938 -16.094 1 94.25 143 ASN B CA 1
ATOM 3252 C C . ASN B 1 143 ? -22.328 -30.859 -14.57 1 94.25 143 ASN B C 1
ATOM 3254 O O . ASN B 1 143 ? -23.203 -31.422 -13.914 1 94.25 143 ASN B O 1
ATOM 3258 N N . ASP B 1 144 ? -21.359 -30.156 -14.023 1 92.62 144 ASP B N 1
ATOM 3259 C CA . ASP B 1 144 ? -21.203 -30.156 -12.57 1 92.62 144 ASP B CA 1
ATOM 3260 C C . ASP B 1 144 ? -21.547 -28.797 -11.977 1 92.62 144 ASP B C 1
ATOM 3262 O O . ASP B 1 144 ? -21.625 -28.641 -10.758 1 92.62 144 ASP B O 1
ATOM 3266 N N . GLY B 1 145 ? -21.672 -27.766 -12.82 1 93 145 GLY B N 1
ATOM 3267 C CA . GLY B 1 145 ? -21.969 -26.422 -12.344 1 93 145 GLY B CA 1
ATOM 3268 C C . GLY B 1 145 ? -20.75 -25.516 -12.312 1 93 145 GLY B C 1
ATOM 3269 O O . GLY B 1 145 ? -19.625 -25.984 -12.141 1 93 145 GLY B O 1
ATOM 3270 N N . ILE B 1 146 ? -21 -24.312 -12.305 1 94.31 146 ILE B N 1
ATOM 3271 C CA . ILE B 1 146 ? -19.922 -23.328 -12.367 1 94.31 146 ILE B CA 1
ATOM 3272 C C . ILE B 1 146 ? -19.109 -23.359 -11.086 1 94.31 146 ILE B C 1
ATOM 3274 O O . ILE B 1 146 ? -17.891 -23.156 -11.117 1 94.31 146 ILE B O 1
ATOM 3278 N N . LYS B 1 147 ? -19.719 -23.703 -9.992 1 93.5 147 LYS B N 1
ATOM 3279 C CA . LYS B 1 147 ? -19.031 -23.75 -8.711 1 93.5 147 LYS B CA 1
ATOM 3280 C C . LYS B 1 147 ? -17.969 -24.859 -8.703 1 93.5 147 LYS B C 1
ATOM 3282 O O . LYS B 1 147 ? -16.984 -24.781 -7.961 1 93.5 147 LYS B O 1
ATOM 3287 N N . SER B 1 148 ? -18.125 -25.812 -9.562 1 94 148 SER B N 1
ATOM 3288 C CA . SER B 1 148 ? -17.203 -26.938 -9.625 1 94 148 SER B CA 1
ATOM 3289 C C . SER B 1 148 ? -15.852 -26.516 -10.203 1 94 148 SER B C 1
ATOM 3291 O O . SER B 1 148 ? -14.844 -27.188 -10 1 94 148 SER B O 1
ATOM 3293 N N . LEU B 1 149 ? -15.875 -25.359 -10.922 1 95.56 149 LEU B N 1
ATOM 3294 C CA . LEU B 1 149 ? -14.641 -24.828 -11.492 1 95.56 149 LEU B CA 1
ATOM 3295 C C . LEU B 1 149 ? -13.734 -24.281 -10.398 1 95.56 149 LEU B C 1
ATOM 3297 O O . LEU B 1 149 ? -12.555 -24.016 -10.641 1 95.56 149 LEU B O 1
ATOM 3301 N N . TYR B 1 150 ? -14.312 -24.234 -9.133 1 94.19 150 TYR B N 1
ATOM 3302 C CA . TYR B 1 150 ? -13.562 -23.594 -8.055 1 94.19 150 TYR B CA 1
ATOM 3303 C C . TYR B 1 150 ? -13.305 -24.578 -6.918 1 94.19 150 TYR B C 1
ATOM 3305 O O . TYR B 1 150 ? -13 -24.156 -5.793 1 94.19 150 TYR B O 1
ATOM 3313 N N . LYS B 1 151 ? -13.422 -25.859 -7.055 1 90.38 151 LYS B N 1
ATOM 3314 C CA . LYS B 1 151 ? -13.219 -26.906 -6.051 1 90.38 151 LYS B CA 1
ATOM 3315 C C . LYS B 1 151 ? -11.828 -26.812 -5.438 1 90.38 151 LYS B C 1
ATOM 3317 O O . LYS B 1 151 ? -11.648 -27.078 -4.242 1 90.38 151 LYS B O 1
ATOM 3322 N N . GLY B 1 152 ? -10.789 -26.406 -6.059 1 90.56 152 GLY B N 1
ATOM 3323 C CA . GLY B 1 152 ? -9.422 -26.297 -5.562 1 90.56 152 GLY B CA 1
ATOM 3324 C C . GLY B 1 152 ? -9.023 -24.875 -5.219 1 90.56 152 GLY B C 1
ATOM 3325 O O . GLY B 1 152 ? -7.852 -24.609 -4.957 1 90.56 152 GLY B O 1
ATOM 3326 N N . PHE B 1 153 ? -10.023 -24.125 -4.984 1 92.31 153 PHE B N 1
ATOM 3327 C CA . PHE B 1 153 ? -9.734 -22.703 -4.82 1 92.31 153 PHE B CA 1
ATOM 3328 C C . PHE B 1 153 ? -9.172 -22.422 -3.434 1 92.31 153 PHE B C 1
ATOM 3330 O O . PHE B 1 153 ? -8.188 -21.688 -3.293 1 92.31 153 PHE B O 1
ATOM 3337 N N . LEU B 1 154 ? -9.789 -22.969 -2.42 1 86.56 154 LEU B N 1
ATOM 3338 C CA . LEU B 1 154 ? -9.391 -22.688 -1.044 1 86.56 154 LEU B CA 1
ATOM 3339 C C . LEU B 1 154 ? -7.961 -23.141 -0.787 1 86.56 154 LEU B C 1
ATOM 3341 O O . LEU B 1 154 ? -7.121 -22.359 -0.341 1 86.56 154 LEU B O 1
ATOM 3345 N N . PRO B 1 155 ? -7.613 -24.375 -1.07 1 87.81 155 PRO B N 1
ATOM 3346 C CA . PRO B 1 155 ? -6.203 -24.734 -0.919 1 87.81 155 PRO B CA 1
ATOM 3347 C C . PRO B 1 155 ? -5.289 -23.938 -1.841 1 87.81 155 PRO B C 1
ATOM 3349 O O . PRO B 1 155 ? -4.141 -23.656 -1.487 1 87.81 155 PRO B O 1
ATOM 3352 N N . GLY B 1 156 ? -5.805 -23.516 -2.951 1 87.88 156 GLY B N 1
ATOM 3353 C CA . GLY B 1 156 ? -5.043 -22.656 -3.852 1 87.88 156 GLY B CA 1
ATOM 3354 C C . GLY B 1 156 ? -4.688 -21.312 -3.242 1 87.88 156 GLY B C 1
ATOM 3355 O O . GLY B 1 156 ? -3.619 -20.766 -3.52 1 87.88 156 GLY B O 1
ATOM 3356 N N . LEU B 1 157 ? -5.535 -20.875 -2.453 1 84.62 157 LEU B N 1
ATOM 3357 C CA . LEU B 1 157 ? -5.281 -19.609 -1.789 1 84.62 157 LEU B CA 1
ATOM 3358 C C . LEU B 1 157 ? -4.137 -19.734 -0.792 1 84.62 157 LEU B C 1
ATOM 3360 O O . LEU B 1 157 ? -3.352 -18.797 -0.621 1 84.62 157 LEU B O 1
ATOM 3364 N N . PHE B 1 158 ? -4.023 -20.844 -0.198 1 83.38 158 PHE B N 1
ATOM 3365 C CA . PHE B 1 158 ? -2.92 -21.062 0.728 1 83.38 158 PHE B CA 1
ATOM 3366 C C . PHE B 1 158 ? -1.588 -21.094 -0.014 1 83.38 158 PHE B C 1
ATOM 3368 O O . PHE B 1 158 ? -0.536 -20.859 0.579 1 83.38 158 PHE B O 1
ATOM 3375 N N . GLY B 1 159 ? -1.704 -21.312 -1.227 1 82.06 159 GLY B N 1
ATOM 3376 C CA . GLY B 1 159 ? -0.509 -21.344 -2.055 1 82.06 159 GLY B CA 1
ATOM 3377 C C . GLY B 1 159 ? 0.172 -20 -2.184 1 82.06 159 GLY B C 1
ATOM 3378 O O . GLY B 1 159 ? 1.37 -19.922 -2.467 1 82.06 159 GLY B O 1
ATOM 3379 N N . THR B 1 160 ? -0.562 -19.031 -1.911 1 75.75 160 THR B N 1
ATOM 3380 C CA . THR B 1 160 ? -0.006 -17.688 -1.994 1 75.75 160 THR B CA 1
ATOM 3381 C C . THR B 1 160 ? 1.072 -17.484 -0.934 1 75.75 160 THR B C 1
ATOM 3383 O O . THR B 1 160 ? 1.962 -16.641 -1.102 1 75.75 160 THR B O 1
ATOM 3386 N N . SER B 1 161 ? 1.015 -18.281 0.06 1 77.56 161 SER B N 1
ATOM 3387 C CA . SER B 1 161 ? 1.995 -18.156 1.133 1 77.56 161 SER B CA 1
ATOM 3388 C C . SER B 1 161 ? 3.35 -18.719 0.713 1 77.56 161 SER B C 1
ATOM 3390 O O . SER B 1 161 ? 4.375 -18.406 1.316 1 77.56 161 SER B O 1
ATOM 3392 N N . HIS B 1 162 ? 3.281 -19.5 -0.346 1 83.19 162 HIS B N 1
ATOM 3393 C CA . HIS B 1 162 ? 4.52 -20.109 -0.83 1 83.19 162 HIS B CA 1
ATOM 3394 C C . HIS B 1 162 ? 5.547 -19.031 -1.185 1 83.19 162 HIS B C 1
ATOM 3396 O O . HIS B 1 162 ? 6.707 -19.125 -0.767 1 83.19 162 HIS B O 1
ATOM 3402 N N . GLY B 1 163 ? 5.242 -18.016 -1.888 1 78.06 163 GLY B N 1
ATOM 3403 C CA . GLY B 1 163 ? 6.152 -16.969 -2.289 1 78.06 163 GLY B CA 1
ATOM 3404 C C . GLY B 1 163 ? 6.723 -16.188 -1.116 1 78.06 163 GLY B C 1
ATOM 3405 O O . GLY B 1 163 ? 7.918 -15.883 -1.093 1 78.06 163 GLY B O 1
ATOM 3406 N N . ALA B 1 164 ? 5.836 -15.945 -0.266 1 74.31 164 ALA B N 1
ATOM 3407 C CA . ALA B 1 164 ? 6.273 -15.219 0.926 1 74.31 164 ALA B CA 1
ATOM 3408 C C . ALA B 1 164 ? 7.312 -16.016 1.701 1 74.31 164 ALA B C 1
ATOM 3410 O O . ALA B 1 164 ? 8.32 -15.469 2.152 1 74.31 164 ALA B O 1
ATOM 3411 N N . LEU B 1 165 ? 7.027 -17.266 1.81 1 82.06 165 LEU B N 1
ATOM 3412 C CA . LEU B 1 165 ? 7.953 -18.125 2.539 1 82.06 165 LEU B CA 1
ATOM 3413 C C . LEU B 1 165 ? 9.281 -18.234 1.806 1 82.06 165 LEU B C 1
ATOM 3415 O O . LEU B 1 165 ? 10.344 -18.172 2.426 1 82.06 165 LEU B O 1
ATOM 3419 N N . GLN B 1 166 ? 9.188 -18.391 0.536 1 86.44 166 GLN B N 1
ATOM 3420 C CA . GLN B 1 166 ? 10.406 -18.469 -0.261 1 86.44 166 GLN B CA 1
ATOM 3421 C C . GLN B 1 166 ? 11.242 -17.203 -0.122 1 86.44 166 GLN B C 1
ATOM 3423 O O . GLN B 1 166 ? 12.461 -17.266 0.041 1 86.44 166 GLN B O 1
ATOM 3428 N N . PHE B 1 167 ? 10.656 -16.078 -0.154 1 80.12 167 PHE B N 1
ATOM 3429 C CA . PHE B 1 167 ? 11.344 -14.789 -0.056 1 80.12 167 PHE B CA 1
ATOM 3430 C C . PHE B 1 167 ? 11.992 -14.625 1.312 1 80.12 167 PHE B C 1
ATOM 3432 O O . PHE B 1 167 ? 13.125 -14.148 1.413 1 80.12 167 PHE B O 1
ATOM 3439 N N . MET B 1 168 ? 11.234 -14.914 2.279 1 80.25 168 MET B N 1
ATOM 3440 C CA . MET B 1 168 ? 11.75 -14.82 3.643 1 80.25 168 MET B CA 1
ATOM 3441 C C . MET B 1 168 ? 12.984 -15.695 3.82 1 80.25 168 MET B C 1
ATOM 3443 O O . MET B 1 168 ? 13.992 -15.25 4.383 1 80.25 168 MET B O 1
ATOM 3447 N N . LEU B 1 169 ? 12.961 -16.906 3.328 1 85 169 LEU B N 1
ATOM 3448 C CA . LEU B 1 169 ? 14.078 -17.844 3.453 1 85 169 LEU B CA 1
ATOM 3449 C C . LEU B 1 169 ? 15.273 -17.375 2.629 1 85 169 LEU B C 1
ATOM 3451 O O . LEU B 1 169 ? 16.406 -17.453 3.09 1 85 169 LEU B O 1
ATOM 3455 N N . TYR B 1 170 ? 14.953 -16.906 1.466 1 85.62 170 TYR B N 1
ATOM 3456 C CA . TYR B 1 170 ? 16.016 -16.391 0.605 1 85.62 170 TYR B CA 1
ATOM 3457 C C . TYR B 1 170 ? 16.766 -15.258 1.293 1 85.62 170 TYR B C 1
ATOM 3459 O O . TYR B 1 170 ? 18 -15.242 1.311 1 85.62 170 TYR B O 1
ATOM 3467 N N . ASN B 1 171 ? 16.078 -14.328 1.897 1 77.62 171 ASN B N 1
ATOM 3468 C CA . ASN B 1 171 ? 16.688 -13.203 2.596 1 77.62 171 ASN B CA 1
ATOM 3469 C C . ASN B 1 171 ? 17.422 -13.656 3.855 1 77.62 171 ASN B C 1
ATOM 3471 O O . ASN B 1 171 ? 18.469 -13.109 4.203 1 77.62 171 ASN B O 1
ATOM 3475 N N . TYR B 1 172 ? 16.844 -14.594 4.539 1 81.44 172 TYR B N 1
ATOM 3476 C CA . TYR B 1 172 ? 17.469 -15.148 5.73 1 81.44 172 TYR B CA 1
ATOM 3477 C C . TYR B 1 172 ? 18.828 -15.758 5.391 1 81.44 172 TYR B C 1
ATOM 3479 O O . TYR B 1 172 ? 19.828 -15.5 6.078 1 81.44 172 TYR B O 1
ATOM 3487 N N . PHE B 1 173 ? 18.891 -16.516 4.285 1 85.12 173 PHE B N 1
ATOM 3488 C CA . PHE B 1 173 ? 20.125 -17.141 3.855 1 85.12 173 PHE B CA 1
ATOM 3489 C C . PHE B 1 173 ? 21.141 -16.094 3.424 1 85.12 173 PHE B C 1
ATOM 3491 O O . PHE B 1 173 ? 22.344 -16.219 3.711 1 85.12 173 PHE B O 1
ATOM 3498 N N . LYS B 1 174 ? 20.625 -15.117 2.734 1 80 174 LYS B N 1
ATOM 3499 C CA . LYS B 1 174 ? 21.5 -14.039 2.26 1 80 174 LYS B CA 1
ATOM 3500 C C . LYS B 1 174 ? 22.109 -13.273 3.428 1 80 174 LYS B C 1
ATOM 3502 O O . LYS B 1 174 ? 23.281 -12.875 3.371 1 80 174 LYS B O 1
ATOM 3507 N N . ASN B 1 175 ? 21.359 -13.078 4.418 1 74.44 175 ASN B N 1
ATOM 3508 C CA . ASN B 1 175 ? 21.797 -12.289 5.566 1 74.44 175 ASN B CA 1
ATOM 3509 C C . ASN B 1 175 ? 22.812 -13.047 6.402 1 74.44 175 ASN B C 1
ATOM 3511 O O . ASN B 1 175 ? 23.688 -12.43 7.02 1 74.44 175 ASN B O 1
ATOM 3515 N N . ILE B 1 176 ? 22.594 -14.25 6.555 1 72.94 176 ILE B N 1
ATOM 3516 C CA . ILE B 1 176 ? 23.547 -15.031 7.332 1 72.94 176 ILE B CA 1
ATOM 3517 C C . ILE B 1 176 ? 24.922 -15.008 6.648 1 72.94 176 ILE B C 1
ATOM 3519 O O . ILE B 1 176 ? 25.953 -15.016 7.32 1 72.94 176 ILE B O 1
ATOM 3523 N N . ARG B 1 177 ? 24.906 -14.992 5.34 1 64.44 177 ARG B N 1
ATOM 3524 C CA . ARG B 1 177 ? 26.203 -15.078 4.672 1 64.44 177 ARG B CA 1
ATOM 3525 C C . ARG B 1 177 ? 26.594 -13.734 4.078 1 64.44 177 ARG B C 1
ATOM 3527 O O . ARG B 1 177 ? 27.484 -13.664 3.217 1 64.44 177 ARG B O 1
ATOM 3534 N N . PHE B 1 178 ? 26.125 -12.633 4.523 1 54.12 178 PHE B N 1
ATOM 3535 C CA . PHE B 1 178 ? 26.297 -11.297 3.969 1 54.12 178 PHE B CA 1
ATOM 3536 C C . PHE B 1 178 ? 27.75 -11.047 3.596 1 54.12 178 PHE B C 1
ATOM 3538 O O . PHE B 1 178 ? 28.047 -10.375 2.602 1 54.12 178 PHE B O 1
ATOM 3545 N N . LYS B 1 179 ? 28.641 -11.203 4.555 1 52.91 179 LYS B N 1
ATOM 3546 C CA . LYS B 1 179 ? 29.938 -10.555 4.441 1 52.91 179 LYS B CA 1
ATOM 3547 C C . LYS B 1 179 ? 30.703 -11.078 3.232 1 52.91 179 LYS B C 1
ATOM 3549 O O . LYS B 1 179 ? 31.594 -10.398 2.715 1 52.91 179 LYS B O 1
ATOM 3554 N N . GLU B 1 180 ? 30.469 -12.148 2.73 1 52.16 180 GLU B N 1
ATOM 3555 C CA . GLU B 1 180 ? 31.453 -12.664 1.792 1 52.16 180 GLU B CA 1
ATOM 3556 C C . GLU B 1 180 ? 30.797 -13.109 0.486 1 52.16 180 GLU B C 1
ATOM 3558 O O . GLU B 1 180 ? 31.422 -13.812 -0.314 1 52.16 180 GLU B O 1
ATOM 3563 N N . LEU B 1 181 ? 29.547 -12.789 0.261 1 55.31 181 LEU B N 1
ATOM 3564 C CA . LEU B 1 181 ? 28.922 -13.414 -0.903 1 55.31 181 LEU B CA 1
ATOM 3565 C C . LEU B 1 181 ? 29.375 -12.727 -2.189 1 55.31 181 LEU B C 1
ATOM 3567 O O . LEU B 1 181 ? 29.094 -11.547 -2.396 1 55.31 181 LEU B O 1
ATOM 3571 N N . GLN B 1 182 ? 30.516 -13.062 -2.615 1 54.91 182 GLN B N 1
ATOM 3572 C CA . GLN B 1 182 ? 31.125 -12.547 -3.832 1 54.91 182 GLN B CA 1
ATOM 3573 C C . GLN B 1 182 ? 30.609 -13.273 -5.066 1 54.91 182 GLN B C 1
ATOM 3575 O O . GLN B 1 182 ? 30.797 -12.812 -6.191 1 54.91 182 GLN B O 1
ATOM 3580 N N . VAL B 1 183 ? 29.969 -14.516 -4.922 1 60.84 183 VAL B N 1
ATOM 3581 C CA . VAL B 1 183 ? 29.859 -15.289 -6.156 1 60.84 183 VAL B CA 1
ATOM 3582 C C . VAL B 1 183 ? 28.375 -15.469 -6.512 1 60.84 183 VAL B C 1
ATOM 3584 O O . VAL B 1 183 ? 27.547 -15.742 -5.637 1 60.84 183 VAL B O 1
ATOM 3587 N N . THR B 1 184 ? 28 -15.32 -7.73 1 67.19 184 THR B N 1
ATOM 3588 C CA . THR B 1 184 ? 26.719 -15.492 -8.398 1 67.19 184 THR B CA 1
ATOM 3589 C C . THR B 1 184 ? 26.125 -16.859 -8.078 1 67.19 184 THR B C 1
ATOM 3591 O O . THR B 1 184 ? 24.922 -16.984 -7.848 1 67.19 184 THR B O 1
ATOM 3594 N N . PHE B 1 185 ? 27.031 -17.844 -7.855 1 72.38 185 PHE B N 1
ATOM 3595 C CA . PHE B 1 185 ? 26.547 -19.203 -7.656 1 72.38 185 PHE B CA 1
ATOM 3596 C C . PHE B 1 185 ? 25.906 -19.359 -6.285 1 72.38 185 PHE B C 1
ATOM 3598 O O . PHE B 1 185 ? 24.922 -20.094 -6.137 1 72.38 185 PHE B O 1
ATOM 3605 N N . GLU B 1 186 ? 26.328 -18.594 -5.387 1 75.75 186 GLU B N 1
ATOM 3606 C CA . GLU B 1 186 ? 25.75 -18.672 -4.047 1 75.75 186 GLU B CA 1
ATOM 3607 C C . GLU B 1 186 ? 24.312 -18.172 -4.039 1 75.75 186 GLU B C 1
ATOM 3609 O O . GLU B 1 186 ? 23.453 -18.75 -3.367 1 75.75 186 GLU B O 1
ATOM 3614 N N . TYR B 1 187 ? 24.109 -17.203 -4.852 1 77.31 187 TYR B N 1
ATOM 3615 C CA . TYR B 1 187 ? 22.766 -16.672 -4.941 1 77.31 187 TYR B CA 1
ATOM 3616 C C . TYR B 1 187 ? 21.812 -17.688 -5.57 1 77.31 187 TYR B C 1
ATOM 3618 O O . TYR B 1 187 ? 20.656 -17.781 -5.176 1 77.31 187 TYR B O 1
ATOM 3626 N N . LEU B 1 188 ? 22.359 -18.438 -6.43 1 75.38 188 LEU B N 1
ATOM 3627 C CA . LEU B 1 188 ? 21.547 -19.453 -7.07 1 75.38 188 LEU B CA 1
ATOM 3628 C C . LEU B 1 188 ? 21.219 -20.578 -6.09 1 75.38 188 LEU B C 1
ATOM 3630 O O . LEU B 1 188 ? 20.094 -21.094 -6.086 1 75.38 188 LEU B O 1
ATOM 3634 N N . LEU B 1 189 ? 22.141 -20.844 -5.281 1 79.31 189 LEU B N 1
ATOM 3635 C CA . LEU B 1 189 ? 21.922 -21.891 -4.281 1 79.31 189 LEU B CA 1
ATOM 3636 C C . LEU B 1 189 ? 20.906 -21.438 -3.236 1 79.31 189 LEU B C 1
ATOM 3638 O O . LEU B 1 189 ? 20.078 -22.219 -2.791 1 79.31 189 LEU B O 1
ATOM 3642 N N . PHE B 1 190 ? 21.062 -20.141 -2.9 1 83.69 190 PHE B N 1
ATOM 3643 C CA . PHE B 1 190 ? 20.094 -19.609 -1.946 1 83.69 190 PHE B CA 1
ATOM 3644 C C . PHE B 1 190 ? 18.688 -19.594 -2.537 1 83.69 190 PHE B C 1
ATOM 3646 O O . PHE B 1 190 ? 17.719 -19.922 -1.845 1 83.69 190 PHE B O 1
ATOM 3653 N N . SER B 1 191 ? 18.625 -19.25 -3.76 1 83.12 191 SER B N 1
ATOM 3654 C CA . SER B 1 191 ? 17.328 -19.219 -4.434 1 83.12 191 SER B CA 1
ATOM 3655 C C . SER B 1 191 ? 16.734 -20.625 -4.551 1 83.12 191 SER B C 1
ATOM 3657 O O . SER B 1 191 ? 15.57 -20.844 -4.207 1 83.12 191 SER B O 1
ATOM 3659 N N . ALA B 1 192 ? 17.516 -21.594 -5.02 1 82.88 192 ALA B N 1
ATOM 3660 C CA . ALA B 1 192 ? 17.062 -22.969 -5.184 1 82.88 192 ALA B CA 1
ATOM 3661 C C . ALA B 1 192 ? 16.703 -23.594 -3.836 1 82.88 192 ALA B C 1
ATOM 3663 O O . ALA B 1 192 ? 15.68 -24.25 -3.699 1 82.88 192 ALA B O 1
ATOM 3664 N N . GLY B 1 193 ? 17.609 -23.297 -2.883 1 87.81 193 GLY B N 1
ATOM 3665 C CA . GLY B 1 193 ? 17.359 -23.844 -1.558 1 87.81 193 GLY B CA 1
ATOM 3666 C C . GLY B 1 193 ? 16.094 -23.328 -0.917 1 87.81 193 GLY B C 1
ATOM 3667 O O . GLY B 1 193 ? 15.32 -24.078 -0.335 1 87.81 193 GLY B O 1
ATOM 3668 N N . SER B 1 194 ? 15.938 -22 -1.022 1 89.62 194 SER B N 1
ATOM 3669 C CA . SER B 1 194 ? 14.734 -21.391 -0.462 1 89.62 194 SER B CA 1
ATOM 3670 C C . SER B 1 194 ? 13.477 -21.922 -1.146 1 89.62 194 SER B C 1
ATOM 3672 O O . SER B 1 194 ? 12.453 -22.141 -0.495 1 89.62 194 SER B O 1
ATOM 3674 N N . LYS B 1 195 ? 13.508 -22.203 -2.395 1 89.5 195 LYS B N 1
ATOM 3675 C CA . LYS B 1 195 ? 12.352 -22.703 -3.141 1 89.5 195 LYS B CA 1
ATOM 3676 C C . LYS B 1 195 ? 12.031 -24.141 -2.744 1 89.5 195 LYS B C 1
ATOM 3678 O O . LYS B 1 195 ? 10.859 -24.5 -2.57 1 89.5 195 LYS B O 1
ATOM 3683 N N . ILE B 1 196 ? 13.016 -24.953 -2.596 1 91.69 196 ILE B N 1
ATOM 3684 C CA . ILE B 1 196 ? 12.828 -26.359 -2.236 1 91.69 196 ILE B CA 1
ATOM 3685 C C . ILE B 1 196 ? 12.195 -26.453 -0.85 1 91.69 196 ILE B C 1
ATOM 3687 O O . ILE B 1 196 ? 11.227 -27.188 -0.652 1 91.69 196 ILE B O 1
ATOM 3691 N N . ILE B 1 197 ? 12.719 -25.688 0.082 1 94.19 197 ILE B N 1
ATOM 3692 C CA . ILE B 1 197 ? 12.188 -25.719 1.439 1 94.19 197 ILE B CA 1
ATOM 3693 C C . ILE B 1 197 ? 10.758 -25.172 1.449 1 94.19 197 ILE B C 1
ATOM 3695 O O . ILE B 1 197 ? 9.875 -25.766 2.08 1 94.19 197 ILE B O 1
ATOM 3699 N N . ALA B 1 198 ? 10.57 -24.078 0.738 1 92.12 198 ALA B N 1
ATOM 3700 C CA . ALA B 1 198 ? 9.234 -23.484 0.676 1 92.12 198 ALA B CA 1
ATOM 3701 C C . ALA B 1 198 ? 8.242 -24.453 0.046 1 92.12 198 ALA B C 1
ATOM 3703 O O . ALA B 1 198 ? 7.121 -24.609 0.54 1 92.12 198 ALA B O 1
ATOM 3704 N N . THR B 1 199 ? 8.594 -25.125 -0.995 1 92.62 199 THR B N 1
ATOM 3705 C CA . THR B 1 199 ? 7.738 -26.094 -1.668 1 92.62 199 THR B CA 1
ATOM 3706 C C . THR B 1 199 ? 7.438 -27.281 -0.754 1 92.62 199 THR B C 1
ATOM 3708 O O . THR B 1 199 ? 6.289 -27.703 -0.647 1 92.62 199 THR B O 1
ATOM 3711 N N . SER B 1 200 ? 8.445 -27.766 -0.114 1 94.94 200 SER B N 1
ATOM 3712 C CA . SER B 1 200 ? 8.266 -28.906 0.78 1 94.94 200 SER B CA 1
ATOM 3713 C C . SER B 1 200 ? 7.336 -28.562 1.938 1 94.94 200 SER B C 1
ATOM 3715 O O . SER B 1 200 ? 6.484 -29.359 2.32 1 94.94 200 SER B O 1
ATOM 3717 N N . ALA B 1 201 ? 7.469 -27.344 2.467 1 93.38 201 ALA B N 1
ATOM 3718 C CA . ALA B 1 201 ? 6.668 -26.922 3.611 1 93.38 201 ALA B CA 1
ATOM 3719 C C . ALA B 1 201 ? 5.215 -26.703 3.211 1 93.38 201 ALA B C 1
ATOM 3721 O O . ALA B 1 201 ? 4.301 -26.922 4.012 1 93.38 201 ALA B O 1
ATOM 3722 N N . THR B 1 202 ? 5.031 -26.344 1.946 1 92.5 202 THR B N 1
ATOM 3723 C CA . THR B 1 202 ? 3.682 -25.984 1.53 1 92.5 202 THR B CA 1
ATOM 3724 C C . THR B 1 202 ? 3.078 -27.078 0.651 1 92.5 202 THR B C 1
ATOM 3726 O O . THR B 1 202 ? 1.987 -26.906 0.104 1 92.5 202 THR B O 1
ATOM 3729 N N . PHE B 1 203 ? 3.666 -28.203 0.562 1 94.31 203 PHE B N 1
ATOM 3730 C CA . PHE B 1 203 ? 3.254 -29.219 -0.405 1 94.31 203 PHE B CA 1
ATOM 3731 C C . PHE B 1 203 ? 1.882 -29.781 -0.048 1 94.31 203 PHE B C 1
ATOM 3733 O O . PHE B 1 203 ? 1.115 -30.172 -0.932 1 94.31 203 PHE B O 1
ATOM 3740 N N . PRO B 1 204 ? 1.526 -29.812 1.203 1 91.88 204 PRO B N 1
ATOM 3741 C CA . PRO B 1 204 ? 0.224 -30.359 1.573 1 91.88 204 PRO B CA 1
ATOM 3742 C C . PRO B 1 204 ? -0.939 -29.656 0.878 1 91.88 204 PRO B C 1
ATOM 3744 O O . PRO B 1 204 ? -1.904 -30.312 0.469 1 91.88 204 PRO B O 1
ATOM 3747 N N . TYR B 1 205 ? -0.793 -28.391 0.738 1 92.56 205 TYR B N 1
ATOM 3748 C CA . TYR B 1 205 ? -1.916 -27.719 0.095 1 92.56 205 TYR B CA 1
ATOM 3749 C C . TYR B 1 205 ? -2.047 -28.156 -1.362 1 92.56 205 TYR B C 1
ATOM 3751 O O . TYR B 1 205 ? -3.15 -28.188 -1.909 1 92.56 205 TYR B O 1
ATOM 3759 N N . GLN B 1 206 ? -0.912 -28.453 -1.97 1 92.94 206 GLN B N 1
ATOM 3760 C CA . GLN B 1 206 ? -0.938 -28.875 -3.369 1 92.94 206 GLN B CA 1
ATOM 3761 C C . GLN B 1 206 ? -1.641 -30.219 -3.531 1 92.94 206 GLN B C 1
ATOM 3763 O O . GLN B 1 206 ? -2.393 -30.422 -4.488 1 92.94 206 GLN B O 1
ATOM 3768 N N . VAL B 1 207 ? -1.357 -31.078 -2.621 1 93.75 207 VAL B N 1
ATOM 3769 C CA . VAL B 1 207 ? -1.993 -32.406 -2.668 1 93.75 207 VAL B CA 1
ATOM 3770 C C . VAL B 1 207 ? -3.498 -32.25 -2.447 1 93.75 207 VAL B C 1
ATOM 3772 O O . VAL B 1 207 ? -4.297 -32.812 -3.189 1 93.75 207 VAL B O 1
ATOM 3775 N N . LEU B 1 208 ? -3.852 -31.453 -1.485 1 91.75 208 LEU B N 1
ATOM 3776 C CA . LEU B 1 208 ? -5.262 -31.234 -1.2 1 91.75 208 LEU B CA 1
ATOM 3777 C C . LEU B 1 208 ? -5.969 -30.609 -2.404 1 91.75 208 LEU B C 1
ATOM 3779 O O . LEU B 1 208 ? -7.094 -30.984 -2.73 1 91.75 208 LEU B O 1
ATOM 3783 N N . ARG B 1 209 ? -5.266 -29.734 -3.045 1 93.5 209 ARG B N 1
ATOM 3784 C CA . ARG B 1 209 ? -5.84 -29.078 -4.215 1 93.5 209 ARG B CA 1
ATOM 3785 C C . ARG B 1 209 ? -6.062 -30.078 -5.348 1 93.5 209 ARG B C 1
ATOM 3787 O O . ARG B 1 209 ? -7.098 -30.047 -6.016 1 93.5 209 ARG B O 1
ATOM 3794 N N . THR B 1 210 ? -5.141 -30.953 -5.559 1 93.75 210 THR B N 1
ATOM 3795 C CA . THR B 1 210 ? -5.25 -31.969 -6.598 1 93.75 210 THR B CA 1
ATOM 3796 C C . THR B 1 210 ? -6.438 -32.875 -6.336 1 93.75 210 THR B C 1
ATOM 3798 O O . THR B 1 210 ? -7.223 -33.156 -7.242 1 93.75 210 THR B O 1
ATOM 3801 N N . LEU B 1 211 ? -6.609 -33.281 -5.098 1 91.62 211 LEU B N 1
ATOM 3802 C CA . LEU B 1 211 ? -7.695 -34.188 -4.734 1 91.62 211 LEU B CA 1
ATOM 3803 C C . LEU B 1 211 ? -9.047 -33.469 -4.867 1 91.62 211 LEU B C 1
ATOM 3805 O O . LEU B 1 211 ? -10.008 -34.094 -5.344 1 91.62 211 LEU B O 1
ATOM 3809 N N . LYS B 1 212 ? -9.062 -32.25 -4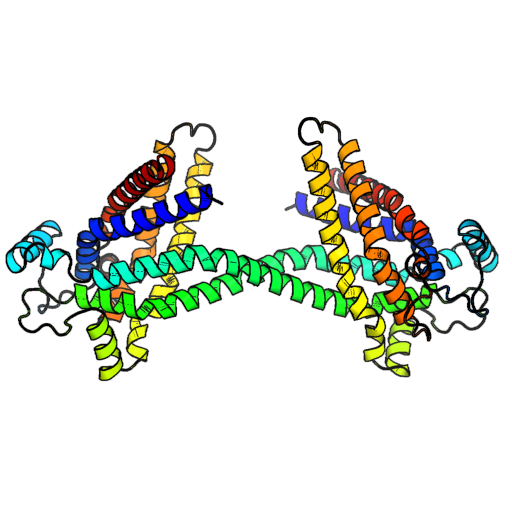.516 1 91.31 212 LYS B N 1
ATOM 3810 C CA . LYS B 1 212 ? -10.305 -31.5 -4.621 1 91.31 212 LYS B CA 1
ATOM 3811 C C . LYS B 1 212 ? -10.68 -31.25 -6.078 1 91.31 212 LYS B C 1
ATOM 3813 O O . LYS B 1 212 ? -11.852 -31.312 -6.445 1 91.31 212 LYS B O 1
ATOM 3818 N N . ASN B 1 213 ? -9.664 -31.016 -6.875 1 92.5 213 ASN B N 1
ATOM 3819 C CA . ASN B 1 213 ? -9.906 -30.797 -8.297 1 92.5 213 ASN B CA 1
ATOM 3820 C C . ASN B 1 213 ? -10.469 -32.031 -8.977 1 92.5 213 ASN B C 1
ATOM 3822 O O . ASN B 1 213 ? -11.195 -31.938 -9.969 1 92.5 213 ASN B O 1
ATOM 3826 N N . LEU B 1 214 ? -10.172 -33.156 -8.484 1 86.38 214 LEU B N 1
ATOM 3827 C CA . LEU B 1 214 ? -10.609 -34.438 -9.055 1 86.38 214 LEU B CA 1
ATOM 3828 C C . LEU B 1 214 ? -11.953 -34.844 -8.461 1 86.38 214 LEU B C 1
ATOM 3830 O O . LEU B 1 214 ? -12.562 -35.812 -8.938 1 86.38 214 LEU B O 1
ATOM 3834 N N . ASP B 1 215 ? -12.508 -34.031 -7.574 1 79.81 215 ASP B N 1
ATOM 3835 C CA . ASP B 1 215 ? -13.719 -34.438 -6.859 1 79.81 215 ASP B CA 1
ATOM 3836 C C . ASP B 1 215 ? -13.555 -35.812 -6.23 1 79.81 215 ASP B C 1
ATOM 3838 O O . ASP B 1 215 ? -14.422 -36.656 -6.375 1 79.81 215 ASP B O 1
ATOM 3842 N N . SER B 1 216 ? -12.383 -35.969 -5.699 1 71.31 216 SER B N 1
ATOM 3843 C CA . SER B 1 216 ? -12.094 -37.25 -5.074 1 71.31 216 SER B CA 1
ATOM 3844 C C . SER B 1 216 ? -12.953 -37.469 -3.832 1 71.31 216 SER B C 1
ATOM 3846 O O . SER B 1 216 ? -13.359 -36.5 -3.18 1 71.31 216 SER B O 1
ATOM 3848 N N . SER B 1 217 ? -13.328 -38.688 -3.711 1 70.31 217 SER B N 1
ATOM 3849 C CA . SER B 1 217 ? -14.047 -39.062 -2.502 1 70.31 217 SER B CA 1
ATOM 3850 C C . SER B 1 217 ? -13.195 -38.844 -1.257 1 70.31 217 SER B C 1
ATOM 3852 O O . SER B 1 217 ? -13.719 -38.625 -0.169 1 70.31 217 SER B O 1
ATOM 3854 N N . GLN B 1 218 ? -11.891 -38.969 -1.466 1 69.56 218 GLN B N 1
ATOM 3855 C CA . GLN B 1 218 ? -10.945 -38.75 -0.379 1 69.56 218 GLN B CA 1
ATOM 3856 C C . GLN B 1 218 ? -10.461 -37.281 -0.369 1 69.56 218 GLN B C 1
ATOM 3858 O O . GLN B 1 218 ? -9.578 -36.938 -1.142 1 69.56 218 GLN B O 1
ATOM 3863 N N . LEU B 1 219 ? -11.047 -36.562 0.441 1 72.25 219 LEU B N 1
ATOM 3864 C CA . LEU B 1 219 ? -10.734 -35.125 0.455 1 72.25 219 LEU B CA 1
ATOM 3865 C C . LEU B 1 219 ? -9.43 -34.875 1.193 1 72.25 219 LEU B C 1
ATOM 3867 O O . LEU B 1 219 ? -8.742 -33.875 0.924 1 72.25 219 LEU B O 1
ATOM 3871 N N . ILE B 1 220 ? -9.102 -35.938 2.055 1 78.69 220 ILE B N 1
ATOM 3872 C CA . ILE B 1 220 ? -7.887 -35.781 2.85 1 78.69 220 ILE B CA 1
ATOM 3873 C C . ILE B 1 220 ? -7.043 -37.031 2.756 1 78.69 220 ILE B C 1
ATOM 3875 O O . ILE B 1 220 ? -7.555 -38.156 2.924 1 78.69 220 ILE B O 1
ATOM 3879 N N . PRO B 1 221 ? -5.801 -36.844 2.344 1 81 221 PRO B N 1
ATOM 3880 C CA . PRO B 1 221 ? -4.93 -38 2.23 1 81 221 PRO B CA 1
ATOM 3881 C C . PRO B 1 221 ? -4.781 -38.75 3.549 1 81 221 PRO B C 1
ATOM 3883 O O . PRO B 1 221 ? -4.98 -38.188 4.621 1 81 221 PRO B O 1
ATOM 3886 N N . GLU B 1 222 ? -4.492 -40.062 3.34 1 78.88 222 GLU B N 1
ATOM 3887 C CA . GLU B 1 222 ? -4.301 -40.875 4.527 1 78.88 222 GLU B CA 1
ATOM 3888 C C . GLU B 1 222 ? -2.865 -40.781 5.043 1 78.88 222 GLU B C 1
ATOM 3890 O O . GLU B 1 222 ? -1.914 -41 4.285 1 78.88 222 GLU B O 1
ATOM 3895 N N . GLY B 1 223 ? -2.736 -40.375 6.363 1 81.88 223 GLY B N 1
ATOM 3896 C CA . GLY B 1 223 ? -1.422 -40.312 6.98 1 81.88 223 GLY B CA 1
ATOM 3897 C C . GLY B 1 223 ? -0.633 -39.094 6.559 1 81.88 223 GLY B C 1
ATOM 3898 O O . GLY B 1 223 ? -1.002 -38.406 5.602 1 81.88 223 GLY B O 1
ATOM 3899 N N . ILE B 1 224 ? 0.397 -38.844 7.145 1 87.56 224 ILE B N 1
ATOM 3900 C CA . ILE B 1 224 ? 1.241 -37.656 6.871 1 87.56 224 ILE B CA 1
ATOM 3901 C C . ILE B 1 224 ? 1.94 -37.844 5.523 1 87.56 224 ILE B C 1
ATOM 3903 O O . ILE B 1 224 ? 2.125 -36.875 4.781 1 87.56 224 ILE B O 1
ATOM 3907 N N . ARG B 1 225 ? 2.227 -39.062 5.188 1 88.94 225 ARG B N 1
ATOM 3908 C CA . ARG B 1 225 ? 2.918 -39.344 3.934 1 88.94 225 ARG B CA 1
ATOM 3909 C C . ARG B 1 225 ? 2.025 -39.031 2.734 1 88.94 225 ARG B C 1
ATOM 3911 O O . ARG B 1 225 ? 2.52 -38.719 1.656 1 88.94 225 ARG B O 1
ATOM 3918 N N . GLY B 1 226 ? 0.79 -39.125 2.973 1 89.75 226 GLY B N 1
ATOM 3919 C CA . GLY B 1 226 ? -0.161 -38.844 1.908 1 89.75 226 GLY B CA 1
ATOM 3920 C C . GLY B 1 226 ? -0.146 -37.406 1.459 1 89.75 226 GLY B C 1
ATOM 3921 O O . GLY B 1 226 ? -0.439 -37.125 0.299 1 89.75 226 GLY B O 1
ATOM 3922 N N . PHE B 1 227 ? 0.35 -36.594 2.342 1 92.81 227 PHE B N 1
ATOM 3923 C CA . PHE B 1 227 ? 0.35 -35.156 2.047 1 92.81 227 PHE B CA 1
ATOM 3924 C C . PHE B 1 227 ? 1.589 -34.75 1.249 1 92.81 227 PHE B C 1
ATOM 3926 O O . PHE B 1 227 ? 1.718 -33.625 0.81 1 92.81 227 PHE B O 1
ATOM 3933 N N . TYR B 1 228 ? 2.451 -35.75 0.989 1 94.19 228 TYR B N 1
ATOM 3934 C CA . TYR B 1 228 ? 3.705 -35.406 0.327 1 94.19 228 TYR B CA 1
ATOM 3935 C C . TYR B 1 228 ? 3.928 -36.281 -0.903 1 94.19 228 TYR B C 1
ATOM 3937 O O . TYR B 1 228 ? 5.039 -36.344 -1.431 1 94.19 228 TYR B O 1
ATOM 3945 N N . LYS B 1 229 ? 2.824 -36.906 -1.279 1 92.25 229 LYS B N 1
ATOM 3946 C CA . LYS B 1 229 ? 2.906 -37.688 -2.521 1 92.25 229 LYS B CA 1
ATOM 3947 C C . LYS B 1 229 ? 3.104 -36.75 -3.721 1 92.25 229 LYS B C 1
ATOM 3949 O O . LYS B 1 229 ? 2.316 -35.844 -3.936 1 92.25 229 LYS B O 1
ATOM 3954 N N . GLY B 1 230 ? 4.176 -36.969 -4.438 1 93.81 230 GLY B N 1
ATOM 3955 C CA . GLY B 1 230 ? 4.477 -36.156 -5.59 1 93.81 230 GLY B CA 1
ATOM 3956 C C . GLY B 1 230 ? 5.531 -35.094 -5.301 1 93.81 230 GLY B C 1
ATOM 3957 O O . GLY B 1 230 ? 5.953 -34.375 -6.207 1 93.81 230 GLY B O 1
ATOM 3958 N N . LEU B 1 231 ? 5.965 -35.062 -4.078 1 95 231 LEU B N 1
ATOM 3959 C CA . LEU B 1 231 ? 6.895 -34.031 -3.635 1 95 231 LEU B CA 1
ATOM 3960 C C . LEU B 1 231 ? 8.203 -34.094 -4.418 1 95 231 LEU B C 1
ATOM 3962 O O . LEU B 1 231 ? 8.766 -33.062 -4.793 1 95 231 LEU B O 1
ATOM 3966 N N . LEU B 1 232 ? 8.68 -35.281 -4.629 1 93.88 232 LEU B N 1
ATOM 3967 C CA . LEU B 1 232 ? 9.953 -35.438 -5.324 1 93.88 232 LEU B CA 1
ATOM 3968 C C . LEU B 1 232 ? 9.898 -34.812 -6.711 1 93.88 232 LEU B C 1
ATOM 3970 O O . LEU B 1 232 ? 10.805 -34.062 -7.102 1 93.88 232 LEU B O 1
ATOM 3974 N N . ALA B 1 233 ? 8.891 -35.094 -7.465 1 94.06 233 ALA B N 1
ATOM 3975 C CA . ALA B 1 233 ? 8.734 -34.5 -8.789 1 94.06 233 ALA B CA 1
ATOM 3976 C C . ALA B 1 233 ? 8.57 -33 -8.695 1 94.06 233 ALA B C 1
ATOM 3978 O O . ALA B 1 233 ? 9.086 -32.25 -9.539 1 94.06 233 ALA B O 1
ATOM 3979 N N . GLY B 1 234 ? 7.898 -32.562 -7.609 1 93.62 234 GLY B N 1
ATOM 3980 C CA . GLY B 1 234 ? 7.703 -31.156 -7.383 1 93.62 234 GLY B CA 1
ATOM 3981 C C . GLY B 1 234 ? 9 -30.406 -7.129 1 93.62 234 GLY B C 1
ATOM 3982 O O . GLY B 1 234 ? 9.156 -29.25 -7.559 1 93.62 234 GLY B O 1
ATOM 3983 N N . ASN B 1 235 ? 9.875 -30.984 -6.453 1 94.25 235 ASN B N 1
ATOM 3984 C CA . ASN B 1 235 ? 11.141 -30.328 -6.137 1 94.25 235 ASN B CA 1
ATOM 3985 C C . ASN B 1 235 ? 12.164 -30.516 -7.25 1 94.25 235 ASN B C 1
ATOM 3987 O O . ASN B 1 235 ? 12.984 -29.641 -7.496 1 94.25 235 ASN B O 1
ATOM 3991 N N . LEU B 1 236 ? 12.117 -31.547 -7.961 1 93 236 LEU B N 1
ATOM 3992 C CA . LEU B 1 236 ? 13.07 -31.844 -9.016 1 93 236 LEU B CA 1
ATOM 3993 C C . LEU B 1 236 ? 12.898 -30.875 -10.188 1 93 236 LEU B C 1
ATOM 3995 O O . LEU B 1 236 ? 13.867 -30.547 -10.875 1 93 236 LEU B O 1
ATOM 3999 N N . ARG B 1 237 ? 11.766 -30.438 -10.336 1 91.38 237 ARG B N 1
ATOM 4000 C CA . ARG B 1 237 ? 11.492 -29.578 -11.484 1 91.38 237 ARG B CA 1
ATOM 4001 C C . ARG B 1 237 ? 12.086 -28.188 -11.281 1 91.38 237 ARG B C 1
ATOM 4003 O O . ARG B 1 237 ? 12.234 -27.422 -12.234 1 91.38 237 ARG B O 1
ATOM 4010 N N . GLN B 1 238 ? 12.398 -27.859 -10.047 1 86.62 238 GLN B N 1
ATOM 4011 C CA . GLN B 1 238 ? 12.773 -26.484 -9.727 1 86.62 238 GLN B CA 1
ATOM 4012 C C . GLN B 1 238 ? 14.109 -26.125 -10.359 1 86.62 238 GLN B C 1
ATOM 4014 O O . GLN B 1 238 ? 14.25 -25.031 -10.93 1 86.62 238 GLN B O 1
ATOM 4019 N N . LEU B 1 239 ? 15.07 -27 -10.242 1 82.38 239 LEU B N 1
ATOM 4020 C CA . LEU B 1 239 ? 16.391 -26.703 -10.75 1 82.38 239 LEU B CA 1
ATOM 4021 C C . LEU B 1 239 ? 16.391 -26.578 -12.273 1 82.38 239 LEU B C 1
ATOM 4023 O O . LEU B 1 239 ? 16.844 -25.578 -12.828 1 82.38 239 LEU B O 1
ATOM 4027 N N . PRO B 1 240 ? 15.828 -27.531 -12.984 1 87.38 240 PRO B N 1
ATOM 4028 C CA . PRO B 1 240 ? 15.75 -27.391 -14.438 1 87.38 240 PRO B CA 1
ATOM 4029 C C . PRO B 1 240 ? 14.945 -26.156 -14.859 1 87.38 240 PRO B C 1
ATOM 4031 O O . PRO B 1 240 ? 15.289 -25.5 -15.852 1 87.38 240 PRO B O 1
ATOM 4034 N N . ALA B 1 241 ? 13.891 -25.938 -14.172 1 87.38 241 ALA B N 1
ATOM 4035 C CA . ALA B 1 241 ? 13.086 -24.766 -14.508 1 87.38 241 ALA B CA 1
ATOM 4036 C C . ALA B 1 241 ? 13.922 -23.5 -14.398 1 87.38 241 ALA B C 1
ATOM 4038 O O . ALA B 1 241 ? 13.867 -22.625 -15.281 1 87.38 241 ALA B O 1
ATOM 4039 N N . ALA B 1 242 ? 14.688 -23.375 -13.359 1 82.81 242 ALA B N 1
ATOM 4040 C CA . ALA B 1 242 ? 15.531 -22.188 -13.148 1 82.81 242 ALA B CA 1
ATOM 4041 C C . ALA B 1 242 ? 16.578 -22.062 -14.25 1 82.81 242 ALA B C 1
ATOM 4043 O O . ALA B 1 242 ? 16.828 -20.969 -14.75 1 82.81 242 ALA B O 1
ATOM 4044 N N . ILE B 1 243 ? 17.141 -23.172 -14.586 1 84.5 243 ILE B N 1
ATOM 4045 C CA . ILE B 1 243 ? 18.188 -23.203 -15.617 1 84.5 243 ILE B CA 1
ATOM 4046 C C . ILE B 1 243 ? 17.578 -22.75 -16.953 1 84.5 243 ILE B C 1
ATOM 4048 O O . ILE B 1 243 ? 18.156 -21.922 -17.656 1 84.5 243 ILE B O 1
ATOM 4052 N N . VAL B 1 244 ? 16.453 -23.266 -17.25 1 89.81 244 VAL B N 1
ATOM 4053 C CA . VAL B 1 244 ? 15.828 -22.953 -18.531 1 89.81 244 VAL B CA 1
ATOM 4054 C C . VAL B 1 244 ? 15.406 -21.484 -18.547 1 89.81 244 VAL B C 1
ATOM 4056 O O . VAL B 1 244 ? 15.562 -20.797 -19.562 1 89.81 244 VAL B O 1
ATOM 4059 N N . ILE B 1 245 ? 14.883 -21.047 -17.469 1 85.06 245 ILE B N 1
ATOM 4060 C CA . ILE B 1 245 ? 14.484 -19.641 -17.391 1 85.06 245 ILE B CA 1
ATOM 4061 C C . ILE B 1 245 ? 15.703 -18.75 -17.625 1 85.06 245 ILE B C 1
ATOM 4063 O O . ILE B 1 245 ? 15.648 -17.797 -18.422 1 85.06 245 ILE B O 1
ATOM 4067 N N . PHE B 1 246 ? 16.766 -19.016 -16.953 1 83.06 246 PHE B N 1
ATOM 4068 C CA . PHE B 1 246 ? 17.984 -18.219 -17.047 1 83.06 246 PHE B CA 1
ATOM 4069 C C . PHE B 1 246 ? 18.547 -18.234 -18.469 1 83.06 246 PHE B C 1
ATOM 4071 O O . PHE B 1 246 ? 18.891 -17.188 -19.016 1 83.06 246 PHE B O 1
ATOM 4078 N N . LEU B 1 247 ? 18.672 -19.422 -18.984 1 88.69 247 LEU B N 1
ATOM 4079 C CA . LEU B 1 247 ? 19.234 -19.562 -20.328 1 88.69 247 LEU B CA 1
ATOM 4080 C C . LEU B 1 247 ? 18.359 -18.859 -21.359 1 88.69 247 LEU B C 1
ATOM 4082 O O . LEU B 1 247 ? 18.875 -18.188 -22.25 1 88.69 247 LEU B O 1
ATOM 4086 N N . THR B 1 248 ? 17.109 -19.078 -21.25 1 90.69 248 THR B N 1
ATOM 4087 C CA . THR B 1 248 ? 16.188 -18.438 -22.188 1 90.69 248 THR B CA 1
ATOM 4088 C C . THR B 1 248 ? 16.219 -16.922 -22.031 1 90.69 248 THR B C 1
ATOM 4090 O O . THR B 1 248 ? 16.234 -16.188 -23.016 1 90.69 248 THR B O 1
ATOM 4093 N N . TYR B 1 249 ? 16.203 -16.453 -20.812 1 85.81 249 TYR B N 1
ATOM 4094 C CA . TYR B 1 249 ? 16.281 -15.031 -20.516 1 85.81 249 TYR B CA 1
ATOM 4095 C C . TYR B 1 249 ? 17.531 -14.406 -21.156 1 85.81 249 TYR B C 1
ATOM 4097 O O . TYR B 1 249 ? 17.438 -13.375 -21.812 1 85.81 249 TYR B O 1
ATOM 4105 N N . GLU B 1 250 ? 18.656 -15.055 -20.953 1 86.62 250 GLU B N 1
ATOM 4106 C CA . GLU B 1 250 ? 19.922 -14.555 -21.484 1 86.62 250 GLU B CA 1
ATOM 4107 C C . GLU B 1 250 ? 19.922 -14.555 -23.016 1 86.62 250 GLU B C 1
ATOM 4109 O O . GLU B 1 250 ? 20.406 -13.609 -23.641 1 86.62 250 GLU B O 1
ATOM 4114 N N . ASN B 1 251 ? 19.406 -15.555 -23.578 1 91.62 251 ASN B N 1
ATOM 4115 C CA . ASN B 1 251 ? 19.375 -15.656 -25.031 1 91.62 251 ASN B CA 1
ATOM 4116 C C . ASN B 1 251 ? 18.453 -14.609 -25.641 1 91.62 251 ASN B C 1
ATOM 4118 O O . ASN B 1 251 ? 18.797 -13.992 -26.656 1 91.62 251 ASN B O 1
ATOM 4122 N N . VAL B 1 252 ? 17.359 -14.508 -25.031 1 90.25 252 VAL B N 1
ATOM 4123 C CA . VAL B 1 252 ? 16.391 -13.539 -25.547 1 90.25 252 VAL B CA 1
ATOM 4124 C C . VAL B 1 252 ? 16.953 -12.125 -25.406 1 90.25 252 VAL B C 1
ATOM 4126 O O . VAL B 1 252 ? 16.828 -11.312 -26.328 1 90.25 252 VAL B O 1
ATOM 4129 N N . ARG B 1 253 ? 17.484 -11.82 -24.297 1 86.56 253 ARG B N 1
ATOM 4130 C CA . ARG B 1 253 ? 18.094 -10.516 -24.094 1 86.56 253 ARG B CA 1
ATOM 4131 C C . ARG B 1 253 ? 19.203 -10.25 -25.109 1 86.56 253 ARG B C 1
ATOM 4133 O O . ARG B 1 253 ? 19.328 -9.141 -25.625 1 86.56 253 ARG B O 1
ATOM 4140 N N . HIS B 1 254 ? 19.969 -11.266 -25.359 1 89.12 254 HIS B N 1
ATOM 4141 C CA . HIS B 1 254 ? 21.047 -11.156 -26.359 1 89.12 254 HIS B CA 1
ATOM 4142 C C . HIS B 1 254 ? 20.484 -10.859 -27.734 1 89.12 254 HIS B C 1
ATOM 4144 O O . HIS B 1 254 ? 21.031 -10.031 -28.469 1 89.12 254 HIS B O 1
ATOM 4150 N N . ILE B 1 255 ? 19.422 -11.508 -28.062 1 90.94 255 ILE B N 1
ATOM 4151 C CA . ILE B 1 255 ? 18.797 -11.336 -29.375 1 90.94 255 ILE B CA 1
ATOM 4152 C C . ILE B 1 255 ? 18.219 -9.922 -29.484 1 90.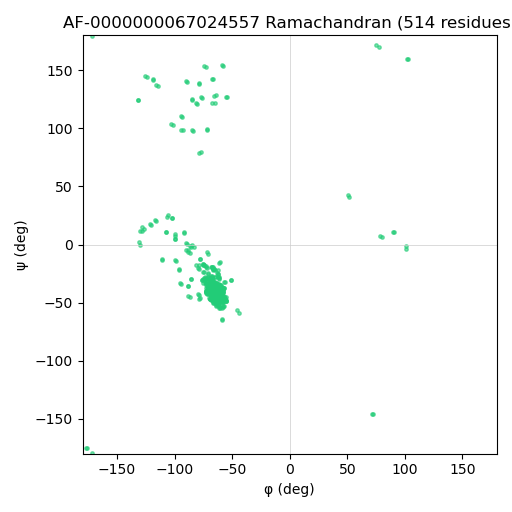94 255 ILE B C 1
ATOM 4154 O O . ILE B 1 255 ? 18.391 -9.266 -30.516 1 90.94 255 ILE B O 1
ATOM 4158 N N . ILE B 1 256 ? 17.641 -9.469 -28.422 1 88.62 256 ILE B N 1
ATOM 4159 C CA . ILE B 1 256 ? 17 -8.164 -28.453 1 88.62 256 ILE B CA 1
ATOM 4160 C C . ILE B 1 256 ? 18.062 -7.066 -28.484 1 88.62 256 ILE B C 1
ATOM 4162 O O . ILE B 1 256 ? 17.922 -6.066 -29.188 1 88.62 256 ILE B O 1
ATOM 4166 N N . ARG B 1 257 ? 19.078 -7.223 -27.734 1 83.06 257 ARG B N 1
ATOM 4167 C CA . ARG B 1 257 ? 20.141 -6.23 -27.656 1 83.06 257 ARG B CA 1
ATOM 4168 C C . ARG B 1 257 ? 20.891 -6.148 -28.984 1 83.06 257 ARG B C 1
ATOM 4170 O O . ARG B 1 257 ? 21.375 -5.078 -29.359 1 83.06 257 ARG B O 1
ATOM 4177 N N . ASN B 1 258 ? 21.031 -7.176 -29.672 1 84.5 258 ASN B N 1
ATOM 4178 C CA . ASN B 1 258 ? 21.75 -7.219 -30.938 1 84.5 258 ASN B CA 1
ATOM 4179 C C . ASN B 1 258 ? 20.828 -6.934 -32.125 1 84.5 258 ASN B C 1
ATOM 4181 O O . ASN B 1 258 ? 21.25 -6.953 -33.281 1 84.5 258 ASN B O 1
ATOM 4185 N N . SER B 1 259 ? 19.594 -6.809 -31.844 1 75 259 SER B N 1
ATOM 4186 C CA . SER B 1 259 ? 18.688 -6.434 -32.906 1 75 259 SER B CA 1
ATOM 4187 C C . SER B 1 259 ? 18.547 -4.918 -33 1 75 259 SER B C 1
ATOM 4189 O O . SER B 1 259 ? 18.578 -4.215 -32 1 75 259 SER B O 1
#

InterPro domains:
  IPR018108 Mitochondrial carrier protein, transmembrane region [PF00153] (4-88)
  IPR018108 Mitochondrial carrier protein, transmembrane region [PF00153] (104-177)
  IPR018108 Mitochondrial carrier protein, transmembrane region [PF00153] (222-257)
  IPR018108 Mitochondrial carrier protein, transmembrane region [PS50920] (2-91)
  IPR018108 Mitochondrial carrier protein, transmembrane region [PS50920] (93-176)
  IPR018108 Mitochondrial carrier protein, transmembrane region [PS50920] (182-255)
  IPR023395 Mitochondrial carrier protein domain superfamily [G3DSA:1.50.40.10] (2-102)
  IPR023395 Mitochondrial carrier protein domain superfamily [G3DSA:1.50.40.10] (103-259)
  IPR023395 Mitochondrial carrier protein domain superfamily [SSF103506] (4-251)
  IPR044712 NAD/FAD transporter SLC25A32-like [PTHR45683] (1-257)

Secondary structure (DSSP, 8-state):
-HHHHHHHHHHHHHHHHHHHHHHHHHHHHHHHHT--S-TTS---SSHHHHHHHHHHHHTHHHHTTTHHHHHHHHHHHHHHIIIIIHHHHHHHHHHHHHHHHHHHHHHHHHHHHHHHHHHT--TT-SS-S-SSHHHHHHHHHHHH-GGGGGTTHHHHHHTHHHHHHHHHHHHHHHHHTGGG---HHHHHHHHHHHHHHHHHHHHHHHHHHHHHHTT-S-SS-SHHHHTTTTHHHHHHTHHHHHHHHHHHHHHHHHHHHT-/-HHHHHHHHHHHHHHHHHHHHHHHHHHHHHHHHT--S-TTS---SSHHHHHHHHHHHHTHHHHTTTHHHHHHHHHHHHHHIIIIIHHHHHHHHHHHHHHHHHHHHHHHHHHHHHHHHHHTS-TT-SS-S-SSHHHHHHHHHHHH-GGGGGTTHHHHHHTHHHHHHHHHHHHHHHHHTGGG---HHHHHHHHHHHHHHHHHHHHHHHHHHHHHHTT-S-SS-SHHHHTTTTHHHHHHTHHHHHHHHHHHHHHHHHHHHT-